Protein AF-0000000075450103 (afdb_homodimer)

Radius of gyration: 25.29 Å; Cα contacts (8 Å, |Δi|>4): 1069; chains: 2; bounding box: 60×73×53 Å

Foldseek 3Di:
DAEDAKDKDWDDFDDDPLSLQVQLVCLACQQQVVNVVDDPPVRVVVQVVCLVVVVCLSQQRRKFKFKAQQPCPPPPPPDDLVPDGPLVSQVVDPQKDWADDPRITIIIHTVSVCSVRVNNVRSVRTDDDDPRGFDKIKMKIKFFLLLVVVVVVLVSWRKGKHHLQNDQCCDVVNPRWFYFYDAPVNVVVVVPDDVPPPLPDLVVLVVCVVVVNDDPNSVVVNLQVVLRVQLSVCVVVPDGSNVSCVSHDRRTIMMMMIMHGLVSLVVVCCCQAVNVPHDHDPRSNVHSNVVVVVCVVVVSD/DAEDAKDKDWDDFDDDPLSLQVQLVCLACQQQVNNVVDDPPVRVVVQVVCLVVVVCLSQQRRKFKFKDQQPCPPPPPPDDLVPDGPLVSQVVDPQKDWFDDPRITIIIHTVSVCSVRVNNVRSVRTDDDDPRGFDKIKMKIKFFLLLVVVVVVLVSWRKGKHHLQNDQCCDVVNPRWFYFYDAPVNVVVVVPDDVPPPLPDLVVLVVCVVVVNDDPNSVVVNLQVVLRVQLSVCVVVPDGSNVSCVSHDRRTIMMMMIMHGLVSLVVVCCCQAVNVPHDHDPRSNVHSNVVVVVCVVVVSD

InterPro domains:
  IPR003669 Thymidylate synthase ThyX [PF02511] (137-296)
  IPR003669 Thymidylate synthase ThyX [PS51331] (62-301)
  IPR003669 Thymidylate synthase ThyX [PTHR34934] (23-291)
  IPR003669 Thymidylate synthase ThyX [cd20175] (137-297)
  IPR036098 Thymidylate synthase ThyX superfamily [G3DSA:3.30.1360.170] (130-298)
  IPR036098 Thymidylate synthase ThyX superfamily [SSF69796] (14-297)

Structure (mmCIF, N/CA/C/O backbone):
data_AF-0000000075450103-model_v1
#
loop_
_entity.id
_entity.type
_entity.pdbx_description
1 polymer 'Alternative thymidylate synthase'
#
loop_
_atom_site.group_PDB
_atom_site.id
_atom_site.type_symbol
_atom_site.label_atom_id
_atom_site.label_alt_id
_atom_site.label_comp_id
_atom_site.label_asym_id
_atom_site.label_entity_id
_atom_site.label_seq_id
_atom_site.pdbx_PDB_ins_code
_atom_site.Cartn_x
_atom_site.Cartn_y
_atom_site.Cartn_z
_atom_site.occupancy
_atom_site.B_iso_or_equiv
_atom_site.auth_seq_id
_atom_site.auth_comp_id
_atom_site.auth_asym_id
_atom_site.auth_atom_id
_atom_site.pdbx_PDB_model_num
ATOM 1 N N . MET A 1 1 ? -13.234 21.641 9.422 1 91.19 1 MET A N 1
ATOM 2 C CA . MET A 1 1 ? -12.766 20.25 9.414 1 91.19 1 MET A CA 1
ATOM 3 C C . MET A 1 1 ? -13.836 19.312 9.945 1 91.19 1 MET A C 1
ATOM 5 O O . MET A 1 1 ? -14.461 19.594 10.969 1 91.19 1 MET A O 1
ATOM 9 N N . LYS A 1 2 ? -14.102 18.266 9.25 1 93.69 2 LYS A N 1
ATOM 10 C CA . LYS A 1 2 ? -15.062 17.234 9.656 1 93.69 2 LYS A CA 1
ATOM 11 C C . LYS A 1 2 ? -14.359 16.047 10.281 1 93.69 2 LYS A C 1
ATOM 13 O O . LYS A 1 2 ? -13.273 15.656 9.844 1 93.69 2 LYS A O 1
ATOM 18 N N . ILE A 1 3 ? -14.938 15.531 11.352 1 95.19 3 ILE A N 1
ATOM 19 C CA . ILE A 1 3 ? -14.406 14.336 12 1 95.19 3 ILE A CA 1
ATOM 20 C C . ILE A 1 3 ? -15.344 13.156 11.766 1 95.19 3 ILE A C 1
ATOM 22 O O . ILE A 1 3 ? -16.547 13.266 11.992 1 95.19 3 ILE A O 1
ATOM 26 N N . GLN A 1 4 ? -14.859 12.094 11.273 1 96.31 4 GLN A N 1
ATOM 27 C CA . GLN A 1 4 ? -15.617 10.859 11.07 1 96.31 4 GLN A CA 1
ATOM 28 C C . GLN A 1 4 ? -15.047 9.719 11.898 1 96.31 4 GLN A C 1
ATOM 30 O O . GLN A 1 4 ? -13.844 9.68 12.18 1 96.31 4 GLN A O 1
ATOM 35 N N . LYS A 1 5 ? -15.891 8.844 12.344 1 97.06 5 LYS A N 1
ATOM 36 C CA . LYS A 1 5 ? -15.453 7.656 13.078 1 97.06 5 LYS A CA 1
ATOM 37 C C . LYS A 1 5 ? -15.141 6.508 12.125 1 97.06 5 LYS A C 1
ATOM 39 O O . LYS A 1 5 ? -15.781 6.367 11.078 1 97.06 5 LYS A O 1
ATOM 44 N N . PRO A 1 6 ? -14.156 5.695 12.453 1 98.25 6 PRO A N 1
ATOM 45 C CA . PRO A 1 6 ? -13.859 4.535 11.609 1 98.25 6 PRO A CA 1
ATOM 46 C C . PRO A 1 6 ? -15.031 3.561 11.523 1 98.25 6 PRO A C 1
ATOM 48 O O . PRO A 1 6 ? -15.75 3.355 12.508 1 98.25 6 PRO A O 1
ATOM 51 N N . SER A 1 7 ? -15.242 2.992 10.391 1 98.69 7 SER A N 1
ATOM 52 C CA . SER A 1 7 ? -16.312 2.027 10.18 1 98.69 7 SER A CA 1
ATOM 53 C C . SER A 1 7 ? -15.992 1.085 9.023 1 98.69 7 SER A C 1
ATOM 55 O O . SER A 1 7 ? -15.047 1.321 8.273 1 98.69 7 SER A O 1
ATOM 57 N N . PHE A 1 8 ? -16.672 -0.04 8.961 1 98.81 8 PHE A N 1
ATOM 58 C CA . PHE A 1 8 ? -16.562 -0.961 7.832 1 98.81 8 PHE A CA 1
ATOM 59 C C . PHE A 1 8 ? -17.922 -1.507 7.445 1 98.81 8 PHE A C 1
ATOM 61 O O . PHE A 1 8 ? -18.875 -1.43 8.227 1 98.81 8 PHE A O 1
ATOM 68 N N . GLU A 1 9 ? -18.031 -1.958 6.273 1 98.62 9 GLU A N 1
ATOM 69 C CA . GLU A 1 9 ? -19.203 -2.645 5.746 1 98.62 9 GLU A CA 1
ATOM 70 C C . GLU A 1 9 ? -18.812 -3.805 4.84 1 98.62 9 GLU A C 1
ATOM 72 O O . GLU A 1 9 ? -17.969 -3.643 3.947 1 98.62 9 GLU A O 1
ATOM 77 N N . ILE A 1 10 ? -19.359 -4.977 5.055 1 98.56 10 ILE A N 1
ATOM 78 C CA . ILE A 1 10 ? -19.156 -6.113 4.156 1 98.56 10 ILE A CA 1
ATOM 79 C C . ILE A 1 10 ? -20.109 -5.992 2.967 1 98.56 10 ILE A C 1
ATOM 81 O O . ILE A 1 10 ? -21.328 -5.848 3.145 1 98.56 10 ILE A O 1
ATOM 85 N N . TRP A 1 11 ? -19.562 -5.977 1.771 1 97.94 11 TRP A N 1
ATOM 86 C CA . TRP A 1 11 ? -20.359 -5.891 0.55 1 97.94 11 TRP A CA 1
ATOM 87 C C . TRP A 1 11 ? -20.578 -7.273 -0.054 1 97.94 11 TRP A C 1
ATOM 89 O O . TRP A 1 11 ? -19.641 -7.914 -0.517 1 97.94 11 TRP A O 1
ATOM 99 N N . LEU A 1 12 ? -21.781 -7.688 -0.12 1 94.81 12 LEU A N 1
ATOM 100 C CA . LEU A 1 12 ? -22.109 -8.953 -0.761 1 94.81 12 LEU A CA 1
ATOM 101 C C . LEU A 1 12 ? -22.328 -8.766 -2.26 1 94.81 12 LEU A C 1
ATOM 103 O O . LEU A 1 12 ? -23.094 -7.906 -2.678 1 94.81 12 LEU A O 1
ATOM 107 N N . GLN A 1 13 ? -21.609 -9.516 -2.996 1 97.06 13 GLN A N 1
ATOM 108 C CA . GLN A 1 13 ? -21.781 -9.445 -4.445 1 97.06 13 GLN A CA 1
ATOM 109 C C . GLN A 1 13 ? -23.078 -10.141 -4.879 1 97.06 13 GLN A C 1
ATOM 111 O O . GLN A 1 13 ? -23.344 -11.273 -4.484 1 97.06 13 GLN A O 1
ATOM 116 N N . GLN A 1 14 ? -23.844 -9.445 -5.691 1 95.81 14 GLN A N 1
ATOM 117 C CA . GLN A 1 14 ? -25.062 -10.031 -6.246 1 95.81 14 GLN A CA 1
ATOM 118 C C . GLN A 1 14 ? -24.734 -11.117 -7.266 1 95.81 14 GLN A C 1
ATOM 120 O O . GLN A 1 14 ? -23.641 -11.117 -7.852 1 95.81 14 GLN A O 1
ATOM 125 N N . PRO A 1 15 ? -25.641 -11.969 -7.508 1 94.31 15 PRO A N 1
ATOM 126 C CA . PRO A 1 15 ? -25.375 -13.094 -8.414 1 94.31 15 PRO A CA 1
ATOM 127 C C . PRO A 1 15 ? -25.328 -12.664 -9.883 1 94.31 15 PRO A C 1
ATOM 129 O O . PRO A 1 15 ? -25.906 -11.641 -10.25 1 94.31 15 PRO A O 1
ATOM 132 N N . GLY A 1 16 ? -24.672 -13.5 -10.672 1 95.62 16 GLY A N 1
ATOM 133 C CA . GLY A 1 16 ? -24.688 -13.344 -12.117 1 95.62 16 GLY A CA 1
ATOM 134 C C . GLY A 1 16 ? -23.719 -12.289 -12.617 1 95.62 16 GLY A C 1
ATOM 135 O O . GLY A 1 16 ? -23.031 -11.641 -11.812 1 95.62 16 GLY A O 1
ATOM 136 N N . LEU A 1 17 ? -23.688 -12.188 -13.906 1 96.5 17 LEU A N 1
ATOM 137 C CA . LEU A 1 17 ? -22.766 -11.258 -14.562 1 96.5 17 LEU A CA 1
ATOM 138 C C . LEU A 1 17 ? -23.062 -9.82 -14.148 1 96.5 17 LEU A C 1
ATOM 140 O O . LEU A 1 17 ? -22.141 -9.031 -13.922 1 96.5 17 LEU A O 1
ATOM 144 N N . ASP A 1 18 ? -24.297 -9.523 -14.031 1 96.44 18 ASP A N 1
ATOM 145 C CA . ASP A 1 18 ? -24.672 -8.18 -13.617 1 96.44 18 ASP A CA 1
ATOM 146 C C . ASP A 1 18 ? -24.156 -7.867 -12.219 1 96.44 18 ASP A C 1
ATOM 148 O O . ASP A 1 18 ? -23.75 -6.742 -11.938 1 96.44 18 ASP A O 1
ATOM 152 N N . GLY A 1 19 ? -24.25 -8.836 -11.352 1 97.5 19 GLY A N 1
ATOM 153 C CA . GLY A 1 19 ? -23.719 -8.656 -10.008 1 97.5 19 GLY A CA 1
ATOM 154 C C . GLY A 1 19 ? -22.234 -8.391 -9.992 1 97.5 19 GLY A C 1
ATOM 155 O O . GLY A 1 19 ? -21.75 -7.551 -9.227 1 97.5 19 GLY A O 1
ATOM 156 N N . ILE A 1 20 ? -21.516 -9.117 -10.852 1 98.44 20 ILE A N 1
ATOM 157 C CA . ILE A 1 20 ? -20.078 -8.922 -10.984 1 98.44 20 ILE A CA 1
ATOM 158 C C . ILE A 1 20 ? -19.797 -7.488 -11.422 1 98.44 20 ILE A C 1
ATOM 160 O O . ILE A 1 20 ? -18.984 -6.797 -10.805 1 98.44 20 ILE A O 1
ATOM 164 N N . TYR A 1 21 ? -20.5 -7.02 -12.398 1 98.5 21 TYR A N 1
ATOM 165 C CA . TYR A 1 21 ? -20.281 -5.691 -12.953 1 98.5 21 TYR A CA 1
ATOM 166 C C . TYR A 1 21 ? -20.641 -4.605 -11.945 1 98.5 21 TYR A C 1
ATOM 168 O O . TYR A 1 21 ? -19.922 -3.619 -11.797 1 98.5 21 TYR A O 1
ATOM 176 N N . ARG A 1 22 ? -21.703 -4.809 -11.25 1 98.19 22 ARG A N 1
ATOM 177 C CA . ARG A 1 22 ? -22.141 -3.83 -10.258 1 98.19 22 ARG A CA 1
ATOM 178 C C . ARG A 1 22 ? -21.125 -3.721 -9.125 1 98.19 22 ARG A C 1
ATOM 180 O O . ARG A 1 22 ? -20.844 -2.623 -8.633 1 98.19 22 ARG A O 1
ATOM 187 N N . GLN A 1 23 ? -20.594 -4.875 -8.68 1 98.44 23 GLN A N 1
ATOM 188 C CA . GLN A 1 23 ? -19.578 -4.871 -7.633 1 98.44 23 GLN A CA 1
ATOM 189 C C . GLN A 1 23 ? -18.344 -4.105 -8.078 1 98.44 23 GLN A C 1
ATOM 191 O O . GLN A 1 23 ? -17.75 -3.361 -7.293 1 98.44 23 GLN A O 1
ATOM 196 N N . ILE A 1 24 ? -17.938 -4.27 -9.312 1 98.62 24 ILE A N 1
ATOM 197 C CA . ILE A 1 24 ? -16.766 -3.602 -9.867 1 98.62 24 ILE A CA 1
ATOM 198 C C . ILE A 1 24 ? -17 -2.092 -9.898 1 98.62 24 ILE A C 1
ATOM 200 O O . ILE A 1 24 ? -16.125 -1.313 -9.5 1 98.62 24 ILE A O 1
ATOM 204 N N . GLU A 1 25 ? -18.156 -1.69 -10.352 1 98.44 25 GLU A N 1
ATOM 205 C CA . GLU A 1 25 ? -18.469 -0.264 -10.391 1 98.44 25 GLU A CA 1
ATOM 206 C C . GLU A 1 25 ? -18.5 0.334 -8.984 1 98.44 25 GLU A C 1
ATOM 208 O O . GLU A 1 25 ? -17.969 1.43 -8.766 1 98.44 25 GLU A O 1
ATOM 213 N N . ARG A 1 26 ? -19.125 -0.415 -8.086 1 97.81 26 ARG A N 1
ATOM 214 C CA . ARG A 1 26 ? -19.203 0.058 -6.707 1 97.81 26 ARG A CA 1
ATOM 215 C C . ARG A 1 26 ? -17.828 0.327 -6.137 1 97.81 26 ARG A C 1
ATOM 217 O O . ARG A 1 26 ? -17.594 1.372 -5.523 1 97.81 26 ARG A O 1
ATOM 224 N N . ALA A 1 27 ? -16.922 -0.587 -6.32 1 98.06 27 ALA A N 1
ATOM 225 C CA . ALA A 1 27 ? -15.547 -0.434 -5.832 1 98.06 27 ALA A CA 1
ATOM 226 C C . ALA A 1 27 ? -14.82 0.676 -6.582 1 98.06 27 ALA A C 1
ATOM 228 O O . ALA A 1 27 ? -14.148 1.513 -5.973 1 98.06 27 ALA A O 1
ATOM 229 N N . GLY A 1 28 ? -14.977 0.695 -7.859 1 96.88 28 GLY A N 1
ATOM 230 C CA . GLY A 1 28 ? -14.281 1.674 -8.68 1 96.88 28 GLY A CA 1
ATOM 231 C C . GLY A 1 28 ? -14.68 3.104 -8.375 1 96.88 28 GLY A C 1
ATOM 232 O O . GLY A 1 28 ? -13.844 4.008 -8.391 1 96.88 28 GLY A O 1
ATOM 233 N N . ARG A 1 29 ? -15.898 3.322 -8.086 1 96.62 29 ARG A N 1
ATOM 234 C CA . ARG A 1 29 ? -16.406 4.676 -7.887 1 96.62 29 ARG A CA 1
ATOM 235 C C . ARG A 1 29 ? -16 5.219 -6.52 1 96.62 29 ARG A C 1
ATOM 237 O O . ARG A 1 29 ? -16.109 6.422 -6.27 1 96.62 29 ARG A O 1
ATOM 244 N N . VAL A 1 30 ? -15.547 4.352 -5.621 1 96.38 30 VAL A N 1
ATOM 245 C CA . VAL A 1 30 ? -15.008 4.805 -4.344 1 96.38 30 VAL A CA 1
ATOM 246 C C . VAL A 1 30 ? -13.766 5.66 -4.582 1 96.38 30 VAL A C 1
ATOM 248 O O . VAL A 1 30 ? -13.539 6.652 -3.885 1 96.38 30 VAL A O 1
ATOM 251 N N . CYS A 1 31 ? -12.945 5.387 -5.602 1 93.88 31 CYS A N 1
ATOM 252 C CA . CYS A 1 31 ? -11.656 6.023 -5.863 1 93.88 31 CYS A CA 1
ATOM 253 C C . CYS A 1 31 ? -11.828 7.512 -6.145 1 93.88 31 CYS A C 1
ATOM 255 O O . CYS A 1 31 ? -11.008 8.328 -5.73 1 93.88 31 CYS A O 1
ATOM 257 N N . TYR A 1 32 ? -12.961 7.895 -6.75 1 90.12 32 TYR A N 1
ATOM 258 C CA . TYR A 1 32 ? -13.148 9.281 -7.164 1 90.12 32 TYR A CA 1
ATOM 259 C C . TYR A 1 32 ? -14.367 9.891 -6.484 1 90.12 32 TYR A C 1
ATOM 261 O O . TYR A 1 32 ? -14.812 10.984 -6.852 1 90.12 32 TYR A O 1
ATOM 269 N N . LYS A 1 33 ? -14.883 9.133 -5.586 1 93.31 33 LYS A N 1
ATOM 270 C CA . LYS A 1 33 ? -16.094 9.555 -4.879 1 93.31 33 LYS A CA 1
ATOM 271 C C . LYS A 1 33 ? -17.188 9.945 -5.855 1 93.31 33 LYS A C 1
ATOM 273 O O . LYS A 1 33 ? -17.797 11.016 -5.723 1 93.31 33 LYS A O 1
ATOM 278 N N . SER A 1 34 ? -17.453 9.094 -6.805 1 91.94 34 SER A N 1
ATOM 279 C CA . SER A 1 34 ? -18.484 9.32 -7.82 1 91.94 34 SER A CA 1
ATOM 280 C C . SER A 1 34 ? -19.625 8.32 -7.68 1 91.94 34 SER A C 1
ATOM 282 O O . SER A 1 34 ? -20.203 7.875 -8.68 1 91.94 34 SER A O 1
ATOM 284 N N . GLU A 1 35 ? -19.859 7.922 -6.496 1 90.62 35 GLU A N 1
ATOM 285 C CA . GLU A 1 35 ? -20.906 6.938 -6.23 1 90.62 35 GLU A CA 1
ATOM 286 C C . GLU A 1 35 ? -22.281 7.465 -6.641 1 90.62 35 GLU A C 1
ATOM 288 O O . GLU A 1 35 ? -23.172 6.684 -6.973 1 90.62 35 GLU A O 1
ATOM 293 N N . ASP A 1 36 ? -22.406 8.742 -6.668 1 89.69 36 ASP A N 1
ATOM 294 C CA . ASP A 1 36 ? -23.688 9.359 -7.035 1 89.69 36 ASP A CA 1
ATOM 295 C C . ASP A 1 36 ? -23.953 9.211 -8.531 1 89.69 36 ASP A C 1
ATOM 297 O O . ASP A 1 36 ? -25.078 9.461 -8.992 1 89.69 36 ASP A O 1
ATOM 301 N N . HIS A 1 37 ? -23.016 8.711 -9.266 1 90.44 37 HIS A N 1
ATOM 302 C CA . HIS A 1 37 ? -23.188 8.508 -10.695 1 90.44 37 HIS A CA 1
ATOM 303 C C . HIS A 1 37 ? -23.75 7.121 -10.992 1 90.44 37 HIS A C 1
ATOM 305 O O . HIS A 1 37 ? -24.062 6.812 -12.141 1 90.44 37 HIS A O 1
ATOM 311 N N . CYS A 1 38 ? -23.875 6.359 -10 1 91.56 38 CYS A N 1
ATOM 312 C CA . CYS A 1 38 ? -24.391 5.008 -10.195 1 91.56 38 CYS A CA 1
ATOM 313 C C . CYS A 1 38 ? -25.875 5.035 -10.531 1 91.56 38 CYS A C 1
ATOM 315 O O . CYS A 1 38 ? -26.656 5.727 -9.875 1 91.56 38 CYS A O 1
ATOM 317 N N . THR A 1 39 ? -26.203 4.293 -11.602 1 93.38 39 THR A N 1
ATOM 318 C CA . THR A 1 39 ? -27.578 4.047 -11.984 1 93.38 39 THR A CA 1
ATOM 319 C C . THR A 1 39 ? -27.828 2.555 -12.211 1 93.38 39 THR A C 1
ATOM 321 O O . THR A 1 39 ? -26.906 1.742 -12.055 1 93.38 39 THR A O 1
ATOM 324 N N . ALA A 1 40 ? -29.047 2.227 -12.625 1 92.69 40 ALA A N 1
ATOM 325 C CA . ALA A 1 40 ? -29.406 0.83 -12.852 1 92.69 40 ALA A CA 1
ATOM 326 C C . ALA A 1 40 ? -28.656 0.258 -14.047 1 92.69 40 ALA A C 1
ATOM 328 O O . ALA A 1 40 ? -28.391 -0.947 -14.102 1 92.69 40 ALA A O 1
ATOM 329 N N . ASP A 1 41 ? -28.188 1.119 -14.914 1 94.69 41 ASP A N 1
ATOM 330 C CA . ASP A 1 41 ? -27.609 0.624 -16.156 1 94.69 41 ASP A CA 1
ATOM 331 C C . ASP A 1 41 ? -26.172 1.119 -16.328 1 94.69 41 ASP A C 1
ATOM 333 O O . ASP A 1 41 ? -25.594 1.032 -17.422 1 94.69 41 ASP A O 1
ATOM 337 N N . SER A 1 42 ? -25.547 1.604 -15.266 1 96.81 42 SER A N 1
ATOM 338 C CA . SER A 1 42 ? -24.25 2.258 -15.422 1 96.81 42 SER A CA 1
ATOM 339 C C . SER A 1 42 ? -23.109 1.254 -15.305 1 96.81 42 SER A C 1
ATOM 341 O O . SER A 1 42 ? -22 1.518 -15.758 1 96.81 42 SER A O 1
ATOM 343 N N . ALA A 1 43 ? -23.406 0.136 -14.734 1 97.56 43 ALA A N 1
ATOM 344 C CA . ALA A 1 43 ? -22.328 -0.808 -14.414 1 97.56 43 ALA A CA 1
ATOM 345 C C . ALA A 1 43 ? -21.703 -1.375 -15.68 1 97.56 43 ALA A C 1
ATOM 347 O O . ALA A 1 43 ? -20.484 -1.436 -15.797 1 97.56 43 ALA A O 1
ATOM 348 N N . ARG A 1 44 ? -22.484 -1.79 -16.578 1 96.81 44 ARG A N 1
ATOM 349 C CA . ARG A 1 44 ? -21.984 -2.461 -17.766 1 96.81 44 ARG A CA 1
ATOM 350 C C . ARG A 1 44 ? -21.094 -1.534 -18.578 1 96.81 44 ARG A C 1
ATOM 352 O O . ARG A 1 44 ? -19.938 -1.869 -18.875 1 96.81 44 ARG A O 1
ATOM 359 N N . PRO A 1 45 ? -21.562 -0.309 -18.953 1 96.94 45 PRO A N 1
ATOM 360 C CA . PRO A 1 45 ? -20.656 0.569 -19.688 1 96.94 45 PRO A CA 1
ATOM 361 C C . PRO A 1 45 ? -19.391 0.911 -18.891 1 96.94 45 PRO A C 1
ATOM 363 O O . PRO A 1 45 ? -18.312 1.067 -19.469 1 96.94 45 PRO A O 1
ATOM 366 N N . PHE A 1 46 ? -19.547 1.039 -17.641 1 97.19 46 PHE A N 1
ATOM 367 C CA . PHE A 1 46 ? -18.406 1.329 -16.766 1 97.19 46 PHE A CA 1
ATOM 368 C C . PHE A 1 46 ? -17.344 0.25 -16.906 1 97.19 46 PHE A C 1
ATOM 370 O O . PHE A 1 46 ? -16.172 0.554 -17.141 1 97.19 46 PHE A O 1
ATOM 377 N N . VAL A 1 47 ? -17.688 -0.972 -16.797 1 97.56 47 VAL A N 1
ATOM 378 C CA . VAL A 1 47 ? -16.766 -2.107 -16.828 1 97.56 47 VAL A CA 1
ATOM 379 C C . VAL A 1 47 ? -16.234 -2.318 -18.234 1 97.56 47 VAL A C 1
ATOM 381 O O . VAL A 1 47 ? -15.039 -2.549 -18.438 1 97.56 47 VAL A O 1
ATOM 384 N N . GLU A 1 48 ? -17.047 -2.213 -19.188 1 95.94 48 GLU A N 1
ATOM 385 C CA . GLU A 1 48 ? -16.641 -2.434 -20.578 1 95.94 48 GLU A CA 1
ATOM 386 C C . GLU A 1 48 ? -15.609 -1.395 -21.031 1 95.94 48 GLU A C 1
ATOM 388 O O . GLU A 1 48 ? -14.703 -1.704 -21.797 1 95.94 48 GLU A O 1
ATOM 393 N N . ARG A 1 49 ? -15.766 -0.191 -20.594 1 95.12 49 ARG A N 1
ATOM 394 C CA . ARG A 1 49 ? -14.781 0.837 -20.906 1 95.12 49 ARG A CA 1
ATOM 395 C C . ARG A 1 49 ? -13.422 0.493 -20.297 1 95.12 49 ARG A C 1
ATOM 397 O O . ARG A 1 49 ? -12.383 0.738 -20.922 1 95.12 49 ARG A O 1
ATOM 404 N N . MET A 1 50 ? -13.43 -0.055 -19.109 1 94.31 50 MET A N 1
ATOM 405 C CA . MET A 1 50 ? -12.188 -0.444 -18.438 1 94.31 50 MET A CA 1
ATOM 406 C C . MET A 1 50 ? -11.5 -1.572 -19.203 1 94.31 50 MET A C 1
ATOM 408 O O . MET A 1 50 ? -10.281 -1.558 -19.359 1 94.31 50 MET A O 1
ATOM 412 N N . VAL A 1 51 ? -12.266 -2.512 -19.609 1 93.88 51 VAL A N 1
ATOM 413 C CA . VAL A 1 51 ? -11.719 -3.629 -20.375 1 93.88 51 VAL A CA 1
ATOM 414 C C . VAL A 1 51 ? -11.133 -3.117 -21.688 1 93.88 51 VAL A C 1
ATOM 416 O O . VAL A 1 51 ? -10.008 -3.479 -22.047 1 93.88 51 VAL A O 1
ATOM 419 N N . LYS A 1 52 ? -11.82 -2.215 -22.344 1 92.38 52 LYS A N 1
ATOM 420 C CA . LYS A 1 52 ? -11.406 -1.69 -23.641 1 92.38 52 LYS A CA 1
ATOM 421 C C . LYS A 1 52 ? -10.133 -0.861 -23.516 1 92.38 52 LYS A C 1
ATOM 423 O O . LYS A 1 52 ? -9.273 -0.898 -24.406 1 92.38 52 LYS A O 1
ATOM 428 N N . SER A 1 53 ? -10 -0.131 -22.422 1 90.38 53 SER A N 1
ATOM 429 C CA . SER A 1 53 ? -8.867 0.765 -22.25 1 90.38 53 SER A CA 1
ATOM 430 C C . SER A 1 53 ? -7.711 0.061 -21.531 1 90.38 53 SER A C 1
ATOM 432 O O . SER A 1 53 ? -6.703 0.687 -21.203 1 90.38 53 SER A O 1
ATOM 434 N N . ASP A 1 54 ? -7.852 -1.172 -21.188 1 88.25 54 ASP A N 1
ATOM 435 C CA . ASP A 1 54 ? -6.848 -1.976 -20.5 1 88.25 54 ASP A CA 1
ATOM 436 C C . ASP A 1 54 ? -6.523 -1.389 -19.125 1 88.25 54 ASP A C 1
ATOM 438 O O . ASP A 1 54 ? -5.363 -1.361 -18.719 1 88.25 54 ASP A O 1
ATOM 442 N N . HIS A 1 55 ? -7.512 -0.739 -18.562 1 90.5 55 HIS A N 1
ATOM 443 C CA . HIS A 1 55 ? -7.453 -0.298 -17.172 1 90.5 55 HIS A CA 1
ATOM 444 C C . HIS A 1 55 ? -8.117 -1.307 -16.25 1 90.5 55 HIS A C 1
ATOM 446 O O . HIS A 1 55 ? -9.242 -1.082 -15.781 1 90.5 55 HIS A O 1
ATOM 452 N N . THR A 1 56 ? -7.43 -2.34 -15.875 1 93.44 56 THR A N 1
ATOM 453 C CA . THR A 1 56 ? -8.117 -3.555 -15.453 1 93.44 56 THR A CA 1
ATOM 454 C C . THR A 1 56 ? -8.039 -3.713 -13.938 1 93.44 56 THR A C 1
ATOM 456 O O . THR A 1 56 ? -8.602 -4.656 -13.375 1 93.44 56 THR A O 1
ATOM 459 N N . ALA A 1 57 ? -7.445 -2.756 -13.25 1 93.44 57 ALA A N 1
ATOM 460 C CA . ALA A 1 57 ? -7.188 -2.945 -11.82 1 93.44 57 ALA A CA 1
ATOM 461 C C . ALA A 1 57 ? -8.484 -3.166 -11.055 1 93.44 57 ALA A C 1
ATOM 463 O O . ALA A 1 57 ? -8.594 -4.094 -10.25 1 93.44 57 ALA A O 1
ATOM 464 N N . MET A 1 58 ? -9.523 -2.387 -11.359 1 96.75 58 MET A N 1
ATOM 465 C CA . MET A 1 58 ? -10.758 -2.447 -10.594 1 96.75 58 MET A CA 1
ATOM 466 C C . MET A 1 58 ? -11.539 -3.717 -10.914 1 96.75 58 MET A C 1
ATOM 468 O O . MET A 1 58 ? -12.43 -4.113 -10.156 1 96.75 58 MET A O 1
ATOM 472 N N . LEU A 1 59 ? -11.25 -4.371 -12.055 1 98.25 59 LEU A N 1
ATOM 473 C CA . LEU A 1 59 ? -11.953 -5.594 -12.438 1 98.25 59 LEU A CA 1
ATOM 474 C C . LEU A 1 59 ? -11.734 -6.695 -11.406 1 98.25 59 LEU A C 1
ATOM 476 O O . LEU A 1 59 ? -12.516 -7.641 -11.328 1 98.25 59 LEU A O 1
ATOM 480 N N . GLU A 1 60 ? -10.695 -6.539 -10.641 1 97.88 60 GLU A N 1
ATOM 481 C CA . GLU A 1 60 ? -10.352 -7.574 -9.672 1 97.88 60 GLU A CA 1
ATOM 482 C C . GLU A 1 60 ? -11.391 -7.648 -8.555 1 97.88 60 GLU A C 1
ATOM 484 O O . GLU A 1 60 ? -11.43 -8.625 -7.805 1 97.88 60 GLU A O 1
ATOM 489 N N . HIS A 1 61 ? -12.227 -6.656 -8.445 1 98.75 61 HIS A N 1
ATOM 490 C CA . HIS A 1 61 ? -13.234 -6.648 -7.387 1 98.75 61 HIS A CA 1
ATOM 491 C C . HIS A 1 61 ? -14.461 -7.461 -7.789 1 98.75 61 HIS A C 1
ATOM 493 O O . HIS A 1 61 ? -15.336 -7.727 -6.957 1 98.75 61 HIS A O 1
ATOM 499 N N . GLY A 1 62 ? -14.562 -7.832 -9.039 1 98.75 62 GLY A N 1
ATOM 500 C CA . GLY A 1 62 ? -15.609 -8.734 -9.484 1 98.75 62 GLY A CA 1
ATOM 501 C C . GLY A 1 62 ? -15.25 -10.195 -9.336 1 98.75 62 GLY A C 1
ATOM 502 O O . GLY A 1 62 ? -14.508 -10.742 -10.156 1 98.75 62 GLY A O 1
ATOM 503 N N . THR A 1 63 ? -15.812 -10.859 -8.391 1 98.75 63 THR A N 1
ATOM 504 C CA . THR A 1 63 ? -15.547 -12.273 -8.164 1 98.75 63 THR A CA 1
ATOM 505 C C . THR A 1 63 ? -16.281 -13.125 -9.195 1 98.75 63 THR A C 1
ATOM 507 O O . THR A 1 63 ? -17.469 -12.93 -9.445 1 98.75 63 THR A O 1
ATOM 510 N N . VAL A 1 64 ? -15.57 -14.031 -9.75 1 98.69 64 VAL A N 1
ATOM 511 C CA . VAL A 1 64 ? -16.109 -14.945 -10.75 1 98.69 64 VAL A CA 1
ATOM 512 C C . VAL A 1 64 ? -16.047 -16.375 -10.227 1 98.69 64 VAL A C 1
ATOM 514 O O . VAL A 1 64 ? -14.969 -16.875 -9.875 1 98.69 64 VAL A O 1
ATOM 517 N N . TYR A 1 65 ? -17.156 -16.984 -10.125 1 98.38 65 TYR A N 1
ATOM 518 C CA . TYR A 1 65 ? -17.266 -18.406 -9.797 1 98.38 65 TYR A CA 1
ATOM 519 C C . TYR A 1 65 ? -17.562 -19.219 -11.047 1 98.38 65 TYR A C 1
ATOM 521 O O . TYR A 1 65 ? -18.531 -18.953 -11.75 1 98.38 65 TYR A O 1
ATOM 529 N N . LEU A 1 66 ? -16.719 -20.219 -11.281 1 98.12 66 LEU A N 1
ATOM 530 C CA . LEU A 1 66 ? -16.922 -21.094 -12.422 1 98.12 66 LEU A CA 1
ATOM 531 C C . LEU A 1 66 ? -17.031 -22.547 -11.969 1 98.12 66 LEU A C 1
ATOM 533 O O . LEU A 1 66 ? -16.531 -22.922 -10.906 1 98.12 66 LEU A O 1
ATOM 537 N N . ALA A 1 67 ? -17.75 -23.312 -12.719 1 96.69 67 ALA A N 1
ATOM 538 C CA . ALA A 1 67 ? -17.766 -24.781 -12.641 1 96.69 67 ALA A CA 1
ATOM 539 C C . ALA A 1 67 ? -17.391 -25.391 -13.984 1 96.69 67 ALA A C 1
ATOM 541 O O . ALA A 1 67 ? -18.125 -25.234 -14.969 1 96.69 67 ALA A O 1
ATOM 542 N N . CYS A 1 68 ? -16.219 -26.016 -13.938 1 93.81 68 CYS A N 1
ATOM 543 C CA . CYS A 1 68 ? -15.656 -26.578 -15.156 1 93.81 68 CYS A CA 1
ATOM 544 C C . CYS A 1 68 ? -15.516 -28.094 -15.039 1 93.81 68 CYS A C 1
ATOM 546 O O . CYS A 1 68 ? -15.234 -28.609 -13.961 1 93.81 68 CYS A O 1
ATOM 548 N N . PRO A 1 69 ? -15.781 -28.844 -16.203 1 88.62 69 PRO A N 1
ATOM 549 C CA . PRO A 1 69 ? -15.406 -30.266 -16.172 1 88.62 69 PRO A CA 1
ATOM 550 C C . PRO A 1 69 ? -13.906 -30.469 -15.93 1 88.62 69 PRO A C 1
ATOM 552 O O . PRO A 1 69 ? -13.086 -29.703 -16.438 1 88.62 69 PRO A O 1
ATOM 555 N N . SER A 1 70 ? -13.586 -31.266 -14.984 1 81.88 70 SER A N 1
ATOM 556 C CA . SER A 1 70 ? -12.188 -31.484 -14.625 1 81.88 70 SER A CA 1
ATOM 557 C C . SER A 1 70 ? -11.609 -32.719 -15.328 1 81.88 70 SER A C 1
ATOM 559 O O . SER A 1 70 ? -10.43 -33.031 -15.164 1 81.88 70 SER A O 1
ATOM 561 N N . ALA A 1 71 ? -12.289 -33.656 -15.852 1 63.19 71 ALA A N 1
ATOM 562 C CA . ALA A 1 71 ? -11.828 -34.969 -16.297 1 63.19 71 ALA A CA 1
ATOM 563 C C . ALA A 1 71 ? -10.57 -34.844 -17.141 1 63.19 71 ALA A C 1
ATOM 565 O O . ALA A 1 71 ? -9.742 -35.781 -17.172 1 63.19 71 ALA A O 1
ATOM 566 N N . GLY A 1 72 ? -10.328 -33.875 -17.969 1 54.72 72 GLY A N 1
ATOM 567 C CA . GLY A 1 72 ? -9.234 -34 -18.922 1 54.72 72 GLY A CA 1
ATOM 568 C C . GLY A 1 72 ? -7.926 -33.438 -18.406 1 54.72 72 GLY A C 1
ATOM 569 O O . GLY A 1 72 ? -7.559 -32.312 -18.75 1 54.72 72 GLY A O 1
ATOM 570 N N . ARG A 1 73 ? -7.559 -33.812 -17.172 1 54.19 73 ARG A N 1
ATOM 571 C CA . ARG A 1 73 ? -6.219 -33.344 -16.828 1 54.19 73 ARG A CA 1
ATOM 572 C C . ARG A 1 73 ? -5.211 -33.75 -17.891 1 54.19 73 ARG A C 1
ATOM 574 O O . ARG A 1 73 ? -4.902 -34.938 -18.062 1 54.19 73 ARG A O 1
ATOM 581 N N . PRO A 1 74 ? -5.141 -33.062 -18.953 1 48.22 74 PRO A N 1
ATOM 582 C CA . PRO A 1 74 ? -4.086 -33.594 -19.812 1 48.22 74 PRO A CA 1
ATOM 583 C C . PRO A 1 74 ? -2.723 -33.625 -19.125 1 48.22 74 PRO A C 1
ATOM 585 O O . PRO A 1 74 ? -2.373 -32.688 -18.391 1 48.22 74 PRO A O 1
ATOM 588 N N . ALA A 1 75 ? -2.16 -34.688 -18.781 1 41.28 75 ALA A N 1
ATOM 589 C CA . ALA A 1 75 ? -0.759 -34.938 -18.453 1 41.28 75 ALA A CA 1
ATOM 590 C C . ALA A 1 75 ? 0.169 -34.094 -19.328 1 41.28 75 ALA A C 1
ATOM 592 O O . ALA A 1 75 ? 0.075 -34.156 -20.562 1 41.28 75 ALA A O 1
ATOM 593 N N . GLY A 1 76 ? 0.953 -33.281 -18.625 1 46.19 76 GLY A N 1
ATOM 594 C CA . GLY A 1 76 ? 2.135 -32.719 -19.25 1 46.19 76 GLY A CA 1
ATOM 595 C C . GLY A 1 76 ? 1.812 -31.609 -20.219 1 46.19 76 GLY A C 1
ATOM 596 O O . GLY A 1 76 ? 2.557 -31.375 -21.188 1 46.19 76 GLY A O 1
ATOM 597 N N . ALA A 1 77 ? 0.513 -31.281 -20.328 1 48.22 77 ALA A N 1
ATOM 598 C CA . ALA A 1 77 ? 0.303 -30.391 -21.469 1 48.22 77 ALA A CA 1
ATOM 599 C C . ALA A 1 77 ? 1.184 -29.156 -21.375 1 48.22 77 ALA A C 1
ATOM 601 O O . ALA A 1 77 ? 1.121 -28.422 -20.375 1 48.22 77 ALA A O 1
ATOM 602 N N . ALA A 1 78 ? 2.32 -29.219 -21.922 1 52.09 78 ALA A N 1
ATOM 603 C CA . ALA A 1 78 ? 3.277 -28.172 -22.281 1 52.09 78 ALA A CA 1
ATOM 604 C C . ALA A 1 78 ? 2.66 -27.188 -23.281 1 52.09 78 ALA A C 1
ATOM 606 O O . ALA A 1 78 ? 1.807 -27.562 -24.078 1 52.09 78 ALA A O 1
ATOM 607 N N . GLY A 1 79 ? 2.201 -26.016 -22.875 1 53.81 79 GLY A N 1
ATOM 608 C CA . GLY A 1 79 ? 1.799 -24.938 -23.766 1 53.81 79 GLY A CA 1
ATOM 609 C C . GLY A 1 79 ? 1.318 -23.703 -23.031 1 53.81 79 GLY A C 1
ATOM 610 O O . GLY A 1 79 ? 1.257 -23.688 -21.812 1 53.81 79 GLY A O 1
ATOM 611 N N . PRO A 1 80 ? 1.089 -22.75 -23.953 1 65 80 PRO A N 1
ATOM 612 C CA . PRO A 1 80 ? 0.566 -21.5 -23.391 1 65 80 PRO A CA 1
ATOM 613 C C . PRO A 1 80 ? -0.794 -21.688 -22.719 1 65 80 PRO A C 1
ATOM 615 O O . PRO A 1 80 ? -1.6 -22.516 -23.156 1 65 80 PRO A O 1
ATOM 618 N N . ALA A 1 81 ? -0.927 -21.281 -21.562 1 67.44 81 ALA A N 1
ATOM 619 C CA . ALA A 1 81 ? -2.133 -21.359 -20.75 1 67.44 81 ALA A CA 1
ATOM 620 C C . ALA A 1 81 ? -3.389 -21.203 -21.609 1 67.44 81 ALA A C 1
ATOM 622 O O . ALA A 1 81 ? -4.398 -21.875 -21.359 1 67.44 81 ALA A O 1
ATOM 623 N N . ALA A 1 82 ? -3.371 -20.453 -22.609 1 69 82 ALA A N 1
ATOM 624 C CA . ALA A 1 82 ? -4.547 -20.141 -23.422 1 69 82 ALA A CA 1
ATOM 625 C C . ALA A 1 82 ? -5.043 -21.391 -24.141 1 69 82 ALA A C 1
ATOM 627 O O . ALA A 1 82 ? -6.227 -21.484 -24.484 1 69 82 ALA A O 1
ATOM 628 N N . ALA A 1 83 ? -4.211 -22.328 -24.219 1 77.88 83 ALA A N 1
ATOM 629 C CA . ALA A 1 83 ? -4.57 -23.5 -25 1 77.88 83 ALA A CA 1
ATOM 630 C C . ALA A 1 83 ? -5.047 -24.641 -24.094 1 77.88 83 ALA A C 1
ATOM 632 O O . ALA A 1 83 ? -5.562 -25.656 -24.578 1 77.88 83 ALA A O 1
ATOM 633 N N . LEU A 1 84 ? -5.043 -24.344 -22.938 1 83.69 84 LEU A N 1
ATOM 634 C CA . LEU A 1 84 ? -5.418 -25.375 -21.969 1 83.69 84 LEU A CA 1
ATOM 635 C C . LEU A 1 84 ? -6.902 -25.297 -21.625 1 83.69 84 LEU A C 1
ATOM 637 O O . LEU A 1 84 ? -7.512 -24.219 -21.75 1 83.69 84 LEU A O 1
ATOM 641 N N . PRO A 1 85 ? -7.453 -26.469 -21.328 1 88.62 85 PRO A N 1
ATOM 642 C CA . PRO A 1 85 ? -8.82 -26.406 -20.812 1 88.62 85 PRO A CA 1
ATOM 643 C C . PRO A 1 85 ? -8.961 -25.484 -19.609 1 88.62 85 PRO A C 1
ATOM 645 O O . PRO A 1 85 ? -7.996 -25.281 -18.859 1 88.62 85 PRO A O 1
ATOM 648 N N . PRO A 1 86 ? -10.148 -24.891 -19.391 1 91.5 86 PRO A N 1
ATOM 649 C CA . PRO A 1 86 ? -10.336 -23.891 -18.344 1 91.5 86 PRO A CA 1
ATOM 650 C C . PRO A 1 86 ? -9.875 -24.391 -16.969 1 91.5 86 PRO A C 1
ATOM 652 O O . PRO A 1 86 ? -9.133 -23.688 -16.281 1 91.5 86 PRO A O 1
ATOM 655 N N . ALA A 1 87 ? -10.164 -25.609 -16.641 1 90.81 87 ALA A N 1
ATOM 656 C CA . ALA A 1 87 ? -9.773 -26.125 -15.328 1 90.81 87 ALA A CA 1
ATOM 657 C C . ALA A 1 87 ? -8.266 -26.016 -15.133 1 90.81 87 ALA A C 1
ATOM 659 O O . ALA A 1 87 ? -7.801 -25.609 -14.07 1 90.81 87 ALA A O 1
ATOM 660 N N . GLU A 1 88 ? -7.578 -26.297 -16.156 1 87 88 GLU A N 1
ATOM 661 C CA . GLU A 1 88 ? -6.121 -26.312 -16.078 1 87 88 GLU A CA 1
ATOM 662 C C . GLU A 1 88 ? -5.543 -24.906 -16.094 1 87 88 GLU A C 1
ATOM 664 O O . GLU A 1 88 ? -4.57 -24.625 -15.391 1 87 88 GLU A O 1
ATOM 669 N N . ARG A 1 89 ? -6.094 -24.078 -16.938 1 90.19 89 ARG A N 1
ATOM 670 C CA . ARG A 1 89 ? -5.523 -22.734 -17 1 90.19 89 ARG A CA 1
ATOM 671 C C . ARG A 1 89 ? -5.699 -22 -15.68 1 90.19 89 ARG A C 1
ATOM 673 O O . ARG A 1 89 ? -4.801 -21.266 -15.242 1 90.19 89 ARG A O 1
ATOM 680 N N . TYR A 1 90 ? -6.816 -22.25 -14.945 1 92.44 90 TYR A N 1
ATOM 681 C CA . TYR A 1 90 ? -7.027 -21.562 -13.68 1 92.44 90 TYR A CA 1
ATOM 682 C C . TYR A 1 90 ? -6.195 -22.188 -12.57 1 92.44 90 TYR A C 1
ATOM 684 O O . TYR A 1 90 ? -5.809 -21.516 -11.609 1 92.44 90 TYR A O 1
ATOM 692 N N . ARG A 1 91 ? -5.902 -23.469 -12.672 1 86.62 91 ARG A N 1
ATOM 693 C CA . ARG A 1 91 ? -5 -24.109 -11.719 1 86.62 91 ARG A CA 1
ATOM 694 C C . ARG A 1 91 ? -3.617 -23.469 -11.758 1 86.62 91 ARG A C 1
ATOM 696 O O . ARG A 1 91 ? -2.941 -23.375 -10.734 1 86.62 91 ARG A O 1
ATOM 703 N N . ARG A 1 92 ? -3.363 -22.984 -12.906 1 81.56 92 ARG A N 1
ATOM 704 C CA . ARG A 1 92 ? -2.031 -22.422 -13.102 1 81.56 92 ARG A CA 1
ATOM 705 C C . ARG A 1 92 ? -2.02 -20.922 -12.836 1 81.56 92 ARG A C 1
ATOM 707 O O . ARG A 1 92 ? -0.954 -20.312 -12.758 1 81.56 92 ARG A O 1
ATOM 714 N N . ASN A 1 93 ? -3.195 -20.375 -12.719 1 88.56 93 ASN A N 1
ATOM 715 C CA . ASN A 1 93 ? -3.283 -18.938 -12.484 1 88.56 93 ASN A CA 1
ATOM 716 C C . ASN A 1 93 ? -3.104 -18.594 -11.008 1 88.56 93 ASN A C 1
ATOM 718 O O . ASN A 1 93 ? -3.832 -19.109 -10.156 1 88.56 93 ASN A O 1
ATOM 722 N N . LYS A 1 94 ? -2.201 -17.688 -10.781 1 83.88 94 LYS A N 1
ATOM 723 C CA . LYS A 1 94 ? -1.787 -17.375 -9.414 1 83.88 94 LYS A CA 1
ATOM 724 C C . LYS A 1 94 ? -2.885 -16.625 -8.672 1 83.88 94 LYS A C 1
ATOM 726 O O . LYS A 1 94 ? -2.859 -16.531 -7.438 1 83.88 94 LYS A O 1
ATOM 731 N N . PHE A 1 95 ? -3.895 -16.156 -9.266 1 92.06 95 PHE A N 1
ATOM 732 C CA . PHE A 1 95 ? -4.918 -15.312 -8.656 1 92.06 95 PHE A CA 1
ATOM 733 C C . PHE A 1 95 ? -6.258 -16.047 -8.609 1 92.06 95 PHE A C 1
ATOM 735 O O . PHE A 1 95 ? -7.293 -15.43 -8.352 1 92.06 95 PHE A O 1
ATOM 742 N N . SER A 1 96 ? -6.172 -17.391 -8.875 1 94.81 96 SER A N 1
ATOM 743 C CA . SER A 1 96 ? -7.379 -18.219 -8.867 1 94.81 96 SER A CA 1
ATOM 744 C C . SER A 1 96 ? -7.258 -19.375 -7.887 1 94.81 96 SER A C 1
ATOM 746 O O . SER A 1 96 ? -6.152 -19.75 -7.492 1 94.81 96 SER A O 1
ATOM 748 N N . TRP A 1 97 ? -8.414 -19.797 -7.453 1 95.75 97 TRP A N 1
ATOM 749 C CA . TRP A 1 97 ? -8.531 -20.953 -6.578 1 95.75 97 TRP A CA 1
ATOM 750 C C . TRP A 1 97 ? -9.391 -22.047 -7.227 1 95.75 97 TRP A C 1
ATOM 752 O O . TRP A 1 97 ? -10.484 -21.766 -7.719 1 95.75 97 TRP A O 1
ATOM 762 N N . VAL A 1 98 ? -8.805 -23.266 -7.238 1 93.94 98 VAL A N 1
ATOM 763 C CA . VAL A 1 98 ? -9.523 -24.359 -7.879 1 93.94 98 VAL A CA 1
ATOM 764 C C . VAL A 1 98 ? -9.688 -25.531 -6.895 1 93.94 98 VAL A C 1
ATOM 766 O O . VAL A 1 98 ? -8.711 -25.953 -6.273 1 93.94 98 VAL A O 1
ATOM 769 N N . ASN A 1 99 ? -10.891 -25.953 -6.695 1 94.88 99 ASN A N 1
ATOM 770 C CA . ASN A 1 99 ? -11.211 -27.172 -5.961 1 94.88 99 ASN A CA 1
ATOM 771 C C . ASN A 1 99 ? -11.828 -28.234 -6.875 1 94.88 99 ASN A C 1
ATOM 773 O O . ASN A 1 99 ? -12.891 -28 -7.465 1 94.88 99 ASN A O 1
ATOM 777 N N . ASP A 1 100 ? -11.188 -29.406 -6.875 1 92.38 100 ASP A N 1
ATOM 778 C CA . ASP A 1 100 ? -11.703 -30.5 -7.684 1 92.38 100 ASP A CA 1
ATOM 779 C C . ASP A 1 100 ? -12.594 -31.422 -6.855 1 92.38 100 ASP A C 1
ATOM 781 O O . ASP A 1 100 ? -12.133 -32.031 -5.879 1 92.38 100 ASP A O 1
ATOM 785 N N . VAL A 1 101 ? -13.852 -31.484 -7.281 1 94.12 101 VAL A N 1
ATOM 786 C CA . VAL A 1 101 ? -14.805 -32.344 -6.582 1 94.12 101 VAL A CA 1
ATOM 787 C C . VAL A 1 101 ? -15.617 -33.156 -7.598 1 94.12 101 VAL A C 1
ATOM 789 O O . VAL A 1 101 ? -16.359 -32.594 -8.398 1 94.12 101 VAL A O 1
ATOM 792 N N . ALA A 1 102 ? -15.5 -34.5 -7.562 1 91.81 102 ALA A N 1
ATOM 793 C CA . ALA A 1 102 ? -16.312 -35.438 -8.344 1 91.81 102 ALA A CA 1
ATOM 794 C C . ALA A 1 102 ? -16.281 -35.062 -9.828 1 91.81 102 ALA A C 1
ATOM 796 O O . ALA A 1 102 ? -17.328 -34.938 -10.461 1 91.81 102 ALA A O 1
ATOM 797 N N . GLY A 1 103 ? -15.109 -34.75 -10.398 1 90.75 103 GLY A N 1
ATOM 798 C CA . GLY A 1 103 ? -14.938 -34.531 -11.828 1 90.75 103 GLY A CA 1
ATOM 799 C C . GLY A 1 103 ? -15.219 -33.094 -12.25 1 90.75 103 GLY A C 1
ATOM 800 O O . GLY A 1 103 ? -15.195 -32.781 -13.445 1 90.75 103 GLY A O 1
ATOM 801 N N . THR A 1 104 ? -15.562 -32.281 -11.281 1 94.56 104 THR A N 1
ATOM 802 C CA . THR A 1 104 ? -15.82 -30.875 -11.555 1 94.56 104 THR A CA 1
ATOM 803 C C . THR A 1 104 ? -14.789 -29.984 -10.859 1 94.56 104 THR A C 1
ATOM 805 O O . THR A 1 104 ? -14.477 -30.188 -9.688 1 94.56 104 THR A O 1
ATOM 808 N N . ALA A 1 105 ? -14.195 -29.047 -11.68 1 96.19 105 ALA A N 1
ATOM 809 C CA . ALA A 1 105 ? -13.328 -28.016 -11.102 1 96.19 105 ALA A CA 1
ATOM 810 C C . ALA A 1 105 ? -14.125 -26.781 -10.727 1 96.19 105 ALA A C 1
ATOM 812 O O . ALA A 1 105 ? -14.664 -26.094 -11.594 1 96.19 105 ALA A O 1
ATOM 813 N N . TYR A 1 106 ? -14.219 -26.516 -9.453 1 97.5 106 TYR A N 1
ATOM 814 C CA . TYR A 1 106 ? -14.844 -25.297 -8.969 1 97.5 106 TYR A CA 1
ATOM 815 C C . TYR A 1 106 ? -13.82 -24.172 -8.828 1 97.5 106 TYR A C 1
ATOM 817 O O . TYR A 1 106 ? -12.938 -24.234 -7.965 1 97.5 106 TYR A O 1
ATOM 825 N N . VAL A 1 107 ? -13.992 -23.156 -9.695 1 97.44 107 VAL A N 1
ATOM 826 C CA . VAL A 1 107 ? -13 -22.094 -9.812 1 97.44 107 VAL A CA 1
ATOM 827 C C . VAL A 1 107 ? -13.531 -20.812 -9.18 1 97.44 107 VAL A C 1
ATOM 829 O O . VAL A 1 107 ? -14.656 -20.391 -9.461 1 97.44 107 VAL A O 1
ATOM 832 N N . THR A 1 108 ? -12.812 -20.266 -8.273 1 98.31 108 THR A N 1
ATOM 833 C CA . THR A 1 108 ? -13.016 -18.891 -7.848 1 98.31 108 THR A CA 1
ATOM 834 C C . THR A 1 108 ? -11.891 -18 -8.359 1 98.31 108 THR A C 1
ATOM 836 O O . THR A 1 108 ? -10.719 -18.266 -8.117 1 98.31 108 THR A O 1
ATOM 839 N N . THR A 1 109 ? -12.258 -16.984 -9.086 1 98.12 109 THR A N 1
ATOM 840 C CA . THR A 1 109 ? -11.312 -16.047 -9.664 1 98.12 109 THR A CA 1
ATOM 841 C C . THR A 1 109 ? -11.93 -14.641 -9.734 1 98.12 109 THR A C 1
ATOM 843 O O . THR A 1 109 ? -12.812 -14.305 -8.938 1 98.12 109 THR A O 1
ATOM 846 N N . ASN A 1 110 ? -11.352 -13.766 -10.531 1 98.44 110 ASN A N 1
ATOM 847 C CA . ASN A 1 110 ? -11.922 -12.43 -10.711 1 98.44 110 ASN A CA 1
ATOM 848 C C . ASN A 1 110 ? -11.875 -11.992 -12.172 1 98.44 110 ASN A C 1
ATOM 850 O O . ASN A 1 110 ? -11.18 -12.609 -12.984 1 98.44 110 ASN A O 1
ATOM 854 N N . LEU A 1 111 ? -12.594 -11.016 -12.453 1 98.56 111 LEU A N 1
ATOM 855 C CA . LEU A 1 111 ? -12.805 -10.648 -13.852 1 98.56 111 LEU A CA 1
ATOM 856 C C . LEU A 1 111 ? -11.516 -10.141 -14.484 1 98.56 111 LEU A C 1
ATOM 858 O O . LEU A 1 111 ? -11.336 -10.227 -15.695 1 98.56 111 LEU A O 1
ATOM 862 N N . ARG A 1 112 ? -10.617 -9.562 -13.734 1 97.75 112 ARG A N 1
ATOM 863 C CA . ARG A 1 112 ? -9.336 -9.133 -14.273 1 97.75 112 ARG A CA 1
ATOM 864 C C . ARG A 1 112 ? -8.578 -10.305 -14.891 1 97.75 112 ARG A C 1
ATOM 866 O O . ARG A 1 112 ? -7.977 -10.164 -15.961 1 97.75 112 ARG A O 1
ATOM 873 N N . VAL A 1 113 ? -8.586 -11.438 -14.211 1 96.69 113 VAL A N 1
ATOM 874 C CA . VAL A 1 113 ? -7.906 -12.633 -14.703 1 96.69 113 VAL A CA 1
ATOM 875 C C . VAL A 1 113 ? -8.438 -12.992 -16.094 1 96.69 113 VAL A C 1
ATOM 877 O O . VAL A 1 113 ? -7.66 -13.242 -17.016 1 96.69 113 VAL A O 1
ATOM 880 N N . LEU A 1 114 ? -9.719 -12.992 -16.219 1 96.69 114 LEU A N 1
ATOM 881 C CA . LEU A 1 114 ? -10.312 -13.328 -17.516 1 96.69 114 LEU A CA 1
ATOM 882 C C . LEU A 1 114 ? -9.93 -12.289 -18.578 1 96.69 114 LEU A C 1
ATOM 884 O O . LEU A 1 114 ? -9.492 -12.648 -19.672 1 96.69 114 LEU A O 1
ATOM 888 N N . ALA A 1 115 ? -10.062 -11.047 -18.234 1 96.44 115 ALA A N 1
ATOM 889 C CA . ALA A 1 115 ? -9.836 -9.961 -19.188 1 96.44 115 ALA A CA 1
ATOM 890 C C . ALA A 1 115 ? -8.383 -9.938 -19.641 1 96.44 115 ALA A C 1
ATOM 892 O O . ALA A 1 115 ? -8.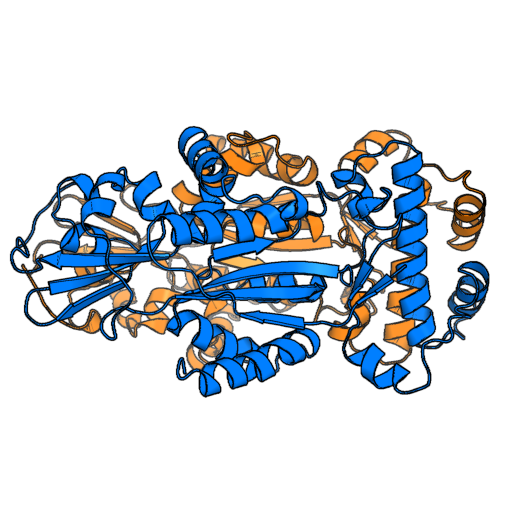109 -9.852 -20.844 1 96.44 115 ALA A O 1
ATOM 893 N N . GLU A 1 116 ? -7.465 -10.062 -18.75 1 93.88 116 GLU A N 1
ATOM 894 C CA . GLU A 1 116 ? -6.051 -9.898 -19.062 1 93.88 116 GLU A CA 1
ATOM 895 C C . GLU A 1 116 ? -5.504 -11.117 -19.797 1 93.88 116 GLU A C 1
ATOM 897 O O . GLU A 1 116 ? -4.492 -11.031 -20.5 1 93.88 116 GLU A O 1
ATOM 902 N N . ASN A 1 117 ? -6.168 -12.258 -19.656 1 93.44 117 ASN A N 1
ATOM 903 C CA . ASN A 1 117 ? -5.672 -13.477 -20.281 1 93.44 117 ASN A CA 1
ATOM 904 C C . ASN A 1 117 ? -6.469 -13.836 -21.531 1 93.44 117 ASN A C 1
ATOM 906 O O . ASN A 1 117 ? -6.234 -14.875 -22.156 1 93.44 117 ASN A O 1
ATOM 910 N N . GLY A 1 118 ? -7.473 -13.047 -21.891 1 93.56 118 GLY A N 1
ATOM 911 C CA . GLY A 1 118 ? -8.312 -13.344 -23.047 1 93.56 118 GLY A CA 1
ATOM 912 C C . GLY A 1 118 ? -9.258 -14.508 -22.812 1 93.56 118 GLY A C 1
ATOM 913 O O . GLY A 1 118 ? -9.5 -15.305 -23.719 1 93.56 118 GLY A O 1
ATOM 914 N N . TRP A 1 119 ? -9.664 -14.695 -21.562 1 95.56 119 TRP A N 1
ATOM 915 C CA . TRP A 1 119 ? -10.5 -15.836 -21.203 1 95.56 119 TRP A CA 1
ATOM 916 C C . TRP A 1 119 ? -11.938 -15.406 -20.953 1 95.56 119 TRP A C 1
ATOM 918 O O . TRP A 1 119 ? -12.648 -16.016 -20.141 1 95.56 119 TRP A O 1
ATOM 928 N N . MET A 1 120 ? -12.406 -14.312 -21.578 1 95.44 120 MET A N 1
ATOM 929 C CA . MET A 1 120 ? -13.742 -13.781 -21.312 1 95.44 120 MET A CA 1
ATOM 930 C C . MET A 1 120 ? -14.82 -14.781 -21.719 1 95.44 120 MET A C 1
ATOM 932 O O . MET A 1 120 ? -15.906 -14.797 -21.141 1 95.44 120 MET A O 1
ATOM 936 N N . THR A 1 121 ? -14.562 -15.703 -22.641 1 95.69 121 THR A N 1
ATOM 937 C CA . THR A 1 121 ? -15.539 -16.688 -23.094 1 95.69 121 THR A CA 1
ATOM 938 C C . THR A 1 121 ? -15.812 -17.719 -21.984 1 95.69 121 THR A C 1
ATOM 940 O O . THR A 1 121 ? -16.828 -18.422 -22.031 1 95.69 121 THR A O 1
ATOM 943 N N . ASP A 1 122 ? -14.93 -17.766 -21.031 1 96.12 122 ASP A N 1
ATOM 944 C CA . ASP A 1 122 ? -15.133 -18.688 -19.922 1 96.12 122 ASP A CA 1
ATOM 945 C C . ASP A 1 122 ? -16.328 -18.281 -19.078 1 96.12 122 ASP A C 1
ATOM 947 O O . ASP A 1 122 ? -16.812 -19.062 -18.25 1 96.12 122 ASP A O 1
ATOM 951 N N . LEU A 1 123 ? -16.812 -17.094 -19.281 1 97 123 LEU A N 1
ATOM 952 C CA . LEU A 1 123 ? -18.016 -16.656 -18.578 1 97 123 LEU A CA 1
ATOM 953 C C . LEU A 1 123 ? -19.203 -17.531 -18.953 1 97 123 LEU A C 1
ATOM 955 O O . LEU A 1 123 ? -20.234 -17.516 -18.266 1 97 123 LEU A O 1
ATOM 959 N N . ASP A 1 124 ? -19.078 -18.312 -20 1 96.38 124 ASP A N 1
ATOM 960 C CA . ASP A 1 124 ? -20.109 -19.297 -20.359 1 96.38 124 ASP A CA 1
ATOM 961 C C . ASP A 1 124 ? -20.219 -20.375 -19.297 1 96.38 124 ASP A C 1
ATOM 963 O O . ASP A 1 124 ? -21.219 -21.094 -19.234 1 96.38 124 ASP A O 1
ATOM 967 N N . LEU A 1 125 ? -19.219 -20.469 -18.469 1 96.81 125 LEU A N 1
ATOM 968 C CA . LEU A 1 125 ? -19.172 -21.484 -17.422 1 96.81 125 LEU A CA 1
ATOM 969 C C . LEU A 1 125 ? -19.516 -20.891 -16.062 1 96.81 125 LEU A C 1
ATOM 971 O O . LEU A 1 125 ? -19.25 -21.5 -15.031 1 96.81 125 LEU A O 1
ATOM 975 N N . LEU A 1 126 ? -20.078 -19.703 -16.062 1 97.69 126 LEU A N 1
ATOM 976 C CA . LEU A 1 126 ? -20.391 -18.969 -14.836 1 97.69 126 LEU A CA 1
ATOM 977 C C . LEU A 1 126 ? -21.359 -19.766 -13.961 1 97.69 126 LEU A C 1
ATOM 979 O O . LEU A 1 126 ? -22.344 -20.312 -14.453 1 97.69 126 LEU A O 1
ATOM 983 N N . ALA A 1 127 ? -21.031 -19.812 -12.734 1 96.38 127 ALA A N 1
ATOM 984 C CA . ALA A 1 127 ? -21.875 -20.453 -11.727 1 96.38 127 ALA A CA 1
ATOM 985 C C . ALA A 1 127 ? -22.062 -19.531 -10.516 1 96.38 127 ALA A C 1
ATOM 987 O O . ALA A 1 127 ? -21.453 -18.469 -10.438 1 96.38 127 ALA A O 1
ATOM 988 N N . GLY A 1 128 ? -23 -19.875 -9.648 1 94.69 128 GLY A N 1
ATOM 989 C CA . GLY A 1 128 ? -23.078 -19.25 -8.336 1 94.69 128 GLY A CA 1
ATOM 990 C C . GLY A 1 128 ? -22.141 -19.875 -7.324 1 94.69 128 GLY A C 1
ATOM 991 O O . GLY A 1 128 ? -21.625 -20.984 -7.551 1 94.69 128 GLY A O 1
ATOM 992 N N . PRO A 1 129 ? -21.906 -19.141 -6.273 1 94.88 129 PRO A N 1
ATOM 993 C CA . PRO A 1 129 ? -21.047 -19.734 -5.242 1 94.88 129 PRO A CA 1
ATOM 994 C C . PRO A 1 129 ? -21.641 -20.984 -4.613 1 94.88 129 PRO A C 1
ATOM 996 O O . PRO A 1 129 ? -22.828 -21.016 -4.297 1 94.88 129 PRO A O 1
ATOM 999 N N . THR A 1 130 ? -20.906 -22.016 -4.523 1 94.88 130 THR A N 1
ATOM 1000 C CA . THR A 1 130 ? -21.25 -23.25 -3.832 1 94.88 130 THR A CA 1
ATOM 1001 C C . THR A 1 130 ? -20.281 -23.516 -2.68 1 94.88 130 THR A C 1
ATOM 1003 O O . THR A 1 130 ? -19.281 -22.812 -2.539 1 94.88 130 THR A O 1
ATOM 1006 N N . PRO A 1 131 ? -20.547 -24.469 -1.854 1 94.5 131 PRO A N 1
ATOM 1007 C CA . PRO A 1 131 ? -19.625 -24.812 -0.777 1 94.5 131 PRO A CA 1
ATOM 1008 C C . PRO A 1 131 ? -18.266 -25.281 -1.299 1 94.5 131 PRO A C 1
ATOM 1010 O O . PRO A 1 131 ? -17.297 -25.344 -0.54 1 94.5 131 PRO A O 1
ATOM 1013 N N . HIS A 1 132 ? -18.219 -25.594 -2.596 1 96.31 132 HIS A N 1
ATOM 1014 C CA . HIS A 1 132 ? -16.969 -26.094 -3.16 1 96.31 132 HIS A CA 1
ATOM 1015 C C . HIS A 1 132 ? -16.094 -24.953 -3.646 1 96.31 132 HIS A C 1
ATOM 1017 O O . HIS A 1 132 ? -14.906 -25.141 -3.928 1 96.31 132 HIS A O 1
ATOM 1023 N N . HIS A 1 133 ? -16.688 -23.781 -3.771 1 96.69 133 HIS A N 1
ATOM 1024 C CA . HIS A 1 133 ? -15.914 -22.609 -4.16 1 96.69 133 HIS A CA 1
ATOM 1025 C C . HIS A 1 133 ? -15.266 -21.953 -2.949 1 96.69 133 HIS A C 1
ATOM 1027 O O . HIS A 1 133 ? -15.898 -21.812 -1.899 1 96.69 133 HIS A O 1
ATOM 1033 N N . GLU A 1 134 ? -13.977 -21.609 -3.135 1 96.19 134 GLU A N 1
ATOM 1034 C CA . GLU A 1 134 ? -13.414 -20.703 -2.141 1 96.19 134 GLU A CA 1
ATOM 1035 C C . GLU A 1 134 ? -14.086 -19.344 -2.195 1 96.19 134 GLU A C 1
ATOM 1037 O O . GLU A 1 134 ? -14.25 -18.766 -3.273 1 96.19 134 GLU A O 1
ATOM 1042 N N . ARG A 1 135 ? -14.445 -18.828 -1.062 1 96.31 135 ARG A N 1
ATOM 1043 C CA . ARG A 1 135 ? -15.203 -17.578 -1.038 1 96.31 135 ARG A CA 1
ATOM 1044 C C . ARG A 1 135 ? -14.273 -16.375 -1.089 1 96.31 135 ARG A C 1
ATOM 1046 O O . ARG A 1 135 ? -13.188 -16.391 -0.511 1 96.31 135 ARG A O 1
ATOM 1053 N N . ARG A 1 136 ? -14.727 -15.383 -1.775 1 97.69 136 ARG A N 1
ATOM 1054 C CA . ARG A 1 136 ? -14.133 -14.055 -1.752 1 97.69 136 ARG A CA 1
ATOM 1055 C C . ARG A 1 136 ? -15.086 -13.039 -1.138 1 97.69 136 ARG A C 1
ATOM 1057 O O . ARG A 1 136 ? -16.281 -13.039 -1.436 1 97.69 136 ARG A O 1
ATOM 1064 N N . VAL A 1 137 ? -14.555 -12.234 -0.27 1 98.38 137 VAL A N 1
ATOM 1065 C CA . VAL A 1 137 ? -15.375 -11.273 0.457 1 98.38 137 VAL A CA 1
ATOM 1066 C C . VAL A 1 137 ? -14.852 -9.859 0.22 1 98.38 137 VAL A C 1
ATOM 1068 O O . VAL A 1 137 ? -13.633 -9.633 0.229 1 98.38 137 VAL A O 1
ATOM 1071 N N . THR A 1 138 ? -15.766 -8.938 -0.032 1 98.81 138 THR A N 1
ATOM 1072 C CA . THR A 1 138 ? -15.445 -7.531 -0.222 1 98.81 138 THR A CA 1
ATOM 1073 C C . THR A 1 138 ? -15.828 -6.719 1.016 1 98.81 138 THR A C 1
ATOM 1075 O O . THR A 1 138 ? -16.938 -6.836 1.524 1 98.81 138 THR A O 1
ATOM 1078 N N . VAL A 1 139 ? -14.891 -5.953 1.521 1 98.94 139 VAL A N 1
ATOM 1079 C CA . VAL A 1 139 ? -15.133 -5.094 2.674 1 98.94 139 VAL A CA 1
ATOM 1080 C C . VAL A 1 139 ? -14.781 -3.648 2.326 1 98.94 139 VAL A C 1
ATOM 1082 O O . VAL A 1 139 ? -13.734 -3.385 1.733 1 98.94 139 VAL A O 1
ATOM 1085 N N . HIS A 1 140 ? -15.68 -2.73 2.605 1 98.88 140 HIS A N 1
ATOM 1086 C CA . HIS A 1 140 ? -15.469 -1.291 2.51 1 98.88 140 HIS A CA 1
ATOM 1087 C C . HIS A 1 140 ? -15.117 -0.694 3.869 1 98.88 140 HIS A C 1
ATOM 1089 O O . HIS A 1 140 ? -15.828 -0.912 4.852 1 98.88 140 HIS A O 1
ATOM 1095 N N . PHE A 1 141 ? -13.992 0.006 3.932 1 98.88 141 PHE A N 1
ATOM 1096 C CA . PHE A 1 141 ? -13.547 0.666 5.152 1 98.88 141 PHE A CA 1
ATOM 1097 C C . PHE A 1 141 ? -13.625 2.182 5.012 1 98.88 141 PHE A C 1
ATOM 1099 O O . PHE A 1 141 ? -13.305 2.729 3.955 1 98.88 141 PHE A O 1
ATOM 1106 N N . THR A 1 142 ? -14.133 2.896 6 1 98.56 142 THR A N 1
ATOM 1107 C CA . THR A 1 142 ? -13.898 4.316 6.242 1 98.56 142 THR A CA 1
ATOM 1108 C C . THR A 1 142 ? -12.906 4.508 7.391 1 98.56 142 THR A C 1
ATOM 1110 O O . THR A 1 142 ? -13.18 4.105 8.523 1 98.56 142 THR A O 1
ATOM 1113 N N . THR A 1 143 ? -11.789 5.004 7.125 1 98.56 143 THR A N 1
ATOM 1114 C CA . THR A 1 143 ? -10.719 5.141 8.117 1 98.56 143 THR A CA 1
ATOM 1115 C C . THR A 1 143 ? -9.703 6.191 7.676 1 98.56 143 THR A C 1
ATOM 1117 O O . THR A 1 143 ? -9.984 7 6.789 1 98.56 143 THR A O 1
ATOM 1120 N N . GLN A 1 144 ? -8.586 6.348 8.336 1 98.31 144 GLN A N 1
ATOM 1121 C CA . GLN A 1 144 ? -7.59 7.363 8.023 1 98.31 144 GLN A CA 1
ATOM 1122 C C . GLN A 1 144 ? -6.477 6.785 7.156 1 98.31 144 GLN A C 1
ATOM 1124 O O . GLN A 1 144 ? -6.238 5.578 7.164 1 98.31 144 GLN A O 1
ATOM 1129 N N . ILE A 1 145 ? -5.781 7.641 6.438 1 98.25 145 ILE A N 1
ATOM 1130 C CA . ILE A 1 145 ? -4.695 7.266 5.539 1 98.25 145 ILE A CA 1
ATOM 1131 C C . ILE A 1 145 ? -3.619 6.516 6.32 1 98.25 145 ILE A C 1
ATOM 1133 O O . ILE A 1 145 ? -3.072 5.52 5.832 1 98.25 145 ILE A O 1
ATOM 1137 N N . GLY A 1 146 ? -3.346 6.938 7.551 1 97.56 146 GLY A N 1
ATOM 1138 C CA . GLY A 1 146 ? -2.371 6.234 8.367 1 97.56 146 GLY A CA 1
ATOM 1139 C C . GLY A 1 146 ? -2.689 4.762 8.547 1 97.56 146 GLY A C 1
ATOM 1140 O O . GLY A 1 146 ? -1.787 3.92 8.531 1 97.56 146 GLY A O 1
ATOM 1141 N N . THR A 1 147 ? -3.918 4.414 8.688 1 98.06 147 THR A N 1
ATOM 1142 C CA . THR A 1 147 ? -4.355 3.037 8.891 1 98.06 147 THR A CA 1
ATOM 1143 C C . THR A 1 147 ? -4.309 2.256 7.582 1 98.06 147 THR A C 1
ATOM 1145 O O . THR A 1 147 ? -3.9 1.094 7.562 1 98.06 147 THR A O 1
ATOM 1148 N N . THR A 1 148 ? -4.703 2.912 6.469 1 98 148 THR A N 1
ATOM 1149 C CA . THR A 1 148 ? -4.742 2.18 5.207 1 98 148 THR A CA 1
ATOM 1150 C C . THR A 1 148 ? -3.332 1.864 4.719 1 98 148 THR A C 1
ATOM 1152 O O . THR A 1 148 ? -3.131 0.92 3.953 1 98 148 THR A O 1
ATOM 1155 N N . ARG A 1 149 ? -2.33 2.637 5.164 1 96.88 149 ARG A N 1
ATOM 1156 C CA . ARG A 1 149 ? -0.944 2.293 4.859 1 96.88 149 ARG A CA 1
ATOM 1157 C C . ARG A 1 149 ? -0.585 0.92 5.418 1 96.88 149 ARG A C 1
ATOM 1159 O O . ARG A 1 149 ? 0.258 0.217 4.859 1 96.88 149 ARG A O 1
ATOM 1166 N N . GLU A 1 150 ? -1.282 0.507 6.496 1 96.44 150 GLU A N 1
ATOM 1167 C CA . GLU A 1 150 ? -1.067 -0.821 7.062 1 96.44 150 GLU A CA 1
ATOM 1168 C C . GLU A 1 150 ? -1.933 -1.865 6.363 1 96.44 150 GLU A C 1
ATOM 1170 O O . GLU A 1 150 ? -1.455 -2.951 6.027 1 96.44 150 GLU A O 1
ATOM 1175 N N . PHE A 1 151 ? -3.178 -1.544 6.098 1 98.19 151 PHE A N 1
ATOM 1176 C CA . PHE A 1 151 ? -4.082 -2.484 5.449 1 98.19 151 PHE A CA 1
ATOM 1177 C C . PHE A 1 151 ? -3.576 -2.844 4.055 1 98.19 151 PHE A C 1
ATOM 1179 O O . PHE A 1 151 ? -3.645 -4.004 3.645 1 98.19 151 PHE A O 1
ATOM 1186 N N . ASN A 1 152 ? -3.027 -1.891 3.408 1 97.31 152 ASN A N 1
ATOM 1187 C CA . ASN A 1 152 ? -2.619 -2.068 2.018 1 97.31 152 ASN A CA 1
ATOM 1188 C C . ASN A 1 152 ? -1.313 -2.852 1.913 1 97.31 152 ASN A C 1
ATOM 1190 O O . ASN A 1 152 ? -0.83 -3.115 0.811 1 97.31 152 ASN A O 1
ATOM 1194 N N . ARG A 1 153 ? -0.765 -3.268 3.049 1 95.38 153 ARG A N 1
ATOM 1195 C CA . ARG A 1 153 ? 0.375 -4.18 3.023 1 95.38 153 ARG A CA 1
ATOM 1196 C C . ARG A 1 153 ? -0.076 -5.613 2.771 1 95.38 153 ARG A C 1
ATOM 1198 O O . ARG A 1 153 ? 0.75 -6.496 2.523 1 95.38 153 ARG A O 1
ATOM 1205 N N . HIS A 1 154 ? -1.326 -5.852 2.881 1 96.31 154 HIS A N 1
ATOM 1206 C CA . HIS A 1 154 ? -1.871 -7.152 2.51 1 96.31 154 HIS A CA 1
ATOM 1207 C C . HIS A 1 154 ? -2.035 -7.273 0.999 1 96.31 154 HIS A C 1
ATOM 1209 O O . HIS A 1 154 ? -3.15 -7.184 0.482 1 96.31 154 HIS A O 1
ATOM 1215 N N . ARG A 1 155 ? -1.021 -7.59 0.367 1 93.38 155 ARG A N 1
ATOM 1216 C CA . ARG A 1 155 ? -0.845 -7.445 -1.074 1 93.38 155 ARG A CA 1
ATOM 1217 C C . ARG A 1 155 ? -1.665 -8.484 -1.832 1 93.38 155 ARG A C 1
ATOM 1219 O O . ARG A 1 155 ? -1.875 -8.359 -3.039 1 93.38 155 ARG A O 1
ATOM 1226 N N . ALA A 1 156 ? -2.1 -9.539 -1.168 1 92.06 156 ALA A N 1
ATOM 1227 C CA . ALA A 1 156 ? -2.945 -10.539 -1.816 1 92.06 156 ALA A CA 1
ATOM 1228 C C . ALA A 1 156 ? -4.348 -9.992 -2.068 1 92.06 156 ALA A C 1
ATOM 1230 O O . ALA A 1 156 ? -5.098 -10.531 -2.885 1 92.06 156 ALA A O 1
ATOM 1231 N N . ASN A 1 157 ? -4.727 -8.969 -1.337 1 96.12 157 ASN A N 1
ATOM 1232 C CA . ASN A 1 157 ? -6.059 -8.391 -1.467 1 96.12 157 ASN A CA 1
ATOM 1233 C C . ASN A 1 157 ? -6.148 -7.445 -2.658 1 96.12 157 ASN A C 1
ATOM 1235 O O . ASN A 1 157 ? -5.195 -6.719 -2.951 1 96.12 157 ASN A O 1
ATOM 1239 N N . SER A 1 158 ? -7.27 -7.508 -3.318 1 97.19 158 SER A N 1
ATOM 1240 C CA . SER A 1 158 ? -7.594 -6.465 -4.285 1 97.19 158 SER A CA 1
ATOM 1241 C C . SER A 1 158 ? -7.953 -5.156 -3.586 1 97.19 158 SER A C 1
ATOM 1243 O O . SER A 1 158 ? -8.664 -5.16 -2.576 1 97.19 158 SER A O 1
ATOM 1245 N N . MET A 1 159 ? -7.465 -4.074 -4.176 1 97.62 159 MET A N 1
ATOM 1246 C CA . MET A 1 159 ? -7.613 -2.838 -3.414 1 97.62 159 MET A CA 1
ATOM 1247 C C . MET A 1 159 ? -8.133 -1.711 -4.301 1 97.62 159 MET A C 1
ATOM 1249 O O . MET A 1 159 ? -7.75 -1.606 -5.465 1 97.62 159 MET A O 1
ATOM 1253 N N . ALA A 1 160 ? -9.039 -0.955 -3.783 1 97.62 160 ALA A N 1
ATOM 1254 C CA . ALA A 1 160 ? -9.469 0.349 -4.281 1 97.62 160 ALA A CA 1
ATOM 1255 C C . ALA A 1 160 ? -9.523 1.378 -3.156 1 97.62 160 ALA A C 1
ATOM 1257 O O . ALA A 1 160 ? -10.023 1.094 -2.068 1 97.62 160 ALA A O 1
ATOM 1258 N N . GLU A 1 161 ? -8.953 2.525 -3.396 1 97.75 161 GLU A N 1
ATOM 1259 C CA . GLU A 1 161 ? -8.906 3.533 -2.342 1 97.75 161 GLU A CA 1
ATOM 1260 C C . GLU A 1 161 ? -9.211 4.926 -2.895 1 97.75 161 GLU A C 1
ATOM 1262 O O . GLU A 1 161 ? -8.836 5.246 -4.023 1 97.75 161 GLU A O 1
ATOM 1267 N N . GLN A 1 162 ? -9.898 5.68 -2.047 1 96.88 162 GLN A N 1
ATOM 1268 C CA . GLN A 1 162 ? -10.164 7.078 -2.371 1 96.88 162 GLN A CA 1
ATOM 1269 C C . GLN A 1 162 ? -8.875 7.824 -2.699 1 96.88 162 GLN A C 1
ATOM 1271 O O . GLN A 1 162 ? -7.898 7.75 -1.947 1 96.88 162 GLN A O 1
ATOM 1276 N N . SER A 1 163 ? -8.898 8.523 -3.777 1 93.44 163 SER A N 1
ATOM 1277 C CA . SER A 1 163 ? -7.699 9.195 -4.262 1 93.44 163 SER A CA 1
ATOM 1278 C C . SER A 1 163 ? -7.648 10.648 -3.791 1 93.44 163 SER A C 1
ATOM 1280 O O . SER A 1 163 ? -8.57 11.422 -4.059 1 93.44 163 SER A O 1
ATOM 1282 N N . THR A 1 164 ? -6.543 11.031 -3.219 1 91.5 164 THR A N 1
ATOM 1283 C CA . THR A 1 164 ? -6.328 12.422 -2.826 1 91.5 164 THR A CA 1
ATOM 1284 C C . THR A 1 164 ? -5.84 13.25 -4.012 1 91.5 164 THR A C 1
ATOM 1286 O O . THR A 1 164 ? -5.723 14.469 -3.914 1 91.5 164 THR A O 1
ATOM 1289 N N . ARG A 1 165 ? -5.504 12.625 -5.148 1 90.81 165 ARG A N 1
ATOM 1290 C CA . ARG A 1 165 ? -5.109 13.344 -6.355 1 90.81 165 ARG A CA 1
ATOM 1291 C C . ARG A 1 165 ? -6.312 13.984 -7.027 1 90.81 165 ARG A C 1
ATOM 1293 O O . ARG A 1 165 ? -6.199 15.062 -7.617 1 90.81 165 ARG A O 1
ATOM 1300 N N . TYR A 1 166 ? -7.438 13.312 -6.844 1 86.75 166 TYR A N 1
ATOM 1301 C CA . TYR A 1 166 ? -8.57 13.68 -7.684 1 86.75 166 TYR A CA 1
ATOM 1302 C C . TYR A 1 166 ? -9.727 14.203 -6.844 1 86.75 166 TYR A C 1
ATOM 1304 O O . TYR A 1 166 ? -10.617 14.883 -7.355 1 86.75 166 TYR A O 1
ATOM 1312 N N . CYS A 1 167 ? -9.672 13.844 -5.562 1 85.44 167 CYS A N 1
ATOM 1313 C CA . CYS A 1 167 ? -10.688 14.391 -4.668 1 85.44 167 CYS A CA 1
ATOM 1314 C C . CYS A 1 167 ? -10.312 15.797 -4.211 1 85.44 167 CYS A C 1
ATOM 1316 O O . CYS A 1 167 ? -9.328 15.977 -3.488 1 85.44 167 CYS A O 1
ATOM 1318 N N . ASN A 1 168 ? -11.102 16.734 -4.59 1 90.94 168 ASN A N 1
ATOM 1319 C CA . ASN A 1 168 ? -10.906 18.141 -4.266 1 90.94 168 ASN A CA 1
ATOM 1320 C C . ASN A 1 168 ? -11.727 18.547 -3.047 1 90.94 168 ASN A C 1
ATOM 1322 O O . ASN A 1 168 ? -12.914 18.859 -3.168 1 90.94 168 ASN A O 1
ATOM 1326 N N . TYR A 1 169 ? -11.109 18.672 -1.985 1 92.81 169 TYR A N 1
ATOM 1327 C CA . TYR A 1 169 ? -11.805 18.875 -0.721 1 92.81 169 TYR A CA 1
ATOM 1328 C C . TYR A 1 169 ? -12.273 20.328 -0.589 1 92.81 169 TYR A C 1
ATOM 1330 O O . TYR A 1 169 ? -13 20.672 0.352 1 92.81 169 TYR A O 1
ATOM 1338 N N . ALA A 1 170 ? -11.891 21.188 -1.526 1 93.31 170 ALA A N 1
ATOM 1339 C CA . ALA A 1 170 ? -12.32 22.578 -1.54 1 93.31 170 ALA A CA 1
ATOM 1340 C C . ALA A 1 170 ? -13.609 22.75 -2.346 1 93.31 170 ALA A C 1
ATOM 1342 O O . ALA A 1 170 ? -14.07 23.875 -2.557 1 93.31 170 ALA A O 1
ATOM 1343 N N . LYS A 1 171 ? -14.172 21.672 -2.789 1 91.19 171 LYS A N 1
ATOM 1344 C CA . LYS A 1 171 ? -15.422 21.719 -3.547 1 91.19 171 LYS A CA 1
ATOM 1345 C C . LYS A 1 171 ? -16.625 21.391 -2.656 1 91.19 171 LYS A C 1
ATOM 1347 O O . LYS A 1 171 ? -16.484 20.656 -1.676 1 91.19 171 LYS A O 1
ATOM 1352 N N . ASP A 1 172 ? -17.766 21.812 -3.074 1 84.81 172 ASP A N 1
ATOM 1353 C CA . ASP A 1 172 ? -19 21.672 -2.33 1 84.81 172 ASP A CA 1
ATOM 1354 C C . ASP A 1 172 ? -19.312 20.203 -2.029 1 84.81 172 ASP A C 1
ATOM 1356 O O . ASP A 1 172 ? -19.828 19.875 -0.959 1 84.81 172 ASP A O 1
ATOM 1360 N N . LYS A 1 173 ? -18.984 19.359 -2.906 1 86.12 173 LYS A N 1
ATOM 1361 C CA . LYS A 1 173 ? -19.25 17.938 -2.742 1 86.12 173 LYS A CA 1
ATOM 1362 C C . LYS A 1 173 ? -18.594 17.391 -1.476 1 86.12 173 LYS A C 1
ATOM 1364 O O . LYS A 1 173 ? -19.078 16.422 -0.882 1 86.12 173 LYS A O 1
ATOM 1369 N N . PHE A 1 174 ? -17.547 18.062 -1.074 1 88 174 PHE A N 1
ATOM 1370 C CA . PHE A 1 174 ? -16.844 17.625 0.12 1 88 174 PHE A CA 1
ATOM 1371 C C . PHE A 1 174 ? -17.078 18.594 1.275 1 88 174 PHE A C 1
ATOM 1373 O O . PHE A 1 174 ? -16.391 18.531 2.297 1 88 174 PHE A O 1
ATOM 1380 N N . GLY A 1 175 ? -17.953 19.625 1.087 1 89.88 175 GLY A N 1
ATOM 1381 C CA . GLY A 1 175 ? -18.312 20.578 2.127 1 89.88 175 GLY A CA 1
ATOM 1382 C C . GLY A 1 175 ? -17.281 21.688 2.293 1 89.88 175 GLY A C 1
ATOM 1383 O O . GLY A 1 175 ? -17.297 22.406 3.299 1 89.88 175 GLY A O 1
ATOM 1384 N N . ASN A 1 176 ? -16.25 21.766 1.393 1 92.94 176 ASN A N 1
ATOM 1385 C CA . ASN A 1 176 ? -15.195 22.766 1.451 1 92.94 176 ASN A CA 1
ATOM 1386 C C . ASN A 1 176 ? -14.383 22.656 2.74 1 92.94 176 ASN A C 1
ATOM 1388 O O . ASN A 1 176 ? -14.117 23.656 3.4 1 92.94 176 ASN A O 1
ATOM 1392 N N . GLU A 1 177 ? -14.18 21.453 3.148 1 94.69 177 GLU A N 1
ATOM 1393 C CA . GLU A 1 177 ? -13.391 21.109 4.332 1 94.69 177 GLU A CA 1
ATOM 1394 C C . GLU A 1 177 ? -12.727 19.75 4.18 1 94.69 177 GLU A C 1
ATOM 1396 O O . GLU A 1 177 ? -13.148 18.938 3.354 1 94.69 177 GLU A O 1
ATOM 1401 N N . ILE A 1 178 ? -11.648 19.531 4.879 1 95.75 178 ILE A N 1
ATOM 1402 C CA . ILE A 1 178 ? -11.094 18.188 4.914 1 95.75 178 ILE A CA 1
ATOM 1403 C C . ILE A 1 178 ? -11.828 17.344 5.957 1 95.75 178 ILE A C 1
ATOM 1405 O O . ILE A 1 178 ? -12.469 17.891 6.863 1 95.75 178 ILE A O 1
ATOM 1409 N N . THR A 1 179 ? -11.82 16.141 5.754 1 96.19 179 THR A N 1
ATOM 1410 C CA . THR A 1 179 ? -12.328 15.188 6.738 1 96.19 179 THR A CA 1
ATOM 1411 C C . THR A 1 179 ? -11.188 14.391 7.359 1 96.19 179 THR A C 1
ATOM 1413 O O . THR A 1 179 ? -10.289 13.922 6.652 1 96.19 179 THR A O 1
ATOM 1416 N N . VAL A 1 180 ? -11.148 14.344 8.664 1 96.88 180 VAL A N 1
ATOM 1417 C CA . VAL A 1 180 ? -10.188 13.5 9.367 1 96.88 180 VAL A CA 1
ATOM 1418 C C . VAL A 1 180 ? -10.922 12.367 10.078 1 96.88 180 VAL A C 1
ATOM 1420 O O . VAL A 1 180 ? -12.102 12.492 10.406 1 96.88 180 VAL A O 1
ATOM 1423 N N . ASN A 1 181 ? -10.25 11.289 10.164 1 97.06 181 ASN A N 1
ATOM 1424 C CA . ASN A 1 181 ? -10.82 10.156 10.898 1 97.06 181 ASN A CA 1
ATOM 1425 C C . ASN A 1 181 ? -10.32 10.117 12.336 1 97.06 181 ASN A C 1
ATOM 1427 O O . ASN A 1 181 ? -9.133 10.344 12.594 1 97.06 181 ASN A O 1
ATOM 1431 N N . LEU A 1 182 ? -11.211 9.852 13.25 1 96.25 182 LEU A N 1
ATOM 1432 C CA . LEU A 1 182 ? -10.938 9.93 14.68 1 96.25 182 LEU A CA 1
ATOM 1433 C C . LEU A 1 182 ? -9.984 8.82 15.109 1 96.25 182 LEU A C 1
ATOM 1435 O O . LEU A 1 182 ? -10.359 7.641 15.117 1 96.25 182 LEU A O 1
ATOM 1439 N N . PRO A 1 183 ? -8.781 9.172 15.516 1 97 183 PRO A N 1
ATOM 1440 C CA . PRO A 1 183 ? -7.898 8.125 16.031 1 97 183 PRO A CA 1
ATOM 1441 C C . PRO A 1 183 ? -8.312 7.629 17.406 1 97 183 PRO A C 1
ATOM 1443 O O . PRO A 1 183 ? -8.93 8.367 18.188 1 97 183 PRO A O 1
ATOM 1446 N N . THR A 1 184 ? -7.93 6.473 17.766 1 96.12 184 THR A N 1
ATOM 1447 C CA . THR A 1 184 ? -8.383 5.816 18.984 1 96.12 184 THR A CA 1
ATOM 1448 C C . THR A 1 184 ? -7.922 6.582 20.219 1 96.12 184 THR A C 1
ATOM 1450 O O . THR A 1 184 ? -8.664 6.707 21.188 1 96.12 184 THR A O 1
ATOM 1453 N N . TRP A 1 185 ? -6.676 7.082 20.172 1 94.69 185 TRP A N 1
ATOM 1454 C CA . TRP A 1 185 ? -6.156 7.75 21.375 1 94.69 185 TRP A CA 1
ATOM 1455 C C . TRP A 1 185 ? -6.91 9.047 21.641 1 94.69 185 TRP A C 1
ATOM 1457 O O . TRP A 1 185 ? -7.062 9.461 22.781 1 94.69 185 TRP A O 1
ATOM 1467 N N . VAL A 1 186 ? -7.348 9.742 20.578 1 93.31 186 VAL A N 1
ATOM 1468 C CA . VAL A 1 186 ? -8.164 10.945 20.734 1 93.31 186 VAL A CA 1
ATOM 1469 C C . VAL A 1 186 ? -9.547 10.562 21.25 1 93.31 186 VAL A C 1
ATOM 1471 O O . VAL A 1 186 ? -10.094 11.234 22.125 1 93.31 186 VAL A O 1
ATOM 1474 N N . ALA A 1 187 ? -10.156 9.531 20.672 1 91.06 187 ALA A N 1
ATOM 1475 C CA . ALA A 1 187 ? -11.445 9.039 21.125 1 91.06 187 ALA A CA 1
ATOM 1476 C C . ALA A 1 187 ? -11.414 8.695 22.625 1 91.06 187 ALA A C 1
ATOM 1478 O O . ALA A 1 187 ? -12.367 8.977 23.344 1 91.06 187 ALA A O 1
ATOM 1479 N N . ASP A 1 188 ? -10.359 8.125 23.094 1 88.31 188 ASP A N 1
ATOM 1480 C CA . ASP A 1 188 ? -10.188 7.73 24.484 1 88.31 188 ASP A CA 1
ATOM 1481 C C . ASP A 1 188 ? -10.023 8.953 25.375 1 88.31 188 ASP A C 1
ATOM 1483 O O . ASP A 1 188 ? -10.516 8.969 26.516 1 88.31 188 ASP A O 1
ATOM 1487 N N . ALA A 1 189 ? -9.328 9.961 24.828 1 78.88 189 ALA A N 1
ATOM 1488 C CA . ALA A 1 189 ? -9.07 11.18 25.594 1 78.88 189 ALA A CA 1
ATOM 1489 C C . ALA A 1 189 ? -10.32 12.055 25.656 1 78.88 189 ALA A C 1
ATOM 1491 O O . ALA A 1 189 ? -10.562 12.742 26.656 1 78.88 189 ALA A O 1
ATOM 1492 N N . ALA A 1 190 ? -11.039 12.156 24.422 1 65.56 190 ALA A N 1
ATOM 1493 C CA . ALA A 1 190 ? -12.211 13.016 24.312 1 65.56 190 ALA A CA 1
ATOM 1494 C C . ALA A 1 190 ? -13.367 12.461 25.141 1 65.56 190 ALA A C 1
ATOM 1496 O O . ALA A 1 190 ? -14.375 13.148 25.359 1 65.56 190 ALA A O 1
ATOM 1497 N N . ALA A 1 191 ? -13.516 11.039 25.234 1 55.59 191 ALA A N 1
ATOM 1498 C CA . ALA A 1 191 ? -14.633 10.672 26.109 1 55.59 191 ALA A CA 1
ATOM 1499 C C . ALA A 1 191 ? -14.828 11.719 27.203 1 55.59 191 ALA A C 1
ATOM 1501 O O . ALA A 1 191 ? -15.703 11.562 28.062 1 55.59 191 ALA A O 1
ATOM 1502 N N . ALA A 1 192 ? -13.945 12.695 27.25 1 43.91 192 ALA A N 1
ATOM 1503 C CA . ALA A 1 192 ? -14.445 13.953 27.812 1 43.91 192 ALA A CA 1
ATOM 1504 C C . ALA A 1 192 ? -15.32 14.695 26.797 1 43.91 192 ALA A C 1
ATOM 1506 O O . ALA A 1 192 ? -15.188 14.484 25.594 1 43.91 192 ALA A O 1
ATOM 1507 N N . PRO A 1 193 ? -16.359 15.531 27.047 1 40.06 193 PRO A N 1
ATOM 1508 C CA . PRO A 1 193 ? -17.422 16.047 26.172 1 40.06 193 PRO A CA 1
ATOM 1509 C C . PRO A 1 193 ? -16.906 16.422 24.781 1 40.06 193 PRO A C 1
ATOM 1511 O O . PRO A 1 193 ? -15.703 16.656 24.594 1 40.06 193 PRO A O 1
ATOM 1514 N N . GLU A 1 194 ? -17.703 16.234 23.672 1 44.12 194 GLU A N 1
ATOM 1515 C CA . GLU A 1 194 ? -17.562 16.656 22.297 1 44.12 194 GLU A CA 1
ATOM 1516 C C . GLU A 1 194 ? -16.5 17.75 22.156 1 44.12 194 GLU A C 1
ATOM 1518 O O . GLU A 1 194 ? -16.484 18.703 22.922 1 44.12 194 GLU A O 1
ATOM 1523 N N . PRO A 1 195 ? -15.234 17.328 21.812 1 42.34 195 PRO A N 1
ATOM 1524 C CA . PRO A 1 195 ? -14.445 18.547 21.594 1 42.34 195 PRO A CA 1
ATOM 1525 C C . PRO A 1 195 ? -15.312 19.766 21.312 1 42.34 195 PRO A C 1
ATOM 1527 O O . PRO A 1 195 ? -16.234 19.703 20.484 1 42.34 195 PRO A O 1
ATOM 1530 N N . ALA A 1 196 ? -15.742 20.375 22.359 1 38 196 ALA A N 1
ATOM 1531 C CA . ALA A 1 196 ? -16.547 21.594 22.266 1 38 196 ALA A CA 1
ATOM 1532 C C . ALA A 1 196 ? -16.359 22.281 20.906 1 38 196 ALA A C 1
ATOM 1534 O O . ALA A 1 196 ? -15.234 22.359 20.406 1 38 196 ALA A O 1
ATOM 1535 N N . ALA A 1 197 ? -17.297 22.156 20.047 1 41.19 197 ALA A N 1
ATOM 1536 C CA . ALA A 1 197 ? -17.453 23.031 18.891 1 41.19 197 ALA A CA 1
ATOM 1537 C C . ALA A 1 197 ? -16.609 24.297 19.031 1 41.19 197 ALA A C 1
ATOM 1539 O O . ALA A 1 197 ? -16.484 25.078 18.094 1 41.19 197 ALA A O 1
ATOM 1540 N N . ASP A 1 198 ? -16.438 24.531 20.375 1 40.75 198 ASP A N 1
ATOM 1541 C CA . ASP A 1 198 ? -15.805 25.828 20.531 1 40.75 198 ASP A CA 1
ATOM 1542 C C . ASP A 1 198 ? -14.305 25.75 20.281 1 40.75 198 ASP A C 1
ATOM 1544 O O . ASP A 1 198 ? -13.508 25.969 21.203 1 40.75 198 ASP A O 1
ATOM 1548 N N . ALA A 1 199 ? -13.867 24.531 19.672 1 49.03 199 ALA A N 1
ATOM 1549 C CA . ALA A 1 199 ? -12.508 24.594 19.141 1 49.03 199 ALA A CA 1
ATOM 1550 C C . ALA A 1 199 ? -12.094 26.031 18.844 1 49.03 199 ALA A C 1
ATOM 1552 O O . ALA A 1 199 ? -12.773 26.734 18.094 1 49.03 199 ALA A O 1
ATOM 1553 N N . GLY A 1 200 ? -11.57 26.531 19.938 1 56.78 200 GLY A N 1
ATOM 1554 C CA . GLY A 1 200 ? -11.055 27.859 19.641 1 56.78 200 GLY A CA 1
ATOM 1555 C C . GLY A 1 200 ? -10.617 28.016 18.203 1 56.78 200 GLY A C 1
ATOM 1556 O O . GLY A 1 200 ? -10.516 27.031 17.469 1 56.78 200 GLY A O 1
ATOM 1557 N N . THR A 1 201 ? -10.719 29.141 17.703 1 81.94 201 THR A N 1
ATOM 1558 C CA . THR A 1 201 ? -10.25 29.531 16.375 1 81.94 201 THR A CA 1
ATOM 1559 C C . THR A 1 201 ? -8.812 29.078 16.156 1 81.94 201 THR A C 1
ATOM 1561 O O . THR A 1 201 ? -8.102 28.75 17.109 1 81.94 201 THR A O 1
ATOM 1564 N N . LEU A 1 202 ? -8.508 28.531 15.047 1 92.81 202 LEU A N 1
ATOM 1565 C CA . LEU A 1 202 ? -7.121 28.234 14.688 1 92.81 202 LEU A CA 1
ATOM 1566 C C . LEU A 1 202 ? -6.172 29.219 15.375 1 92.81 202 LEU A C 1
ATOM 1568 O O . LEU A 1 202 ? -5.086 28.828 15.805 1 92.81 202 LEU A O 1
ATOM 1572 N N . ALA A 1 203 ? -6.617 30.406 15.656 1 93.12 203 ALA A N 1
ATOM 1573 C CA . ALA A 1 203 ? -5.797 31.438 16.312 1 93.12 203 ALA A CA 1
ATOM 1574 C C . ALA A 1 203 ? -5.57 31.094 17.781 1 93.12 203 ALA A C 1
ATOM 1576 O O . ALA A 1 203 ? -4.457 31.219 18.281 1 93.12 203 ALA A O 1
ATOM 1577 N N . THR A 1 204 ? -6.617 30.766 18.453 1 94.31 204 THR A N 1
ATOM 1578 C CA . THR A 1 204 ? -6.508 30.391 19.859 1 94.31 204 THR A CA 1
ATOM 1579 C C . THR A 1 204 ? -5.617 29.172 20.031 1 94.31 204 THR A C 1
ATOM 1581 O O . THR A 1 204 ? -4.75 29.141 20.906 1 94.31 204 THR A O 1
ATOM 1584 N N . LEU A 1 205 ? -5.855 28.203 19.234 1 95.69 205 LEU A N 1
ATOM 1585 C CA . LEU A 1 205 ? -5.051 26.984 19.297 1 95.69 205 LEU A CA 1
ATOM 1586 C C . LEU A 1 205 ? -3.58 27.297 19.031 1 95.69 205 LEU A C 1
ATOM 1588 O O . LEU A 1 205 ? -2.699 26.766 19.703 1 95.69 205 LEU A O 1
ATOM 1592 N N . PHE A 1 206 ? -3.361 28.125 18.047 1 96.12 206 PHE A N 1
ATOM 1593 C CA . PHE A 1 206 ? -1.992 28.516 17.734 1 96.12 206 PHE A CA 1
ATOM 1594 C C . PHE A 1 206 ? -1.296 29.062 18.969 1 96.12 206 PHE A C 1
ATOM 1596 O O . PHE A 1 206 ? -0.163 28.688 19.281 1 96.12 206 PHE A O 1
ATOM 1603 N N . GLY A 1 207 ? -1.946 29.984 19.641 1 95.19 207 GLY A N 1
ATOM 1604 C CA . GLY A 1 207 ? -1.382 30.562 20.859 1 95.19 207 GLY A CA 1
ATOM 1605 C C . GLY A 1 207 ? -0.996 29.516 21.891 1 95.19 207 GLY A C 1
ATOM 1606 O O . GLY A 1 207 ? 0.109 29.562 22.438 1 95.19 207 GLY A O 1
ATOM 1607 N N . ARG A 1 208 ? -1.825 28.625 22.156 1 95.56 208 ARG A N 1
ATOM 1608 C CA . ARG A 1 208 ? -1.597 27.594 23.172 1 95.56 208 ARG A CA 1
ATOM 1609 C C . ARG A 1 208 ? -0.497 26.625 22.734 1 95.56 208 ARG A C 1
ATOM 1611 O O . ARG A 1 208 ? 0.313 26.188 23.547 1 95.56 208 ARG A O 1
ATOM 1618 N N . VAL A 1 209 ? -0.52 26.297 21.469 1 96.06 209 VAL A N 1
ATOM 1619 C CA . VAL A 1 209 ? 0.481 25.391 20.922 1 96.06 209 VAL A CA 1
ATOM 1620 C C . VAL A 1 209 ? 1.865 26.031 21.016 1 96.06 209 VAL A C 1
ATOM 1622 O O . VAL A 1 209 ? 2.826 25.391 21.438 1 96.06 209 VAL A O 1
ATOM 1625 N N . MET A 1 210 ? 1.982 27.297 20.672 1 95 210 MET A N 1
ATOM 1626 C CA . MET A 1 210 ? 3.264 28 20.703 1 95 210 MET A CA 1
ATOM 1627 C C . MET A 1 210 ? 3.748 28.172 22.141 1 95 210 MET A C 1
ATOM 1629 O O . MET A 1 210 ? 4.953 28.141 22.406 1 95 210 MET A O 1
ATOM 1633 N N . ALA A 1 211 ? 2.809 28.344 23.031 1 94.44 211 ALA A N 1
ATOM 1634 C CA . ALA A 1 211 ? 3.154 28.562 24.422 1 94.44 211 ALA A CA 1
ATOM 1635 C C . ALA A 1 211 ? 3.51 27.25 25.109 1 94.44 211 ALA A C 1
ATOM 1637 O O . ALA A 1 211 ? 4.062 27.234 26.219 1 94.44 211 ALA A O 1
ATOM 1638 N N . GLY A 1 212 ? 3.162 26.109 24.453 1 93.38 212 GLY A N 1
ATOM 1639 C CA . GLY A 1 212 ? 3.426 24.797 25.047 1 93.38 212 GLY A CA 1
ATOM 1640 C C . GLY A 1 212 ? 2.395 24.391 26.078 1 93.38 212 GLY A C 1
ATOM 1641 O O . GLY A 1 212 ? 2.639 23.5 26.891 1 93.38 212 GLY A O 1
ATOM 1642 N N . THR A 1 213 ? 1.217 25.078 26.094 1 94.94 213 THR A N 1
ATOM 1643 C CA . THR A 1 213 ? 0.2 24.812 27.109 1 94.94 213 THR A CA 1
ATOM 1644 C C . THR A 1 213 ? -0.965 24.016 26.516 1 94.94 213 THR A C 1
ATOM 1646 O O . THR A 1 213 ? -1.922 23.688 27.219 1 94.94 213 THR A O 1
ATOM 1649 N N . ALA A 1 214 ? -0.938 23.734 25.234 1 95.5 214 ALA A N 1
ATOM 1650 C CA . ALA A 1 214 ? -2.012 23 24.562 1 95.5 214 ALA A CA 1
ATOM 1651 C C . ALA A 1 214 ? -2.111 21.562 25.094 1 95.5 214 ALA A C 1
ATOM 1653 O O . ALA A 1 214 ? -1.094 20.922 25.359 1 95.5 214 ALA A O 1
ATOM 1654 N N . THR A 1 215 ? -3.32 21.109 25.312 1 95.06 215 THR A N 1
ATOM 1655 C CA . THR A 1 215 ? -3.545 19.688 25.594 1 95.06 215 THR A CA 1
ATOM 1656 C C . THR A 1 215 ? -3.213 18.844 24.359 1 95.06 215 THR A C 1
ATOM 1658 O O . THR A 1 215 ? -2.99 19.375 23.281 1 95.06 215 THR A O 1
ATOM 1661 N N . ASP A 1 216 ? -3.195 17.531 24.562 1 95.25 216 ASP A N 1
ATOM 1662 C CA . ASP A 1 216 ? -2.977 16.625 23.438 1 95.25 216 ASP A CA 1
ATOM 1663 C C . ASP A 1 216 ? -4.031 16.828 22.359 1 95.25 216 ASP A C 1
ATOM 1665 O O . ASP A 1 216 ? -3.709 16.875 21.172 1 95.25 216 ASP A O 1
ATOM 1669 N N . LEU A 1 217 ? -5.277 16.922 22.766 1 94.81 217 LEU A N 1
ATOM 1670 C CA . LEU A 1 217 ? -6.379 17.125 21.828 1 94.81 217 LEU A CA 1
ATOM 1671 C C . LEU A 1 217 ? -6.203 18.422 21.062 1 94.81 217 LEU A C 1
ATOM 1673 O O . LEU A 1 217 ? -6.449 18.469 19.844 1 94.81 217 LEU A O 1
ATOM 1677 N N . GLU A 1 218 ? -5.781 19.438 21.75 1 94.94 218 GLU A N 1
ATOM 1678 C CA . GLU A 1 218 ? -5.602 20.75 21.125 1 94.94 218 GLU A CA 1
ATOM 1679 C C . GLU A 1 218 ? -4.453 20.719 20.125 1 94.94 218 GLU A C 1
ATOM 1681 O O . GLU A 1 218 ? -4.527 21.359 19.062 1 94.94 218 GLU A O 1
ATOM 1686 N N . ASN A 1 219 ? -3.361 20.047 20.469 1 96.38 219 ASN A N 1
ATOM 1687 C CA . 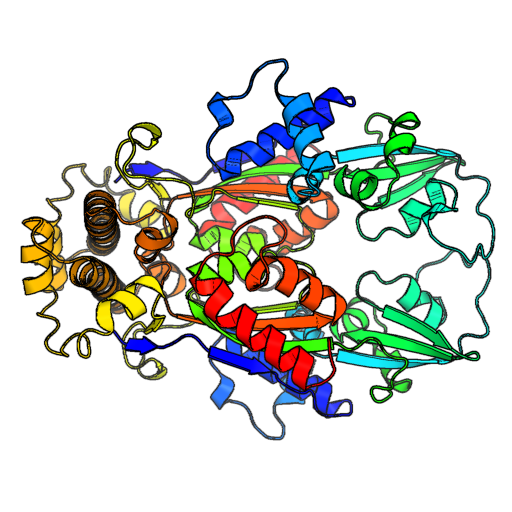ASN A 1 219 ? -2.275 19.859 19.516 1 96.38 219 ASN A CA 1
ATOM 1688 C C . ASN A 1 219 ? -2.752 19.141 18.25 1 96.38 219 ASN A C 1
ATOM 1690 O O . ASN A 1 219 ? -2.422 19.547 17.141 1 96.38 219 ASN A O 1
ATOM 1694 N N . TRP A 1 220 ? -3.527 18.094 18.438 1 96.69 220 TRP A N 1
ATOM 1695 C CA . TRP A 1 220 ? -4.078 17.312 17.328 1 96.69 220 TRP A CA 1
ATOM 1696 C C . TRP A 1 220 ? -5.008 18.172 16.469 1 96.69 220 TRP A C 1
ATOM 1698 O O . TRP A 1 220 ? -4.891 18.203 15.25 1 96.69 220 TRP A O 1
ATOM 1708 N N . GLN A 1 221 ? -5.891 18.906 17.094 1 95.69 221 GLN A N 1
ATOM 1709 C CA . GLN A 1 221 ? -6.824 19.781 16.391 1 95.69 221 GLN A CA 1
ATOM 1710 C C . GLN A 1 221 ? -6.082 20.859 15.633 1 95.69 221 GLN A C 1
ATOM 1712 O O . GLN A 1 221 ? -6.426 21.172 14.484 1 95.69 221 GLN A O 1
ATOM 1717 N N . PHE A 1 222 ? -5.152 21.469 16.281 1 96.75 222 PHE A N 1
ATOM 1718 C CA . PHE A 1 222 ? -4.367 22.547 15.68 1 96.75 222 PHE A CA 1
ATOM 1719 C C . PHE A 1 222 ? -3.721 22.078 14.383 1 96.75 222 PHE A C 1
ATOM 1721 O O . PHE A 1 222 ? -3.826 22.734 13.352 1 96.75 222 PHE A O 1
ATOM 1728 N N . ALA A 1 223 ? -3.018 20.906 14.469 1 97.75 223 ALA A N 1
ATOM 1729 C CA . ALA A 1 223 ? -2.307 20.406 13.297 1 97.75 223 ALA A CA 1
ATOM 1730 C C . ALA A 1 223 ? -3.268 20.156 12.141 1 97.75 223 ALA A C 1
ATOM 1732 O O . ALA A 1 223 ? -2.971 20.5 10.992 1 97.75 223 ALA A O 1
ATOM 1733 N N . ASN A 1 224 ? -4.398 19.562 12.43 1 97.44 224 ASN A N 1
ATOM 1734 C CA . ASN A 1 224 ? -5.371 19.25 11.391 1 97.44 224 ASN A CA 1
ATOM 1735 C C . ASN A 1 224 ? -5.98 20.516 10.797 1 97.44 224 ASN A C 1
ATOM 1737 O O . ASN A 1 224 ? -6.121 20.641 9.578 1 97.44 224 ASN A O 1
ATOM 1741 N N . LEU A 1 225 ? -6.316 21.453 11.625 1 97.12 225 LEU A N 1
ATOM 1742 C CA . LEU A 1 225 ? -6.906 22.703 11.156 1 97.12 225 LEU A CA 1
ATOM 1743 C C . LEU A 1 225 ? -5.887 23.531 10.375 1 97.12 225 LEU A C 1
ATOM 1745 O O . LEU A 1 225 ? -6.242 24.203 9.406 1 97.12 225 LEU A O 1
ATOM 1749 N N . ALA A 1 226 ? -4.656 23.562 10.875 1 97.56 226 ALA A N 1
ATOM 1750 C CA . ALA A 1 226 ? -3.59 24.25 10.141 1 97.56 226 ALA A CA 1
ATOM 1751 C C . ALA A 1 226 ? -3.426 23.656 8.75 1 97.56 226 ALA A C 1
ATOM 1753 O O . ALA A 1 226 ? -3.301 24.391 7.766 1 97.56 226 ALA A O 1
ATOM 1754 N N . ALA A 1 227 ? -3.428 22.344 8.664 1 98 227 ALA A N 1
ATOM 1755 C CA . ALA A 1 227 ? -3.34 21.656 7.375 1 98 22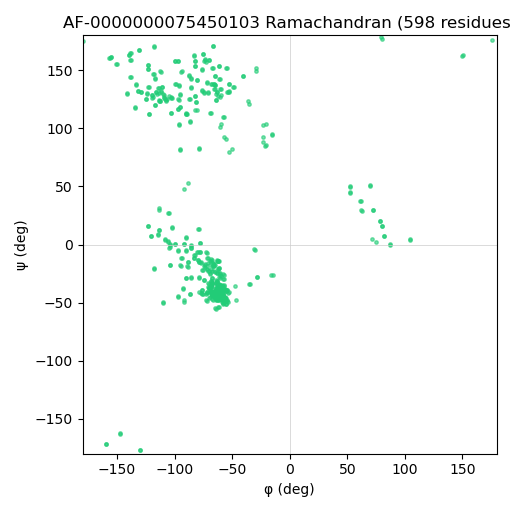7 ALA A CA 1
ATOM 1756 C C . ALA A 1 227 ? -4.52 22.031 6.48 1 98 227 ALA A C 1
ATOM 1758 O O . ALA A 1 227 ? -4.34 22.281 5.285 1 98 227 ALA A O 1
ATOM 1759 N N . GLU A 1 228 ? -5.703 22.016 7.051 1 97.5 228 GLU A N 1
ATOM 1760 C CA . GLU A 1 228 ? -6.891 22.391 6.285 1 97.5 228 GLU A CA 1
ATOM 1761 C C . GLU A 1 228 ? -6.762 23.797 5.711 1 97.5 228 GLU A C 1
ATOM 1763 O O . GLU A 1 228 ? -7.031 24.016 4.531 1 97.5 228 GLU A O 1
ATOM 1768 N N . ARG A 1 229 ? -6.398 24.75 6.598 1 97.31 229 ARG A N 1
ATOM 1769 C CA . ARG A 1 229 ? -6.27 26.125 6.156 1 97.31 229 ARG A CA 1
ATOM 1770 C C . ARG A 1 229 ? -5.27 26.25 5.008 1 97.31 229 ARG A C 1
ATOM 1772 O O . ARG A 1 229 ? -5.531 26.922 4.016 1 97.31 229 ARG A O 1
ATOM 1779 N N . ALA A 1 230 ? -4.129 25.625 5.164 1 97.69 230 ALA A N 1
ATOM 1780 C CA . ALA A 1 230 ? -3.111 25.625 4.113 1 97.69 230 ALA A CA 1
ATOM 1781 C C . ALA A 1 230 ? -3.643 25 2.828 1 97.69 230 ALA A C 1
ATOM 1783 O O . ALA A 1 230 ? -3.443 25.547 1.737 1 97.69 230 ALA A O 1
ATOM 1784 N N . TYR A 1 231 ? -4.348 23.828 2.943 1 98.06 231 TYR A N 1
ATOM 1785 C CA . TYR A 1 231 ? -4.938 23.156 1.794 1 98.06 231 TYR A CA 1
ATOM 1786 C C . TYR A 1 231 ? -5.906 24.078 1.06 1 98.06 231 TYR A C 1
ATOM 1788 O O . TYR A 1 231 ? -5.836 24.203 -0.165 1 98.06 231 TYR A O 1
ATOM 1796 N N . MET A 1 232 ? -6.766 24.688 1.779 1 97.44 232 MET A N 1
ATOM 1797 C CA . MET A 1 232 ? -7.766 25.578 1.185 1 97.44 232 MET A CA 1
ATOM 1798 C C . MET A 1 232 ? -7.105 26.766 0.485 1 97.44 232 MET A C 1
ATOM 1800 O O . MET A 1 232 ? -7.527 27.156 -0.602 1 97.44 232 MET A O 1
ATOM 1804 N N . ASN A 1 233 ? -6.082 27.344 1.115 1 97.62 233 ASN A N 1
ATOM 1805 C CA . ASN A 1 233 ? -5.352 28.438 0.489 1 97.62 233 ASN A CA 1
ATOM 1806 C C . ASN A 1 233 ? -4.703 28.016 -0.822 1 97.62 233 ASN A C 1
ATOM 1808 O O . ASN A 1 233 ? -4.754 28.734 -1.815 1 97.62 233 ASN A O 1
ATOM 1812 N N . LEU A 1 234 ? -4.074 26.844 -0.822 1 97.56 234 LEU A N 1
ATOM 1813 C CA . LEU A 1 234 ? -3.432 26.328 -2.025 1 97.56 234 LEU A CA 1
ATOM 1814 C C . LEU A 1 234 ? -4.453 26.109 -3.139 1 97.56 234 LEU A C 1
ATOM 1816 O O . LEU A 1 234 ? -4.203 26.469 -4.293 1 97.56 234 LEU A O 1
ATOM 1820 N N . MET A 1 235 ? -5.605 25.547 -2.744 1 97 235 MET A N 1
ATOM 1821 C CA . MET A 1 235 ? -6.672 25.344 -3.719 1 97 235 MET A CA 1
ATOM 1822 C C . MET A 1 235 ? -7.176 26.672 -4.266 1 97 235 MET A C 1
ATOM 1824 O O . MET A 1 235 ? -7.395 26.812 -5.469 1 97 235 MET A O 1
ATOM 1828 N N . ALA A 1 236 ? -7.352 27.625 -3.439 1 96.56 236 ALA A N 1
ATOM 1829 C CA . ALA A 1 236 ? -7.824 28.953 -3.832 1 96.56 236 ALA A CA 1
ATOM 1830 C C . ALA A 1 236 ? -6.828 29.641 -4.766 1 96.56 236 ALA A C 1
ATOM 1832 O O . ALA A 1 236 ? -7.223 30.422 -5.637 1 96.56 236 ALA A O 1
ATOM 1833 N N . ALA A 1 237 ? -5.559 29.344 -4.59 1 95.75 237 ALA A N 1
ATOM 1834 C CA . ALA A 1 237 ? -4.504 29.922 -5.41 1 95.75 237 ALA A CA 1
ATOM 1835 C C . ALA A 1 237 ? -4.402 29.219 -6.758 1 95.75 237 ALA A C 1
ATOM 1837 O O . ALA A 1 237 ? -3.568 29.578 -7.594 1 95.75 237 ALA A O 1
ATOM 1838 N N . GLY A 1 238 ? -5.148 28.125 -6.961 1 95.5 238 GLY A N 1
ATOM 1839 C CA . GLY A 1 238 ? -5.211 27.484 -8.258 1 95.5 238 GLY A CA 1
ATOM 1840 C C . GLY A 1 238 ? -4.402 26.203 -8.328 1 95.5 238 GLY A C 1
ATOM 1841 O O . GLY A 1 238 ? -4.258 25.594 -9.398 1 95.5 238 GLY A O 1
ATOM 1842 N N . ARG A 1 239 ? -3.855 25.828 -7.219 1 95.94 239 ARG A N 1
ATOM 1843 C CA . ARG A 1 239 ? -3.148 24.547 -7.215 1 95.94 239 ARG A CA 1
ATOM 1844 C C . ARG A 1 239 ? -4.113 23.391 -7.406 1 95.94 239 ARG A C 1
ATOM 1846 O O . ARG A 1 239 ? -5.293 23.484 -7.055 1 95.94 239 ARG A O 1
ATOM 1853 N N . LYS A 1 240 ? -3.588 22.297 -7.984 1 96 240 LYS A N 1
ATOM 1854 C CA . LYS A 1 240 ? -4.383 21.094 -8.164 1 96 240 LYS A CA 1
ATOM 1855 C C . LYS A 1 240 ? -4.422 20.266 -6.887 1 96 240 LYS A C 1
ATOM 1857 O O . LYS A 1 240 ? -3.504 20.328 -6.066 1 96 240 LYS A O 1
ATOM 1862 N N . PRO A 1 241 ? -5.434 19.406 -6.742 1 96.62 241 PRO A N 1
ATOM 1863 C CA . PRO A 1 241 ? -5.516 18.531 -5.57 1 96.62 241 PRO A CA 1
ATOM 1864 C C . PRO A 1 241 ? -4.27 17.656 -5.395 1 96.62 241 PRO A C 1
ATOM 1866 O O . PRO A 1 241 ? -3.791 17.484 -4.273 1 96.62 241 PRO A O 1
ATOM 1869 N N . GLN A 1 242 ? -3.707 17.141 -6.488 1 96.62 242 GLN A N 1
ATOM 1870 C CA . GLN A 1 242 ? -2.549 16.25 -6.402 1 96.62 242 GLN A CA 1
ATOM 1871 C C . GLN A 1 242 ? -1.325 17 -5.875 1 96.62 242 GLN A C 1
ATOM 1873 O O . GLN A 1 242 ? -0.363 16.375 -5.418 1 96.62 242 GLN A O 1
ATOM 1878 N N . GLU A 1 243 ? -1.37 18.312 -5.949 1 96.81 243 GLU A N 1
ATOM 1879 C CA . GLU A 1 243 ? -0.303 19.141 -5.387 1 96.81 243 GLU A CA 1
ATOM 1880 C C . GLU A 1 243 ? -0.613 19.531 -3.945 1 96.81 243 GLU A C 1
ATOM 1882 O O . GLU A 1 243 ? 0.223 19.359 -3.057 1 96.81 243 GLU A O 1
ATOM 1887 N N . ALA A 1 244 ? -1.826 20.031 -3.703 1 97.69 244 ALA A N 1
ATOM 1888 C CA . ALA A 1 244 ? -2.24 20.531 -2.396 1 97.69 244 ALA A CA 1
ATOM 1889 C C . ALA A 1 244 ? -2.273 19.406 -1.364 1 97.69 244 ALA A C 1
ATOM 1891 O O . ALA A 1 244 ? -2.092 19.641 -0.168 1 97.69 244 ALA A O 1
ATOM 1892 N N . ARG A 1 245 ? -2.414 18.125 -1.822 1 97.56 245 ARG A N 1
ATOM 1893 C CA . ARG A 1 245 ? -2.541 16.984 -0.922 1 97.56 245 ARG A CA 1
ATOM 1894 C C . ARG A 1 245 ? -1.287 16.828 -0.07 1 97.56 245 ARG A C 1
ATOM 1896 O O . ARG A 1 245 ? -1.303 16.109 0.932 1 97.56 245 ARG A O 1
ATOM 1903 N N . ALA A 1 246 ? -0.233 17.5 -0.441 1 96.5 246 ALA A N 1
ATOM 1904 C CA . ALA A 1 246 ? 1.058 17.375 0.232 1 96.5 246 ALA A CA 1
ATOM 1905 C C . ALA A 1 246 ? 0.935 17.703 1.718 1 96.5 246 ALA A C 1
ATOM 1907 O O . ALA A 1 246 ? 1.644 17.125 2.547 1 96.5 246 ALA A O 1
ATOM 1908 N N . VAL A 1 247 ? 0.031 18.547 2.051 1 98.06 247 VAL A N 1
ATOM 1909 C CA . VAL A 1 247 ? -0.015 19.094 3.406 1 98.06 247 VAL A CA 1
ATOM 1910 C C . VAL A 1 247 ? -1.031 18.312 4.238 1 98.06 247 VAL A C 1
ATOM 1912 O O . VAL A 1 247 ? -1.181 18.562 5.438 1 98.06 247 VAL A O 1
ATOM 1915 N N . LEU A 1 248 ? -1.776 17.375 3.646 1 98.5 248 LEU A N 1
ATOM 1916 C CA . LEU A 1 248 ? -2.807 16.625 4.363 1 98.5 248 LEU A CA 1
ATOM 1917 C C . LEU A 1 248 ? -2.186 15.703 5.406 1 98.5 248 LEU A C 1
ATOM 1919 O O . LEU A 1 248 ? -1.161 15.062 5.148 1 98.5 248 LEU A O 1
ATOM 1923 N N . PRO A 1 249 ? -2.771 15.633 6.582 1 98.44 249 PRO A N 1
ATOM 1924 C CA . PRO A 1 249 ? -2.24 14.781 7.645 1 98.44 249 PRO A CA 1
ATOM 1925 C C . PRO A 1 249 ? -2.537 13.297 7.41 1 98.44 249 PRO A C 1
ATOM 1927 O O . PRO A 1 249 ? -3.436 12.961 6.637 1 98.44 249 PRO A O 1
ATOM 1930 N N . LEU A 1 250 ? -1.861 12.422 8.094 1 98.38 250 LEU A N 1
ATOM 1931 C CA . LEU A 1 250 ? -2.07 10.977 8.023 1 98.38 250 LEU A CA 1
ATOM 1932 C C . LEU A 1 250 ? -3.434 10.594 8.586 1 98.38 250 LEU A C 1
ATOM 1934 O O . LEU A 1 250 ? -3.947 9.516 8.305 1 98.38 250 LEU A O 1
ATOM 1938 N N . ASP A 1 251 ? -4.055 11.484 9.336 1 97.75 251 ASP A N 1
ATOM 1939 C CA . ASP A 1 251 ? -5.387 11.211 9.867 1 97.75 251 ASP A CA 1
ATOM 1940 C C . ASP A 1 251 ? -6.469 11.586 8.859 1 97.75 251 ASP A C 1
ATOM 1942 O O . ASP A 1 251 ? -7.66 11.414 9.133 1 97.75 251 ASP A O 1
ATOM 1946 N N . THR A 1 252 ? -6.086 12.078 7.742 1 98.19 252 THR A N 1
ATOM 1947 C CA . THR A 1 252 ? -7.078 12.359 6.707 1 98.19 252 THR A CA 1
ATOM 1948 C C . THR A 1 252 ? -7.93 11.125 6.434 1 98.19 252 THR A C 1
ATOM 1950 O O . THR A 1 252 ? -7.406 10.016 6.305 1 98.19 252 THR A O 1
ATOM 1953 N N . ASN A 1 253 ? -9.219 11.383 6.422 1 97.62 253 ASN A N 1
ATOM 1954 C CA . ASN A 1 253 ? -10.172 10.305 6.152 1 97.62 253 ASN A CA 1
ATOM 1955 C C . ASN A 1 253 ? -10.023 9.773 4.73 1 97.62 253 ASN A C 1
ATOM 1957 O O . ASN A 1 253 ? -9.812 10.547 3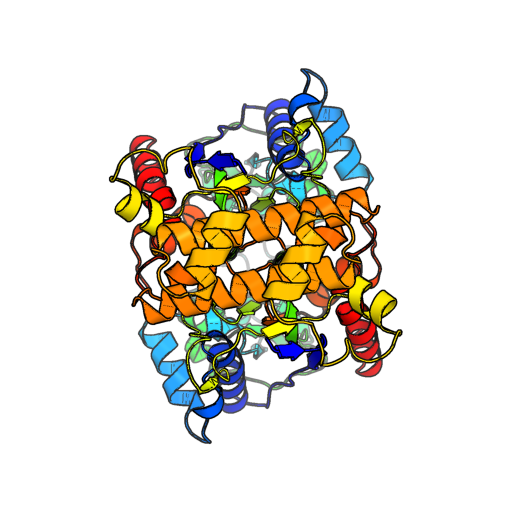.795 1 97.62 253 ASN A O 1
ATOM 1961 N N . THR A 1 254 ? -10.078 8.508 4.551 1 97.94 254 THR A N 1
ATOM 1962 C CA . THR A 1 254 ? -10.125 7.855 3.25 1 97.94 254 THR A CA 1
ATOM 1963 C C . THR A 1 254 ? -11.094 6.676 3.273 1 97.94 254 THR A C 1
ATOM 1965 O O . THR A 1 254 ? -11.586 6.285 4.336 1 97.94 254 THR A O 1
ATOM 1968 N N . GLU A 1 255 ? -11.469 6.242 2.152 1 98.19 255 GLU A N 1
ATOM 1969 C CA . GLU A 1 255 ? -12.273 5.039 1.97 1 98.19 255 GLU A CA 1
ATOM 1970 C C . GLU A 1 255 ? -11.508 3.971 1.198 1 98.19 255 GLU A C 1
ATOM 1972 O O . GLU A 1 255 ? -10.836 4.273 0.206 1 98.19 255 GLU A O 1
ATOM 1977 N N . LEU A 1 256 ? -11.516 2.764 1.711 1 98.69 256 LEU A N 1
ATOM 1978 C CA . LEU A 1 256 ? -10.734 1.648 1.188 1 98.69 256 LEU A CA 1
ATOM 1979 C C . LEU A 1 256 ? -11.609 0.42 0.974 1 98.69 256 LEU A C 1
ATOM 1981 O O . LEU A 1 256 ? -12.422 0.071 1.837 1 98.69 256 LEU A O 1
ATOM 1985 N N . VAL A 1 257 ? -11.5 -0.175 -0.187 1 98.81 257 VAL A N 1
ATOM 1986 C CA . VAL A 1 257 ? -12.18 -1.435 -0.471 1 98.81 257 VAL A CA 1
ATOM 1987 C C . VAL A 1 257 ? -11.156 -2.551 -0.643 1 98.81 257 VAL A C 1
ATOM 1989 O O . VAL A 1 257 ? -10.203 -2.414 -1.416 1 98.81 257 VAL A O 1
ATOM 1992 N N . HIS A 1 258 ? -11.281 -3.58 0.12 1 98.81 258 HIS A N 1
ATOM 1993 C CA . HIS A 1 258 ? -10.531 -4.816 -0.06 1 98.81 258 HIS A CA 1
ATOM 1994 C C . HIS A 1 258 ? -11.438 -5.957 -0.501 1 98.81 258 HIS A C 1
ATOM 1996 O O . HIS A 1 258 ? -12.523 -6.141 0.051 1 98.81 258 HIS A O 1
ATOM 2002 N N . THR A 1 259 ? -11.109 -6.699 -1.494 1 98.81 259 THR A N 1
ATOM 2003 C CA . THR A 1 259 ? -11.711 -7.973 -1.872 1 98.81 259 THR A CA 1
ATOM 2004 C C . THR A 1 259 ? -10.68 -9.094 -1.83 1 98.81 259 THR A C 1
ATOM 2006 O O . THR A 1 259 ? -9.617 -8.992 -2.453 1 98.81 259 THR A O 1
ATOM 2009 N N . ALA A 1 260 ? -10.969 -10.125 -1.135 1 98.38 260 ALA A N 1
ATOM 2010 C CA . ALA A 1 260 ? -9.977 -11.18 -0.979 1 98.38 260 ALA A CA 1
ATOM 2011 C C . ALA A 1 260 ? -10.641 -12.516 -0.646 1 98.38 260 ALA A C 1
ATOM 2013 O O . ALA A 1 260 ? -11.812 -12.555 -0.282 1 98.38 260 ALA A O 1
ATOM 2014 N N . PHE A 1 261 ? -9.859 -13.594 -0.893 1 97.75 261 PHE A N 1
ATOM 2015 C CA . PHE A 1 261 ? -10.281 -14.906 -0.419 1 97.75 261 PHE A CA 1
ATOM 2016 C C . PHE A 1 261 ? -10.391 -14.922 1.101 1 97.75 261 PHE A C 1
ATOM 2018 O O . PHE A 1 261 ? -9.703 -14.164 1.788 1 97.75 261 PHE A O 1
ATOM 2025 N N . VAL A 1 262 ? -11.211 -15.758 1.613 1 97.25 262 VAL A N 1
ATOM 2026 C CA . VAL A 1 262 ? -11.383 -15.891 3.057 1 97.25 262 VAL A CA 1
ATOM 2027 C C . VAL A 1 262 ? -10.055 -16.25 3.709 1 97.25 262 VAL A C 1
ATOM 2029 O O . VAL A 1 262 ? -9.742 -15.773 4.801 1 97.25 262 VAL A O 1
ATOM 2032 N N . ALA A 1 263 ? -9.273 -17.031 3.051 1 94.81 263 ALA A N 1
ATOM 2033 C CA . ALA A 1 263 ? -7.957 -17.391 3.578 1 94.81 263 ALA A CA 1
ATOM 2034 C C . ALA A 1 263 ? -7.082 -16.141 3.76 1 94.81 263 ALA A C 1
ATOM 2036 O O . ALA A 1 263 ? -6.344 -16.047 4.742 1 94.81 263 ALA A O 1
ATOM 2037 N N . ASP A 1 264 ? -7.137 -15.258 2.838 1 96.69 264 ASP A N 1
ATOM 2038 C CA . ASP A 1 264 ? -6.367 -14.023 2.926 1 96.69 264 ASP A CA 1
ATOM 2039 C C . ASP A 1 264 ? -6.898 -13.125 4.043 1 96.69 264 ASP A C 1
ATOM 2041 O O . ASP A 1 264 ? -6.121 -12.445 4.723 1 96.69 264 ASP A O 1
ATOM 2045 N N . TRP A 1 265 ? -8.188 -13.102 4.234 1 98.38 265 TRP A N 1
ATOM 2046 C CA . TRP A 1 265 ? -8.766 -12.375 5.355 1 98.38 265 TRP A CA 1
ATOM 2047 C C . TRP A 1 265 ? -8.297 -12.953 6.684 1 98.38 265 TRP A C 1
ATOM 2049 O O . TRP A 1 265 ? -8.062 -12.211 7.645 1 98.38 265 TRP A O 1
ATOM 2059 N N . ARG A 1 266 ? -8.18 -14.258 6.75 1 97.44 266 ARG A N 1
ATOM 2060 C CA . ARG A 1 266 ? -7.652 -14.867 7.965 1 97.44 266 ARG A CA 1
ATOM 2061 C C . ARG A 1 266 ? -6.27 -14.312 8.297 1 97.44 266 ARG A C 1
ATOM 2063 O O . ARG A 1 266 ? -5.984 -14 9.453 1 97.44 266 ARG A O 1
ATOM 2070 N N . HIS A 1 267 ? -5.496 -14.25 7.266 1 95.31 267 HIS A N 1
ATOM 2071 C CA . HIS A 1 267 ? -4.172 -13.672 7.453 1 95.31 267 HIS A CA 1
ATOM 2072 C C . HIS A 1 267 ? -4.262 -12.227 7.918 1 95.31 267 HIS A C 1
ATOM 2074 O O . HIS A 1 267 ? -3.52 -11.805 8.805 1 95.31 267 HIS A O 1
ATOM 2080 N N . PHE A 1 268 ? -5.145 -11.508 7.375 1 98.25 268 PHE A N 1
ATOM 2081 C CA . PHE A 1 268 ? -5.406 -10.133 7.777 1 98.25 268 PHE A CA 1
ATOM 2082 C C . PHE A 1 268 ? -5.766 -10.062 9.258 1 98.25 268 PHE A C 1
ATOM 2084 O O . PHE A 1 268 ? -5.207 -9.25 10 1 98.25 268 PHE A O 1
ATOM 2091 N N . PHE A 1 269 ? -6.598 -10.906 9.68 1 98.62 269 PHE A N 1
ATOM 2092 C CA . PHE A 1 269 ? -7.055 -10.898 11.062 1 98.62 269 PHE A CA 1
ATOM 2093 C C . PHE A 1 269 ? -5.941 -11.336 12.008 1 98.62 269 PHE A C 1
ATOM 2095 O O . PHE A 1 269 ? -5.816 -10.812 13.117 1 98.62 269 PHE A O 1
ATOM 2102 N N . ASP A 1 270 ? -5.172 -12.273 11.578 1 96.56 270 ASP A N 1
ATOM 2103 C CA . ASP A 1 270 ? -4.027 -12.703 12.375 1 96.56 270 ASP A CA 1
ATOM 2104 C C . ASP A 1 270 ? -3.129 -11.523 12.734 1 96.56 270 ASP A C 1
ATOM 2106 O O . ASP A 1 270 ? -2.66 -11.414 13.867 1 96.56 270 ASP A O 1
ATOM 2110 N N . LEU A 1 271 ? -2.979 -10.641 11.781 1 95.69 271 LEU A N 1
ATOM 2111 C CA . LEU A 1 271 ? -2.016 -9.562 11.953 1 95.69 271 LEU A CA 1
ATOM 2112 C C . LEU A 1 271 ? -2.684 -8.32 12.539 1 95.69 271 LEU A C 1
ATOM 2114 O O . LEU A 1 271 ? -2.1 -7.641 13.383 1 95.69 271 LEU A O 1
ATOM 2118 N N . ARG A 1 272 ? -3.951 -8.008 12.141 1 98.06 272 ARG A N 1
ATOM 2119 C CA . ARG A 1 272 ? -4.535 -6.699 12.43 1 98.06 272 ARG A CA 1
ATOM 2120 C C . ARG A 1 272 ? -5.535 -6.789 13.578 1 98.06 272 ARG A C 1
ATOM 2122 O O . ARG A 1 272 ? -5.902 -5.77 14.164 1 98.06 272 ARG A O 1
ATOM 2129 N N . ALA A 1 273 ? -5.996 -7.988 13.898 1 98.38 273 ALA A N 1
ATOM 2130 C CA . ALA A 1 273 ? -6.926 -8.172 15.008 1 98.38 273 ALA A CA 1
ATOM 2131 C C . ALA A 1 273 ? -6.262 -8.906 16.172 1 98.38 273 ALA A C 1
ATOM 2133 O O . ALA A 1 273 ? -6.164 -8.375 17.281 1 98.38 273 ALA A O 1
ATOM 2134 N N . LEU A 1 274 ? -5.602 -10.031 15.891 1 96.94 274 LEU A N 1
ATOM 2135 C CA . LEU A 1 274 ? -5.082 -10.914 16.922 1 96.94 274 LEU A CA 1
ATOM 2136 C C . LEU A 1 274 ? -3.654 -10.531 17.297 1 96.94 274 LEU A C 1
ATOM 2138 O O . LEU A 1 274 ? -3.223 -10.758 18.438 1 96.94 274 LEU A O 1
ATOM 2142 N N . GLY A 1 275 ? -2.938 -9.984 16.391 1 94.69 275 GLY A N 1
ATOM 2143 C CA . GLY A 1 275 ? -1.568 -9.586 16.672 1 94.69 275 GLY A CA 1
ATOM 2144 C C . GLY A 1 275 ? -0.627 -10.758 16.859 1 94.69 275 GLY A C 1
ATOM 2145 O O . GLY A 1 275 ? 0.125 -10.812 17.828 1 94.69 275 GLY A O 1
ATOM 2146 N N . THR A 1 276 ? -0.666 -11.695 15.906 1 89.88 276 THR A N 1
ATOM 2147 C CA . THR A 1 276 ? 0.125 -12.914 16.031 1 89.88 276 THR A CA 1
ATOM 2148 C C . THR A 1 276 ? 1.614 -12.609 15.891 1 89.88 276 THR A C 1
ATOM 2150 O O . THR A 1 276 ? 2.455 -13.352 16.406 1 89.88 276 THR A O 1
ATOM 2153 N N . THR A 1 277 ? 1.997 -11.523 15.227 1 85.25 277 THR A N 1
ATOM 2154 C CA . THR A 1 277 ? 3.406 -11.188 15.047 1 85.25 277 THR A CA 1
ATOM 2155 C C . THR A 1 277 ? 3.748 -9.891 15.781 1 85.25 277 THR A C 1
ATOM 2157 O O . THR A 1 277 ? 4.848 -9.359 15.617 1 85.25 277 THR A O 1
ATOM 2160 N N . GLY A 1 278 ? 2.902 -9.391 16.547 1 87.94 278 GLY A N 1
ATOM 2161 C CA . GLY A 1 278 ? 3.055 -8.141 17.266 1 87.94 278 GLY A CA 1
ATOM 2162 C C . GLY A 1 278 ? 1.741 -7.414 17.5 1 87.94 278 GLY A C 1
ATOM 2163 O O . GLY A 1 278 ? 0.751 -7.688 16.812 1 87.94 278 GLY A O 1
ATOM 2164 N N . ALA A 1 279 ? 1.797 -6.527 18.422 1 93.19 279 ALA A N 1
ATOM 2165 C CA . ALA A 1 279 ? 0.573 -5.797 18.734 1 93.19 279 ALA A CA 1
ATOM 2166 C C . ALA A 1 279 ? 0.105 -4.961 17.547 1 93.19 279 ALA A C 1
ATOM 2168 O O . ALA A 1 279 ? 0.865 -4.148 17.016 1 93.19 27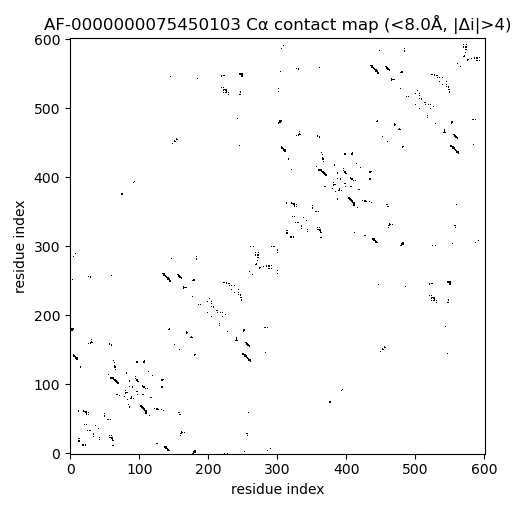9 ALA A O 1
ATOM 2169 N N . PRO A 1 280 ? -1.132 -5.172 17.125 1 96.5 280 PRO A N 1
ATOM 2170 C CA . PRO A 1 280 ? -1.645 -4.324 16.047 1 96.5 280 PRO A CA 1
ATOM 2171 C C . PRO A 1 280 ? -1.765 -2.857 16.453 1 96.5 280 PRO A C 1
ATOM 2173 O O . PRO A 1 280 ? -1.978 -2.553 17.625 1 96.5 280 PRO A O 1
ATOM 2176 N N . HIS A 1 281 ? -1.516 -1.985 15.492 1 96.94 281 HIS A N 1
ATOM 2177 C CA . HIS A 1 281 ? -1.846 -0.593 15.773 1 96.94 281 HIS A CA 1
ATOM 2178 C C . HIS A 1 281 ? -3.291 -0.453 16.234 1 96.94 281 HIS A C 1
ATOM 2180 O O . HIS A 1 281 ? -4.199 -1.024 15.633 1 96.94 281 HIS A O 1
ATOM 2186 N N . PRO A 1 282 ? -3.561 0.365 17.234 1 97.31 282 PRO A N 1
ATOM 2187 C CA . PRO A 1 282 ? -4.914 0.468 17.781 1 97.31 282 PRO A CA 1
ATOM 2188 C C . PRO A 1 282 ? -5.938 0.934 16.75 1 97.31 282 PRO A C 1
ATOM 2190 O O . PRO A 1 282 ? -7.07 0.444 16.734 1 97.31 282 PRO A O 1
ATOM 2193 N N . ASP A 1 283 ? -5.613 1.812 15.883 1 97.88 283 ASP A N 1
ATOM 2194 C CA . ASP A 1 283 ? -6.535 2.326 14.875 1 97.88 283 ASP A CA 1
ATOM 2195 C C . ASP A 1 283 ? -6.883 1.249 13.852 1 97.88 283 ASP A C 1
ATOM 2197 O O . ASP A 1 283 ? -7.957 1.281 13.25 1 97.88 283 ASP A O 1
ATOM 2201 N N . ALA A 1 284 ? -5.977 0.322 13.555 1 98.25 284 ALA A N 1
ATOM 2202 C CA . ALA A 1 284 ? -6.27 -0.822 12.695 1 98.25 284 ALA A CA 1
ATOM 2203 C C . ALA A 1 284 ? -7.176 -1.823 13.406 1 98.25 284 ALA A C 1
ATOM 2205 O O . ALA A 1 284 ? -8.133 -2.33 12.812 1 98.25 284 ALA A O 1
ATOM 2206 N N . ARG A 1 285 ? -6.887 -2.031 14.656 1 98.38 285 ARG A N 1
ATOM 2207 C CA . ARG A 1 285 ? -7.551 -3.078 15.422 1 98.38 285 ARG A CA 1
ATOM 2208 C C . ARG A 1 285 ? -9.008 -2.715 15.695 1 98.38 285 ARG A C 1
ATOM 2210 O O . ARG A 1 285 ? -9.875 -3.592 15.75 1 98.38 285 ARG A O 1
ATOM 2217 N N . VAL A 1 286 ? -9.328 -1.433 15.875 1 98.25 286 VAL A N 1
ATOM 2218 C CA . VAL A 1 286 ? -10.688 -1.004 16.188 1 98.25 286 VAL A CA 1
ATOM 2219 C C . VAL A 1 286 ? -11.625 -1.388 15.039 1 98.25 286 VAL A C 1
ATOM 2221 O O . VAL A 1 286 ? -12.828 -1.547 15.242 1 98.25 286 VAL A O 1
ATOM 2224 N N . LEU A 1 287 ? -11.102 -1.622 13.828 1 98.81 287 LEU A N 1
ATOM 2225 C CA . LEU A 1 287 ? -11.867 -2.078 12.672 1 98.81 287 LEU A CA 1
ATOM 2226 C C . LEU A 1 287 ? -11.75 -3.59 12.508 1 98.81 287 LEU A C 1
ATOM 2228 O O . LEU A 1 287 ? -12.758 -4.277 12.305 1 98.81 287 LEU A O 1
ATOM 2232 N N . ALA A 1 288 ? -10.547 -4.125 12.633 1 98.88 288 ALA A N 1
ATOM 2233 C CA . ALA A 1 288 ? -10.234 -5.508 12.289 1 98.88 288 ALA A CA 1
ATOM 2234 C C . ALA A 1 288 ? -10.922 -6.477 13.258 1 98.88 288 ALA A C 1
ATOM 2236 O O . ALA A 1 288 ? -11.438 -7.516 12.844 1 98.88 288 ALA A O 1
ATOM 2237 N N . GLN A 1 289 ? -10.898 -6.141 14.523 1 98.69 289 GLN A N 1
ATOM 2238 C CA . GLN A 1 289 ? -11.438 -7.055 15.523 1 98.69 289 GLN A CA 1
ATOM 2239 C C . GLN A 1 289 ? -12.945 -7.246 15.336 1 98.69 289 GLN A C 1
ATOM 2241 O O . GLN A 1 289 ? -13.422 -8.375 15.219 1 98.69 289 GLN A O 1
ATOM 2246 N N . PRO A 1 290 ? -13.734 -6.164 15.312 1 98.75 290 PRO A N 1
ATOM 2247 C CA . PRO A 1 290 ? -15.164 -6.387 15.07 1 98.75 290 PRO A CA 1
ATOM 2248 C C . PRO A 1 290 ? -15.445 -6.996 13.695 1 98.75 290 PRO A C 1
ATOM 2250 O O . PRO A 1 290 ? -16.406 -7.754 13.539 1 98.75 290 PRO A O 1
ATOM 2253 N N . LEU A 1 291 ? -14.703 -6.68 12.672 1 98.88 291 LEU A N 1
ATOM 2254 C CA . LEU A 1 291 ? -14.875 -7.301 11.359 1 98.88 291 LEU A CA 1
ATOM 2255 C C . LEU A 1 291 ? -14.672 -8.812 11.445 1 98.88 291 LEU A C 1
ATOM 2257 O O . LEU A 1 291 ? -15.438 -9.578 10.852 1 98.88 291 LEU A O 1
ATOM 2261 N N . MET A 1 292 ? -13.602 -9.195 12.164 1 98.75 292 MET A N 1
ATOM 2262 C CA . MET A 1 292 ? -13.359 -10.617 12.367 1 98.75 292 MET A CA 1
ATOM 2263 C C . MET A 1 292 ? -14.562 -11.289 13.016 1 98.75 292 MET A C 1
ATOM 2265 O O . MET A 1 292 ? -14.984 -12.367 12.594 1 98.75 292 MET A O 1
ATOM 2269 N N . GLU A 1 293 ? -15.094 -10.656 14.023 1 98.69 293 GLU A N 1
ATOM 2270 C CA . GLU A 1 293 ? -16.266 -11.18 14.711 1 98.69 293 GLU A CA 1
ATOM 2271 C C . GLU A 1 293 ? -17.453 -11.297 13.75 1 98.69 293 GLU A C 1
ATOM 2273 O O . GLU A 1 293 ? -18.219 -12.258 13.82 1 98.69 293 GLU A O 1
ATOM 2278 N N . GLU A 1 294 ? -17.625 -10.344 12.891 1 98.56 294 GLU A N 1
ATOM 2279 C CA . GLU A 1 294 ? -18.703 -10.406 11.898 1 98.56 294 GLU A CA 1
ATOM 2280 C C . GLU A 1 294 ? -18.484 -11.562 10.93 1 98.56 294 GLU A C 1
ATOM 2282 O O . GLU A 1 294 ? -19.438 -12.211 10.508 1 98.56 294 GLU A O 1
ATOM 2287 N N . PHE A 1 295 ? -17.203 -11.805 10.516 1 98.31 295 PHE A N 1
ATOM 2288 C CA . PHE A 1 295 ? -16.891 -12.945 9.656 1 98.31 295 PHE A CA 1
ATOM 2289 C C . PHE A 1 295 ? -17.312 -14.25 10.32 1 98.31 295 PHE A C 1
ATOM 2291 O O . PHE A 1 295 ? -17.859 -15.133 9.672 1 98.31 295 PHE A O 1
ATOM 2298 N N . VAL A 1 296 ? -17.031 -14.359 11.594 1 97.94 296 VAL A N 1
ATOM 2299 C CA . VAL A 1 296 ? -17.406 -15.547 12.359 1 97.94 296 VAL A CA 1
ATOM 2300 C C . VAL A 1 296 ? -18.922 -15.68 12.383 1 97.94 296 VAL A C 1
ATOM 2302 O O . VAL A 1 296 ? -19.469 -16.766 12.133 1 97.94 296 VAL A O 1
ATOM 2305 N N . ARG A 1 297 ? -19.594 -14.641 12.672 1 97.88 297 ARG A N 1
ATOM 2306 C CA . ARG A 1 297 ? -21.047 -14.641 12.734 1 97.88 297 ARG A CA 1
ATOM 2307 C C . ARG A 1 297 ? -21.656 -15.094 11.414 1 97.88 297 ARG A C 1
ATOM 2309 O O . ARG A 1 297 ? -22.656 -15.812 11.398 1 97.88 297 ARG A O 1
ATOM 2316 N N . LEU A 1 298 ? -21.031 -14.75 10.289 1 95.75 298 LEU A N 1
ATOM 2317 C CA . LEU A 1 298 ? -21.531 -15.062 8.953 1 95.75 298 LEU A CA 1
ATOM 2318 C C . LEU A 1 298 ? -21.094 -16.453 8.516 1 95.75 298 LEU A C 1
ATOM 2320 O O . LEU A 1 298 ? -21.422 -16.906 7.414 1 95.75 298 LEU A O 1
ATOM 2324 N N . GLY A 1 299 ? -20.328 -17.109 9.312 1 94.94 299 GLY A N 1
ATOM 2325 C CA . GLY A 1 299 ? -19.875 -18.469 9.008 1 94.94 299 GLY A CA 1
ATOM 2326 C C . GLY A 1 299 ? -18.734 -18.5 8 1 94.94 299 GLY A C 1
ATOM 2327 O O . GLY A 1 299 ? -18.562 -19.484 7.293 1 94.94 299 GLY A O 1
ATOM 2328 N N . LEU A 1 300 ? -18.031 -17.359 7.859 1 94.06 300 LEU A N 1
ATOM 2329 C CA . LEU A 1 300 ? -16.922 -17.281 6.918 1 94.06 300 LEU A CA 1
ATOM 2330 C C . LEU A 1 300 ? -15.625 -17.781 7.562 1 94.06 300 LEU A C 1
ATOM 2332 O O . LEU A 1 300 ? -14.703 -18.203 6.863 1 94.06 300 LEU A O 1
ATOM 2336 N N . LEU A 1 301 ? -15.594 -17.594 8.867 1 92.5 301 LEU A N 1
ATOM 2337 C CA . LEU A 1 301 ? -14.445 -18.047 9.641 1 92.5 301 LEU A CA 1
ATOM 2338 C C . LEU A 1 301 ? -14.852 -19.125 10.633 1 92.5 301 LEU A C 1
ATOM 2340 O O . LEU A 1 301 ? -16 -19.141 11.102 1 92.5 301 LEU A O 1
ATOM 2344 N N . MET B 1 1 ? 12.336 21.703 10.938 1 90.88 1 MET B N 1
ATOM 2345 C CA . MET B 1 1 ? 11.938 20.781 9.867 1 90.88 1 MET B CA 1
ATOM 2346 C C . MET B 1 1 ? 13.039 20.656 8.828 1 90.88 1 MET B C 1
ATOM 2348 O O . MET B 1 1 ? 13.633 21.641 8.406 1 90.88 1 MET B O 1
ATOM 2352 N N . LYS B 1 2 ? 13.375 19.453 8.461 1 93.62 2 LYS B N 1
ATOM 2353 C CA . LYS B 1 2 ? 14.375 19.172 7.438 1 93.62 2 LYS B CA 1
ATOM 2354 C C . LYS B 1 2 ? 13.711 18.859 6.098 1 93.62 2 LYS B C 1
ATOM 2356 O O . LYS B 1 2 ? 12.664 18.219 6.055 1 93.62 2 LYS B O 1
ATOM 2361 N N . ILE B 1 3 ? 14.281 19.391 5.035 1 95.12 3 ILE B N 1
ATOM 2362 C CA . ILE B 1 3 ? 13.789 19.109 3.691 1 95.12 3 ILE B CA 1
ATOM 2363 C C . ILE B 1 3 ? 14.797 18.219 2.953 1 95.12 3 ILE B C 1
ATOM 2365 O O . ILE B 1 3 ? 15.992 18.531 2.916 1 95.12 3 ILE B O 1
ATOM 2369 N N . GLN B 1 4 ? 14.375 17.141 2.426 1 96.19 4 GLN B N 1
ATOM 2370 C CA . GLN B 1 4 ? 15.203 16.25 1.632 1 96.19 4 GLN B CA 1
ATOM 2371 C C . GLN B 1 4 ? 14.672 16.125 0.204 1 96.19 4 GLN B C 1
ATOM 2373 O O . GLN B 1 4 ? 13.469 16.25 -0.03 1 96.19 4 GLN B O 1
ATOM 2378 N N . LYS B 1 5 ? 15.555 15.961 -0.727 1 96.94 5 LYS B N 1
ATOM 2379 C CA . LYS B 1 5 ? 15.164 15.75 -2.117 1 96.94 5 LYS B CA 1
ATOM 2380 C C . LYS B 1 5 ? 14.938 14.266 -2.398 1 96.94 5 LYS B C 1
ATOM 2382 O O . LYS B 1 5 ? 15.617 13.406 -1.834 1 96.94 5 LYS B O 1
ATOM 2387 N N . PRO B 1 6 ? 13.977 13.961 -3.248 1 98.12 6 PRO B N 1
ATOM 2388 C CA . PRO B 1 6 ? 13.766 12.555 -3.607 1 98.12 6 PRO B CA 1
ATOM 2389 C C . PRO B 1 6 ? 14.984 11.922 -4.273 1 98.12 6 PRO B C 1
ATOM 2391 O O . PRO B 1 6 ? 15.688 12.586 -5.043 1 98.12 6 PRO B O 1
ATOM 2394 N N . SER B 1 7 ? 15.25 10.703 -3.99 1 98.69 7 SER B N 1
ATOM 2395 C CA . SER B 1 7 ? 16.375 9.977 -4.574 1 98.69 7 SER B CA 1
ATOM 2396 C C . SER B 1 7 ? 16.125 8.469 -4.574 1 98.69 7 SER B C 1
ATOM 2398 O O . SER B 1 7 ? 15.188 7.992 -3.932 1 98.69 7 SER B O 1
ATOM 2400 N N . PHE B 1 8 ? 16.844 7.738 -5.379 1 98.81 8 PHE B N 1
ATOM 2401 C CA . PHE B 1 8 ? 16.812 6.281 -5.375 1 98.81 8 PHE B CA 1
ATOM 2402 C C . PHE B 1 8 ? 18.219 5.703 -5.516 1 98.81 8 PHE B C 1
ATOM 2404 O O . PHE B 1 8 ? 19.141 6.402 -5.926 1 98.81 8 PHE B O 1
ATOM 2411 N N . GLU B 1 9 ? 18.359 4.523 -5.113 1 98.62 9 GLU B N 1
ATOM 2412 C CA . GLU B 1 9 ? 19.578 3.74 -5.281 1 98.62 9 GLU B CA 1
ATOM 2413 C C . GLU B 1 9 ? 19.266 2.283 -5.605 1 98.62 9 GLU B C 1
ATOM 2415 O O . GLU B 1 9 ? 18.453 1.655 -4.93 1 98.62 9 GLU B O 1
ATOM 2420 N N . ILE B 1 10 ? 19.875 1.731 -6.633 1 98.56 10 ILE B N 1
ATOM 2421 C CA . ILE B 1 10 ? 19.766 0.309 -6.941 1 98.56 10 ILE B CA 1
ATOM 2422 C C . ILE B 1 10 ? 20.734 -0.483 -6.066 1 98.56 10 ILE B C 1
ATOM 2424 O O . ILE B 1 10 ? 21.922 -0.193 -6.035 1 98.56 10 ILE B O 1
ATOM 2428 N N . TRP B 1 11 ? 20.203 -1.419 -5.312 1 97.94 11 TRP B N 1
ATOM 2429 C CA . TRP B 1 11 ? 21.016 -2.26 -4.445 1 97.94 11 TRP B CA 1
ATOM 2430 C C . TRP B 1 11 ? 21.328 -3.596 -5.113 1 97.94 11 TRP B C 1
ATOM 2432 O O . TRP B 1 11 ? 20.422 -4.414 -5.324 1 97.94 11 TRP B O 1
ATOM 2442 N N . LEU B 1 12 ? 22.547 -3.84 -5.363 1 94.94 12 LEU B N 1
ATOM 2443 C CA . LEU B 1 12 ? 22.969 -5.121 -5.922 1 94.94 12 LEU B CA 1
ATOM 2444 C C . LEU B 1 12 ? 23.203 -6.145 -4.816 1 94.94 12 LEU B C 1
ATOM 2446 O O . LEU B 1 12 ? 23.938 -5.879 -3.863 1 94.94 12 LEU B O 1
ATOM 2450 N N . GLN B 1 13 ? 22.547 -7.227 -4.945 1 97.06 13 GLN B N 1
ATOM 2451 C CA . GLN B 1 13 ? 22.75 -8.297 -3.969 1 97.06 13 GLN B CA 1
ATOM 2452 C C . GLN B 1 13 ? 24.078 -9.008 -4.191 1 97.06 13 GLN B C 1
ATOM 2454 O O . GLN B 1 13 ? 24.391 -9.406 -5.312 1 97.06 13 GLN B O 1
ATOM 2459 N N . GLN B 1 14 ? 24.828 -9.156 -3.121 1 95.81 14 GLN B N 1
ATOM 2460 C CA . GLN B 1 14 ? 26.094 -9.898 -3.188 1 95.81 14 GLN B CA 1
ATOM 2461 C C . GLN B 1 14 ? 25.844 -11.391 -3.381 1 95.81 14 GLN B C 1
ATOM 2463 O O . GLN B 1 14 ? 24.766 -11.898 -3.041 1 95.81 14 GLN B O 1
ATOM 2468 N N . PRO B 1 15 ? 26.797 -12.07 -3.854 1 94.38 15 PRO B N 1
ATOM 2469 C CA . PRO B 1 15 ? 26.609 -13.492 -4.148 1 94.38 15 PRO B CA 1
ATOM 2470 C C . PRO B 1 15 ? 26.562 -14.352 -2.887 1 94.38 15 PRO B C 1
ATOM 2472 O O . PRO B 1 15 ? 27.094 -13.953 -1.845 1 94.38 15 PRO B O 1
ATOM 2475 N N . GLY B 1 16 ? 25.984 -15.531 -3.039 1 95.62 16 GLY B N 1
ATOM 2476 C CA . GLY B 1 16 ? 26.016 -16.547 -2.002 1 95.62 16 GLY B CA 1
ATOM 2477 C C . GLY B 1 16 ? 25 -16.297 -0.896 1 95.62 16 GLY B C 1
ATOM 2478 O O . GLY B 1 16 ? 24.266 -15.312 -0.928 1 95.62 16 GLY B O 1
ATOM 2479 N N . LEU B 1 17 ? 25.016 -17.234 0.012 1 96.56 17 LEU B N 1
ATOM 2480 C CA . LEU B 1 17 ? 24.062 -17.203 1.12 1 96.56 17 LEU B CA 1
ATOM 2481 C C . LEU B 1 17 ? 24.266 -15.945 1.968 1 96.56 17 LEU B C 1
ATOM 2483 O O . LEU B 1 17 ? 23.312 -15.32 2.408 1 96.56 17 LEU B O 1
ATOM 2487 N N . ASP B 1 18 ? 25.484 -15.609 2.146 1 96.44 18 ASP B N 1
ATOM 2488 C CA . ASP B 1 18 ? 25.781 -14.414 2.928 1 96.44 18 ASP B CA 1
ATOM 2489 C C . ASP B 1 18 ? 25.219 -13.164 2.258 1 96.44 18 ASP B C 1
ATOM 2491 O O . ASP B 1 18 ? 24.75 -12.25 2.938 1 96.44 18 ASP B O 1
ATOM 2495 N N . GLY B 1 19 ? 25.344 -13.109 0.958 1 97.56 19 GLY B N 1
ATOM 2496 C CA . GLY B 1 19 ? 24.766 -11.992 0.226 1 97.56 19 GLY B CA 1
ATOM 2497 C C . GLY B 1 19 ? 23.266 -11.883 0.392 1 97.56 19 GLY B C 1
ATOM 2498 O O . GLY B 1 19 ? 22.734 -10.781 0.535 1 97.56 19 GLY B O 1
ATOM 2499 N N . ILE B 1 20 ? 22.609 -13.023 0.367 1 98.44 20 ILE B N 1
ATOM 2500 C CA . ILE B 1 20 ? 21.172 -13.086 0.566 1 98.44 20 ILE B CA 1
ATOM 2501 C C . ILE B 1 20 ? 20.812 -12.523 1.941 1 98.44 20 ILE B C 1
ATOM 2503 O O . ILE B 1 20 ? 19.953 -11.656 2.061 1 98.44 20 ILE B O 1
ATOM 2507 N N . TYR B 1 21 ? 21.531 -12.945 2.938 1 98.5 21 TYR B N 1
ATOM 2508 C CA . TYR B 1 21 ? 21.25 -12.539 4.312 1 98.5 21 TYR B CA 1
ATOM 2509 C C . TYR B 1 21 ? 21.531 -11.055 4.512 1 98.5 21 TYR B C 1
ATOM 2511 O O . TYR B 1 21 ? 20.766 -10.352 5.16 1 98.5 21 TYR B O 1
ATOM 2519 N N . ARG B 1 22 ? 22.594 -10.594 3.939 1 98.12 22 ARG B N 1
ATOM 2520 C CA . ARG B 1 22 ? 22.953 -9.188 4.07 1 98.12 22 ARG B CA 1
ATOM 2521 C C . ARG B 1 22 ? 21.906 -8.297 3.406 1 98.12 22 ARG B C 1
ATOM 2523 O O . ARG B 1 22 ? 21.562 -7.23 3.928 1 98.12 22 ARG B O 1
ATOM 2530 N N . GLN B 1 23 ? 21.422 -8.719 2.225 1 98.38 23 GLN B N 1
ATOM 2531 C CA . GLN B 1 23 ? 20.391 -7.965 1.533 1 98.38 23 GLN B CA 1
ATOM 2532 C C . GLN B 1 23 ? 19.125 -7.883 2.375 1 98.38 23 GLN B C 1
ATOM 2534 O O . GLN B 1 23 ? 18.469 -6.832 2.434 1 98.38 23 GLN B O 1
ATOM 2539 N N . ILE B 1 24 ? 18.75 -8.945 3.025 1 98.62 24 ILE B N 1
ATOM 2540 C CA . ILE B 1 24 ? 17.562 -9.008 3.863 1 98.62 24 ILE B CA 1
ATOM 2541 C C . ILE B 1 24 ? 17.719 -8.07 5.055 1 98.62 24 ILE B C 1
ATOM 2543 O O . ILE B 1 24 ? 16.812 -7.305 5.375 1 98.62 24 ILE B O 1
ATOM 2547 N N . GLU B 1 25 ? 18.875 -8.102 5.684 1 98.44 25 GLU B N 1
ATOM 2548 C CA . GLU B 1 25 ? 19.109 -7.215 6.816 1 98.44 25 GLU B CA 1
ATOM 2549 C C . GLU B 1 25 ? 19.062 -5.75 6.387 1 98.44 25 GLU B C 1
ATOM 2551 O O . GLU B 1 25 ? 18.484 -4.91 7.078 1 98.44 25 GLU B O 1
ATOM 2556 N N . ARG B 1 26 ? 19.719 -5.5 5.25 1 97.75 26 ARG B N 1
ATOM 2557 C CA . ARG B 1 26 ? 19.75 -4.133 4.738 1 97.75 26 ARG B CA 1
ATOM 2558 C C . ARG B 1 26 ? 18.328 -3.59 4.551 1 97.75 26 ARG B C 1
ATOM 2560 O O . ARG B 1 26 ? 18.031 -2.469 4.961 1 97.75 26 ARG B O 1
ATOM 2567 N N . ALA B 1 27 ? 17.469 -4.359 3.939 1 98.06 27 ALA B N 1
ATOM 2568 C CA . ALA B 1 27 ? 16.094 -3.957 3.713 1 98.06 27 ALA B CA 1
ATOM 2569 C C . ALA B 1 27 ? 15.32 -3.869 5.031 1 98.06 27 ALA B C 1
ATOM 2571 O O . ALA B 1 27 ? 14.594 -2.902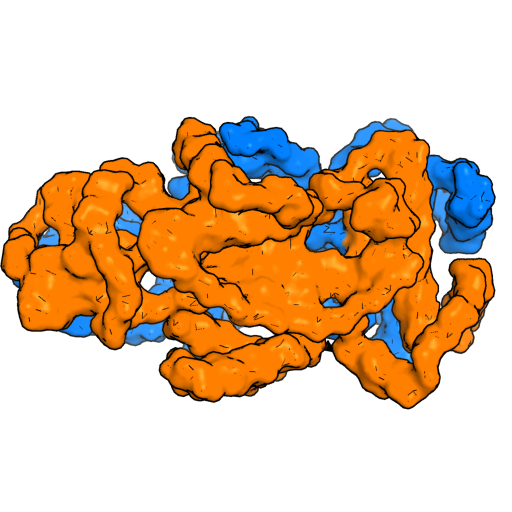 5.27 1 98.06 27 ALA B O 1
ATOM 2572 N N . GLY B 1 28 ? 15.508 -4.832 5.859 1 96.88 28 GLY B N 1
ATOM 2573 C CA . GLY B 1 28 ? 14.781 -4.879 7.121 1 96.88 28 GLY B CA 1
ATOM 2574 C C . GLY B 1 28 ? 15.102 -3.711 8.039 1 96.88 28 GLY B C 1
ATOM 2575 O O . GLY B 1 28 ? 14.219 -3.193 8.719 1 96.88 28 GLY B O 1
ATOM 2576 N N . ARG B 1 29 ? 16.297 -3.293 8.055 1 96.56 29 ARG B N 1
ATOM 2577 C CA . ARG B 1 29 ? 16.734 -2.256 8.992 1 96.56 29 ARG B CA 1
ATOM 2578 C C . ARG B 1 29 ? 16.266 -0.877 8.531 1 96.56 29 ARG B C 1
ATOM 2580 O O . ARG B 1 29 ? 16.297 0.084 9.297 1 96.56 29 ARG B O 1
ATOM 2587 N N . VAL B 1 30 ? 15.852 -0.754 7.266 1 96.31 30 VAL B N 1
ATOM 2588 C CA . VAL B 1 30 ? 15.25 0.49 6.789 1 96.31 30 VAL B CA 1
ATOM 2589 C C . VAL B 1 30 ? 13.977 0.783 7.566 1 96.31 30 VAL B C 1
ATOM 2591 O O . VAL B 1 30 ? 13.68 1.939 7.883 1 96.31 30 VAL B O 1
ATOM 2594 N N . CYS B 1 31 ? 13.188 -0.223 7.992 1 93.81 31 CYS B N 1
ATOM 2595 C CA . CYS B 1 31 ? 11.883 -0.084 8.617 1 93.81 31 CYS B CA 1
ATOM 2596 C C . CYS B 1 31 ? 11.984 0.648 9.945 1 93.81 31 CYS B C 1
ATOM 2598 O O . CYS B 1 31 ? 11.109 1.44 10.297 1 93.81 31 CYS B O 1
ATOM 2600 N N . TYR B 1 32 ? 13.109 0.487 10.648 1 89.94 32 TYR B N 1
ATOM 2601 C CA . TYR B 1 32 ? 13.242 1.055 11.992 1 89.94 32 TYR B CA 1
ATOM 2602 C C . TYR B 1 32 ? 14.406 2.031 12.055 1 89.94 32 TYR B C 1
ATOM 2604 O O . TYR B 1 32 ? 14.797 2.469 13.141 1 89.94 32 TYR B O 1
ATOM 2612 N N . LYS B 1 33 ? 14.93 2.271 10.914 1 93.25 33 LYS B N 1
ATOM 2613 C CA . LYS B 1 33 ? 16.094 3.148 10.82 1 93.25 33 LYS B CA 1
ATOM 2614 C C . LYS B 1 33 ? 17.203 2.699 11.773 1 93.25 33 LYS B C 1
ATOM 2616 O O . LYS B 1 33 ? 17.75 3.51 12.523 1 93.25 33 LYS B O 1
ATOM 2621 N N . SER B 1 34 ? 17.531 1.444 11.727 1 91.62 34 SER B N 1
ATOM 2622 C CA . SER B 1 34 ? 18.562 0.856 12.57 1 91.62 34 SER B CA 1
ATOM 2623 C C . SER B 1 34 ? 19.766 0.391 11.742 1 91.62 34 SER B C 1
ATOM 2625 O O . SER B 1 34 ? 20.375 -0.633 12.047 1 91.62 34 SER B O 1
ATOM 2627 N N . GLU B 1 35 ? 19.984 1.053 10.688 1 90.25 35 GLU B N 1
ATOM 2628 C CA . GLU B 1 35 ? 21.078 0.687 9.789 1 90.25 35 GLU B CA 1
ATOM 2629 C C . GLU B 1 35 ? 22.422 0.773 10.484 1 90.25 35 GLU B C 1
ATOM 2631 O O . GLU B 1 35 ? 23.375 0.071 10.117 1 90.25 35 GLU B O 1
ATOM 2636 N N . ASP B 1 36 ? 22.5 1.572 11.492 1 89.5 36 ASP B N 1
ATOM 2637 C CA . ASP B 1 36 ? 23.75 1.747 12.234 1 89.5 36 ASP B CA 1
ATOM 2638 C C . ASP B 1 36 ? 24.062 0.513 13.078 1 89.5 36 ASP B C 1
ATOM 2640 O O . ASP B 1 36 ? 25.172 0.373 13.594 1 89.5 36 ASP B O 1
ATOM 2644 N N . HIS B 1 37 ? 23.156 -0.422 13.141 1 90.19 37 HIS B N 1
ATOM 2645 C CA . HIS B 1 37 ? 23.375 -1.65 13.898 1 90.19 37 HIS B CA 1
ATOM 2646 C C . HIS B 1 37 ? 24.016 -2.73 13.031 1 90.19 37 HIS B C 1
ATOM 2648 O O . HIS B 1 37 ? 24.375 -3.797 13.531 1 90.19 37 HIS B O 1
ATOM 2654 N N . CYS B 1 38 ? 24.156 -2.449 11.828 1 91.44 38 CYS B N 1
ATOM 2655 C CA . CYS B 1 38 ? 24.75 -3.428 10.914 1 91.44 38 CYS B CA 1
ATOM 2656 C C . CYS B 1 38 ? 26.234 -3.596 11.18 1 91.44 38 CYS B C 1
ATOM 2658 O O . CYS B 1 38 ? 26.969 -2.607 11.312 1 91.44 38 CYS B O 1
ATOM 2660 N N . THR B 1 39 ? 26.625 -4.867 11.297 1 93.25 39 THR B N 1
ATOM 2661 C CA . THR B 1 39 ? 28.031 -5.246 11.375 1 93.25 39 THR B CA 1
ATOM 2662 C C . THR B 1 39 ? 28.359 -6.355 10.375 1 93.25 39 THR B C 1
ATOM 2664 O O . THR B 1 39 ? 27.484 -6.789 9.625 1 93.25 39 THR B O 1
ATOM 2667 N N . ALA B 1 40 ? 29.609 -6.824 10.414 1 92.62 40 ALA B N 1
ATOM 2668 C CA . ALA B 1 40 ? 30.047 -7.867 9.492 1 92.62 40 ALA B CA 1
ATOM 2669 C C . ALA B 1 40 ? 29.328 -9.188 9.789 1 92.62 40 ALA B C 1
ATOM 2671 O O . ALA B 1 40 ? 29.141 -10.016 8.891 1 92.62 40 ALA B O 1
ATOM 2672 N N . ASP B 1 41 ? 28.844 -9.336 11 1 94.62 41 ASP B N 1
ATOM 2673 C CA . ASP B 1 41 ? 28.312 -10.641 11.391 1 94.62 41 ASP B CA 1
ATOM 2674 C C . ASP B 1 41 ? 26.859 -10.531 11.844 1 94.62 41 ASP B C 1
ATOM 2676 O O . ASP B 1 41 ? 26.328 -11.453 12.461 1 94.62 41 ASP B O 1
ATOM 2680 N N . SER B 1 42 ? 26.203 -9.438 11.539 1 96.75 42 SER B N 1
ATOM 2681 C CA . SER B 1 42 ? 24.875 -9.203 12.109 1 96.75 42 SER B CA 1
ATOM 2682 C C . SER B 1 42 ? 23.781 -9.812 11.227 1 96.75 42 SER B C 1
ATOM 2684 O O . SER B 1 42 ? 22.672 -10.047 11.695 1 96.75 42 SER B O 1
ATOM 2686 N N . ALA B 1 43 ? 24.109 -10.062 10.008 1 97.5 43 ALA B N 1
ATOM 2687 C CA . ALA B 1 43 ? 23.094 -10.469 9.055 1 97.5 43 ALA B CA 1
ATOM 2688 C C . ALA B 1 43 ? 22.516 -11.836 9.406 1 97.5 43 ALA B C 1
ATOM 2690 O O . ALA B 1 43 ? 21.297 -12.031 9.406 1 97.5 43 ALA B O 1
ATOM 2691 N N . ARG B 1 44 ? 23.344 -12.742 9.672 1 96.81 44 ARG B N 1
ATOM 2692 C CA . ARG B 1 44 ? 22.906 -14.117 9.914 1 96.81 44 ARG B CA 1
ATOM 2693 C C . ARG B 1 44 ? 21.984 -14.203 11.117 1 96.81 44 ARG B C 1
ATOM 2695 O O . ARG B 1 44 ? 20.859 -14.695 11.016 1 96.81 44 ARG B O 1
ATOM 2702 N N . PRO B 1 45 ? 22.406 -13.68 12.32 1 96.88 45 PRO B N 1
ATOM 2703 C CA . PRO B 1 45 ? 21.469 -13.734 13.438 1 96.88 45 PRO B CA 1
ATOM 2704 C C . PRO B 1 45 ? 20.172 -12.969 13.156 1 96.88 45 PRO B C 1
ATOM 2706 O O . PRO B 1 45 ? 19.094 -13.367 13.617 1 96.88 45 PRO B O 1
ATOM 2709 N N . PHE B 1 46 ? 20.281 -11.914 12.453 1 97.12 46 PHE B N 1
ATOM 2710 C CA . PHE B 1 46 ? 19.109 -11.125 12.102 1 97.12 46 PHE B CA 1
ATOM 2711 C C . PHE B 1 46 ? 18.109 -11.961 11.32 1 97.12 46 PHE B C 1
ATOM 2713 O O . PHE B 1 46 ? 16.922 -12.016 11.68 1 97.12 46 PHE B O 1
ATOM 2720 N N . VAL B 1 47 ? 18.516 -12.641 10.328 1 97.56 47 VAL B N 1
ATOM 2721 C CA . VAL B 1 47 ? 17.656 -13.43 9.438 1 97.56 47 VAL B CA 1
ATOM 2722 C C . VAL B 1 47 ? 17.172 -14.68 10.164 1 97.56 47 VAL B C 1
ATOM 2724 O O . VAL B 1 47 ? 15.992 -15.039 10.078 1 97.56 47 VAL B O 1
ATOM 2727 N N . GLU B 1 48 ? 18 -15.32 10.875 1 95.94 48 GLU B N 1
ATOM 2728 C CA . GLU B 1 48 ? 17.625 -16.547 11.57 1 95.94 48 GLU B CA 1
ATOM 2729 C C . GLU B 1 48 ? 16.562 -16.281 12.633 1 95.94 48 GLU B C 1
ATOM 2731 O O . GLU B 1 48 ? 15.688 -17.125 12.859 1 95.94 48 GLU B O 1
ATOM 2736 N N . ARG B 1 49 ? 16.656 -15.18 13.297 1 95.06 49 ARG B N 1
ATOM 2737 C CA . ARG B 1 49 ? 15.617 -14.82 14.258 1 95.06 49 ARG B CA 1
ATOM 2738 C C . ARG B 1 49 ? 14.266 -14.641 13.578 1 95.06 49 ARG B C 1
ATOM 2740 O O . ARG B 1 49 ? 13.234 -15.008 14.125 1 95.06 49 ARG B O 1
ATOM 2747 N N . MET B 1 50 ? 14.273 -14.055 12.391 1 94.31 50 MET B N 1
ATOM 2748 C CA . MET B 1 50 ? 13.039 -13.852 11.641 1 94.31 50 MET B CA 1
ATOM 2749 C C . MET B 1 50 ? 12.43 -15.188 11.234 1 94.31 50 MET B C 1
ATOM 2751 O O . MET B 1 50 ? 11.211 -15.367 11.32 1 94.31 50 MET B O 1
ATOM 2755 N N . VAL B 1 51 ? 13.25 -16.062 10.789 1 93.88 51 VAL B N 1
ATOM 2756 C CA . VAL B 1 51 ? 12.781 -17.391 10.398 1 93.88 51 VAL B CA 1
ATOM 2757 C C . VAL B 1 51 ? 12.195 -18.109 11.609 1 93.88 51 VAL B C 1
ATOM 2759 O O . VAL B 1 51 ? 11.102 -18.672 11.539 1 93.88 51 VAL B O 1
ATOM 2762 N N . LYS B 1 52 ? 12.859 -18 12.758 1 92.44 52 LYS B N 1
ATOM 2763 C CA . LYS B 1 52 ? 12.445 -18.703 13.977 1 92.44 52 LYS B CA 1
ATOM 2764 C C . LYS B 1 52 ? 11.133 -18.141 14.508 1 92.44 52 LYS B C 1
ATOM 2766 O O . LYS B 1 52 ? 10.297 -18.875 15.023 1 92.44 52 LYS B O 1
ATOM 2771 N N . SER B 1 53 ? 10.938 -16.828 14.359 1 90.12 53 SER B N 1
ATOM 2772 C CA . SER B 1 53 ? 9.75 -16.188 14.914 1 90.12 53 SER B CA 1
ATOM 2773 C C . SER B 1 53 ? 8.617 -16.141 13.891 1 90.12 53 SER B C 1
ATOM 2775 O O . SER B 1 53 ? 7.566 -15.555 14.148 1 90.12 53 SER B O 1
ATOM 2777 N N . ASP B 1 54 ? 8.812 -16.641 12.719 1 88.25 54 ASP B N 1
ATOM 2778 C CA . ASP B 1 54 ? 7.832 -16.672 11.641 1 88.25 54 ASP B CA 1
ATOM 2779 C C . ASP B 1 54 ? 7.441 -15.258 11.211 1 88.25 54 ASP B C 1
ATOM 2781 O O . ASP B 1 54 ? 6.27 -14.984 10.953 1 88.25 54 ASP B O 1
ATOM 2785 N N . HIS B 1 55 ? 8.375 -14.367 11.383 1 90.5 55 HIS B N 1
ATOM 2786 C CA . HIS B 1 55 ? 8.266 -13.016 10.844 1 90.5 55 HIS B CA 1
ATOM 2787 C C . HIS B 1 55 ? 8.961 -12.906 9.492 1 90.5 55 HIS B C 1
ATOM 2789 O O . HIS B 1 55 ? 10.062 -12.359 9.406 1 90.5 55 HIS B O 1
ATOM 2795 N N . THR B 1 56 ? 8.32 -13.312 8.438 1 93.5 56 THR B N 1
ATOM 2796 C CA . THR B 1 56 ? 9.062 -13.727 7.25 1 93.5 56 THR B CA 1
ATOM 2797 C C . THR B 1 56 ? 8.961 -12.664 6.16 1 93.5 56 THR B C 1
ATOM 2799 O O . THR B 1 56 ? 9.555 -12.805 5.09 1 93.5 56 THR B O 1
ATOM 2802 N N . ALA B 1 57 ? 8.297 -11.555 6.445 1 93.44 57 ALA B N 1
ATOM 2803 C CA . ALA B 1 57 ? 8.016 -10.586 5.383 1 93.44 57 ALA B CA 1
ATOM 2804 C C . ALA B 1 57 ? 9.305 -10.07 4.754 1 93.44 57 ALA B C 1
ATOM 2806 O O . ALA B 1 57 ? 9.438 -10.039 3.529 1 93.44 57 ALA B O 1
ATOM 2807 N N . MET B 1 58 ? 10.312 -9.766 5.57 1 96.75 58 MET B N 1
ATOM 2808 C CA . MET B 1 58 ? 11.531 -9.141 5.059 1 96.75 58 MET B CA 1
ATOM 2809 C C . MET B 1 58 ? 12.383 -10.164 4.309 1 96.75 58 MET B C 1
ATOM 2811 O O . MET B 1 58 ? 13.273 -9.789 3.539 1 96.75 58 MET B O 1
ATOM 2815 N N . LEU B 1 59 ? 12.156 -11.469 4.531 1 98.25 59 LEU B N 1
ATOM 2816 C CA . LEU B 1 59 ? 12.93 -12.508 3.852 1 98.25 59 LEU B CA 1
ATOM 2817 C C . LEU B 1 59 ? 12.734 -12.422 2.34 1 98.25 59 LEU B C 1
ATOM 2819 O O . LEU B 1 59 ? 13.57 -12.914 1.578 1 98.25 59 LEU B O 1
ATOM 2823 N N . GLU B 1 60 ? 11.68 -11.789 1.953 1 97.88 60 GLU B N 1
ATOM 2824 C CA . GLU B 1 60 ? 11.367 -11.719 0.529 1 97.88 60 GLU B CA 1
ATOM 2825 C C . GLU B 1 60 ? 12.375 -10.852 -0.214 1 97.88 60 GLU B C 1
ATOM 2827 O O . GLU B 1 60 ? 12.453 -10.891 -1.444 1 97.88 60 GLU B O 1
ATOM 2832 N N . HIS B 1 61 ? 13.156 -10.086 0.498 1 98.75 61 HIS B N 1
ATOM 2833 C CA . HIS B 1 61 ? 14.133 -9.219 -0.144 1 98.75 61 HIS B CA 1
ATOM 2834 C C . HIS B 1 61 ? 15.406 -9.977 -0.485 1 98.75 61 HIS B C 1
ATOM 2836 O O . HIS B 1 61 ? 16.266 -9.461 -1.2 1 98.75 61 HIS B O 1
ATOM 2842 N N . GLY B 1 62 ? 15.57 -11.18 0.021 1 98.75 62 GLY B N 1
ATOM 2843 C CA . GLY B 1 62 ? 16.672 -12.039 -0.364 1 98.75 62 GLY B CA 1
ATOM 2844 C C . GLY B 1 62 ? 16.391 -12.867 -1.598 1 98.75 62 GLY B C 1
ATOM 2845 O O . GLY B 1 62 ? 15.695 -13.883 -1.517 1 98.75 62 GLY B O 1
ATOM 2846 N N . THR B 1 63 ? 16.953 -12.531 -2.684 1 98.75 63 THR B N 1
ATOM 2847 C CA . THR B 1 63 ? 16.75 -13.266 -3.926 1 98.75 63 THR B CA 1
ATOM 2848 C C . THR B 1 63 ? 17.562 -14.57 -3.91 1 98.75 63 THR B C 1
ATOM 2850 O O . THR B 1 63 ? 18.734 -14.57 -3.566 1 98.75 63 THR B O 1
ATOM 2853 N N . VAL B 1 64 ? 16.906 -15.609 -4.277 1 98.69 64 VAL B N 1
ATOM 2854 C CA . VAL B 1 64 ? 17.516 -16.922 -4.336 1 98.69 64 VAL B CA 1
ATOM 2855 C C . VAL B 1 64 ? 17.516 -17.438 -5.773 1 98.69 64 VAL B C 1
ATOM 2857 O O . VAL B 1 64 ? 16.469 -17.531 -6.402 1 98.69 64 VAL B O 1
ATOM 2860 N N . TYR B 1 65 ? 18.656 -17.688 -6.266 1 98.38 65 TYR B N 1
ATOM 2861 C CA . TYR B 1 65 ? 18.828 -18.328 -7.562 1 98.38 65 TYR B CA 1
ATOM 2862 C C . TYR B 1 65 ? 19.203 -19.797 -7.398 1 98.38 65 TYR B C 1
ATOM 2864 O O . TYR B 1 65 ? 20.172 -20.125 -6.711 1 98.38 65 TYR B O 1
ATOM 2872 N N . LEU B 1 66 ? 18.422 -20.656 -8.039 1 98.12 66 LEU B N 1
ATOM 2873 C CA . LEU B 1 66 ? 18.703 -22.078 -7.988 1 98.12 66 LEU B CA 1
ATOM 2874 C C . LEU B 1 66 ? 18.875 -22.656 -9.391 1 98.12 66 LEU B C 1
ATOM 2876 O O . LEU B 1 66 ? 18.359 -22.094 -10.359 1 98.12 66 LEU B O 1
ATOM 2880 N N . ALA B 1 67 ? 19.656 -23.672 -9.484 1 96.62 67 ALA B N 1
ATOM 2881 C CA . ALA B 1 67 ? 19.734 -24.547 -10.656 1 96.62 67 ALA B CA 1
ATOM 2882 C C . ALA B 1 67 ? 19.438 -26 -10.281 1 96.62 67 ALA B C 1
ATOM 2884 O O . ALA B 1 67 ? 20.188 -26.609 -9.508 1 96.62 67 ALA B O 1
ATOM 2885 N N . CYS B 1 68 ? 18.297 -26.422 -10.82 1 93.75 68 CYS B N 1
ATOM 2886 C CA . CYS B 1 68 ? 17.797 -27.75 -10.5 1 93.75 68 CYS B CA 1
ATOM 2887 C C . CYS B 1 68 ? 17.734 -28.625 -11.742 1 93.75 68 CYS B C 1
ATOM 2889 O O . CYS B 1 68 ? 17.438 -28.125 -12.836 1 93.75 68 CYS B O 1
ATOM 2891 N N . PRO B 1 69 ? 18.062 -29.984 -11.57 1 88.5 69 PRO B N 1
ATOM 2892 C CA . PRO B 1 69 ? 17.766 -30.875 -12.695 1 88.5 69 PRO B CA 1
ATOM 2893 C C . PRO B 1 69 ? 16.266 -30.891 -13.039 1 88.5 69 PRO B C 1
ATOM 2895 O O . PRO B 1 69 ? 15.43 -30.844 -12.141 1 88.5 69 PRO B O 1
ATOM 2898 N N . SER B 1 70 ? 15.945 -30.656 -14.258 1 82 70 SER B N 1
ATOM 2899 C CA . SER B 1 70 ? 14.547 -30.594 -14.68 1 82 70 SER B CA 1
ATOM 2900 C C . SER B 1 70 ? 14.07 -31.922 -15.234 1 82 70 SER B C 1
ATOM 2902 O O . SER B 1 70 ? 12.906 -32.062 -15.594 1 82 70 SER B O 1
ATOM 2904 N N . ALA B 1 71 ? 14.844 -32.875 -15.625 1 63.16 71 ALA B N 1
ATOM 2905 C CA . ALA B 1 71 ? 14.453 -34.062 -16.406 1 63.16 71 ALA B CA 1
ATOM 2906 C C . ALA B 1 71 ? 13.195 -34.688 -15.836 1 63.16 71 ALA B C 1
ATOM 2908 O O . ALA B 1 71 ? 12.398 -35.281 -16.578 1 63.16 71 ALA B O 1
ATOM 2909 N N . GLY B 1 72 ? 13 -34.938 -14.555 1 54.47 72 GLY B N 1
ATOM 2910 C CA . GLY B 1 72 ? 11.93 -35.844 -14.188 1 54.47 72 GLY B CA 1
ATOM 2911 C C . GLY B 1 72 ? 10.594 -35.156 -14.008 1 54.47 72 GLY B C 1
ATOM 2912 O O . GLY B 1 72 ? 10.266 -34.719 -12.914 1 54.47 72 GLY B O 1
ATOM 2913 N N . ARG B 1 73 ? 10.195 -34.406 -15.039 1 53.56 73 ARG B N 1
ATOM 2914 C CA . ARG B 1 73 ? 8.828 -33.906 -14.859 1 53.56 73 ARG B CA 1
ATOM 2915 C C . ARG B 1 73 ? 7.887 -35.031 -14.477 1 53.56 73 ARG B C 1
ATOM 2917 O O . ARG B 1 73 ? 7.629 -35.938 -15.273 1 53.56 73 ARG B O 1
ATOM 2924 N N . PRO B 1 74 ? 7.812 -35.406 -13.289 1 48.41 74 PRO B N 1
ATOM 2925 C CA . PRO B 1 74 ? 6.816 -36.469 -13.156 1 48.41 74 PRO B CA 1
ATOM 2926 C C . PRO B 1 74 ? 5.43 -36.031 -13.633 1 48.41 74 PRO B C 1
ATOM 2928 O O . PRO B 1 74 ? 5.02 -34.906 -13.406 1 48.41 74 PRO B O 1
ATOM 2931 N N . ALA B 1 75 ? 4.906 -36.5 -14.703 1 42.12 75 ALA B N 1
ATOM 2932 C CA . ALA B 1 75 ? 3.51 -36.469 -15.125 1 42.12 75 ALA B CA 1
ATOM 2933 C C . ALA B 1 75 ? 2.568 -36.625 -13.938 1 42.12 75 ALA B C 1
ATOM 2935 O O . ALA B 1 75 ? 2.719 -37.562 -13.141 1 42.12 75 ALA B O 1
ATOM 2936 N N . GLY B 1 76 ? 1.667 -35.594 -13.82 1 46.59 76 GLY B N 1
ATOM 2937 C CA . GLY B 1 76 ? 0.463 -35.75 -13.023 1 46.59 76 GLY B CA 1
ATOM 2938 C C . GLY B 1 76 ? 0.738 -35.781 -11.531 1 46.59 76 GLY B C 1
ATOM 2939 O O . GLY B 1 76 ? -0.001 -36.406 -10.773 1 46.59 76 GLY B O 1
ATOM 2940 N N . ALA B 1 77 ? 1.998 -35.562 -11.18 1 48.78 77 ALA B N 1
ATOM 2941 C CA . ALA B 1 77 ? 2.178 -35.875 -9.758 1 48.78 77 ALA B CA 1
ATOM 2942 C C . ALA B 1 77 ? 1.22 -35.062 -8.891 1 48.78 77 ALA B C 1
ATOM 2944 O O . ALA B 1 77 ? 1.204 -33.844 -8.961 1 48.78 77 ALA B O 1
ATOM 2945 N N . ALA B 1 78 ? 0.122 -35.594 -8.617 1 53.06 78 ALA B N 1
ATOM 2946 C CA . ALA B 1 78 ? -0.876 -35.281 -7.598 1 53.06 78 ALA B CA 1
ATOM 2947 C C . ALA B 1 78 ? -0.272 -35.375 -6.199 1 53.06 78 ALA B C 1
ATOM 2949 O O . ALA B 1 78 ? 0.66 -36.125 -5.961 1 53.06 78 ALA B O 1
ATOM 2950 N N . GLY B 1 79 ? 0.03 -34.281 -5.531 1 54.28 79 GLY B N 1
ATOM 2951 C CA . GLY B 1 79 ? 0.401 -34.25 -4.125 1 54.28 79 GLY B CA 1
ATOM 2952 C C . GLY B 1 79 ? 0.809 -32.875 -3.635 1 54.28 79 GLY B C 1
ATOM 2953 O O . GLY B 1 79 ? 0.836 -31.922 -4.406 1 54.28 79 GLY B O 1
ATOM 2954 N N . PRO B 1 80 ? 1.032 -32.969 -2.332 1 65.19 80 PRO B N 1
ATOM 2955 C CA . PRO B 1 80 ? 1.475 -31.703 -1.726 1 65.19 80 PRO B CA 1
ATOM 2956 C C . PRO B 1 80 ? 2.824 -31.234 -2.264 1 65.19 80 PRO B C 1
ATOM 2958 O O . PRO B 1 80 ? 3.68 -32.062 -2.602 1 65.19 80 PRO B O 1
ATOM 2961 N N . ALA B 1 81 ? 2.92 -30.078 -2.672 1 67.31 81 ALA B N 1
ATOM 2962 C CA . ALA B 1 81 ? 4.109 -29.438 -3.238 1 67.31 81 ALA B CA 1
ATOM 2963 C C . ALA B 1 81 ? 5.375 -29.938 -2.547 1 67.31 81 ALA B C 1
ATOM 2965 O O . ALA B 1 81 ? 6.41 -30.125 -3.191 1 67.31 81 ALA B O 1
ATOM 2966 N N . ALA B 1 82 ? 5.348 -30.234 -1.319 1 68.88 82 ALA B N 1
ATOM 2967 C CA . ALA B 1 82 ? 6.527 -30.594 -0.54 1 68.88 82 ALA B CA 1
ATOM 2968 C C . ALA B 1 82 ? 7.113 -31.922 -1.025 1 68.88 82 ALA B C 1
ATOM 2970 O O . ALA B 1 82 ? 8.305 -32.188 -0.856 1 68.88 82 ALA B O 1
ATOM 2971 N N . ALA B 1 83 ? 6.332 -32.625 -1.721 1 78 83 ALA B N 1
ATOM 2972 C CA . ALA B 1 83 ? 6.773 -33.938 -2.123 1 78 83 ALA B CA 1
ATOM 2973 C C . ALA B 1 83 ? 7.289 -33.938 -3.561 1 78 83 ALA B C 1
ATOM 2975 O O . ALA B 1 83 ? 7.883 -34.906 -4.016 1 78 83 ALA B O 1
ATOM 2976 N N . LEU B 1 84 ? 7.246 -32.875 -4.078 1 83.81 84 LEU B N 1
ATOM 2977 C CA . LEU B 1 84 ? 7.645 -32.75 -5.477 1 83.81 84 LEU B CA 1
ATOM 2978 C C . LEU B 1 84 ? 9.117 -32.375 -5.59 1 83.81 84 LEU B C 1
ATOM 2980 O O . LEU B 1 84 ? 9.68 -31.75 -4.68 1 83.81 84 LEU B O 1
ATOM 2984 N N . PRO B 1 85 ? 9.727 -32.844 -6.688 1 88.62 85 PRO B N 1
ATOM 2985 C CA . PRO B 1 85 ? 11.078 -32.344 -6.926 1 88.62 85 PRO B CA 1
ATOM 2986 C C . PRO B 1 85 ? 11.141 -30.812 -6.98 1 88.62 85 PRO B C 1
ATOM 2988 O O . PRO B 1 85 ? 10.148 -30.156 -7.324 1 88.62 85 PRO B O 1
ATOM 2991 N N . PRO B 1 86 ? 12.297 -30.219 -6.625 1 91.5 86 PRO B N 1
ATOM 2992 C CA . PRO B 1 86 ? 12.398 -28.75 -6.523 1 91.5 86 PRO B CA 1
ATOM 2993 C C . PRO B 1 86 ? 11.93 -28.031 -7.785 1 91.5 86 PRO B C 1
ATOM 2995 O O . PRO B 1 86 ? 11.141 -27.094 -7.703 1 91.5 86 PRO B O 1
ATOM 2998 N N . ALA B 1 87 ? 12.266 -28.547 -8.938 1 90.81 87 ALA B N 1
ATOM 2999 C CA . ALA B 1 87 ? 11.867 -27.875 -10.172 1 90.81 87 ALA B CA 1
ATOM 3000 C C . ALA B 1 87 ? 10.352 -27.734 -10.258 1 90.81 87 ALA B C 1
ATOM 3002 O O . ALA B 1 87 ? 9.844 -26.672 -10.625 1 90.81 87 ALA B O 1
ATOM 3003 N N . GLU B 1 88 ? 9.711 -28.734 -9.828 1 87 88 GLU B N 1
ATOM 3004 C CA . GLU B 1 88 ? 8.258 -28.75 -9.938 1 87 88 GLU B CA 1
ATOM 3005 C C . GLU B 1 88 ? 7.609 -27.906 -8.852 1 87 88 GLU B C 1
ATOM 3007 O O . GLU B 1 88 ? 6.605 -27.234 -9.094 1 87 88 GLU B O 1
ATOM 3012 N N . ARG B 1 89 ? 8.133 -28 -7.652 1 90.25 89 ARG B N 1
ATOM 3013 C CA . ARG B 1 89 ? 7.5 -27.234 -6.59 1 90.25 89 ARG B CA 1
ATOM 3014 C C . ARG B 1 89 ? 7.605 -25.734 -6.867 1 90.25 89 ARG B C 1
ATOM 3016 O O . ARG B 1 89 ? 6.656 -24.984 -6.617 1 90.25 89 ARG B O 1
ATOM 3023 N N . TYR B 1 90 ? 8.719 -25.266 -7.496 1 92.5 90 TYR B N 1
ATOM 3024 C CA . TYR B 1 90 ? 8.859 -23.844 -7.77 1 92.5 90 TYR B CA 1
ATOM 3025 C C . TYR B 1 90 ? 8.039 -23.438 -8.984 1 92.5 90 TYR B C 1
ATOM 3027 O O . TYR B 1 90 ? 7.59 -22.297 -9.086 1 92.5 90 TYR B O 1
ATOM 3035 N N . ARG B 1 91 ? 7.812 -24.344 -9.922 1 86.62 91 ARG B N 1
ATOM 3036 C CA . ARG B 1 91 ? 6.922 -24.062 -11.039 1 86.62 91 ARG B CA 1
ATOM 3037 C C . ARG B 1 91 ? 5.508 -23.766 -10.555 1 86.62 91 ARG B C 1
ATOM 3039 O O . ARG B 1 91 ? 4.801 -22.938 -11.141 1 86.62 91 ARG B O 1
ATOM 3046 N N . ARG B 1 92 ? 5.262 -24.344 -9.453 1 81.69 92 ARG B N 1
ATOM 3047 C CA . ARG B 1 92 ? 3.906 -24.219 -8.922 1 81.69 92 ARG B CA 1
ATOM 3048 C C . ARG B 1 92 ? 3.814 -23.062 -7.938 1 81.69 92 ARG B C 1
ATOM 3050 O O . ARG B 1 92 ? 2.717 -22.672 -7.535 1 81.69 92 ARG B O 1
ATOM 3057 N N . ASN B 1 93 ? 4.953 -22.562 -7.559 1 88.69 93 ASN B N 1
ATOM 3058 C CA . ASN B 1 93 ? 4.961 -21.453 -6.602 1 88.69 93 ASN B CA 1
ATOM 3059 C C . ASN B 1 93 ? 4.727 -20.109 -7.293 1 88.69 93 ASN B C 1
ATOM 3061 O O . ASN B 1 93 ? 5.457 -19.75 -8.211 1 88.69 93 ASN B O 1
ATOM 3065 N N . LYS B 1 94 ? 3.771 -19.406 -6.766 1 83.94 94 LYS B N 1
ATOM 3066 C CA . LYS B 1 94 ? 3.311 -18.172 -7.406 1 83.94 94 LYS B CA 1
ATOM 3067 C C . LYS B 1 94 ? 4.348 -17.062 -7.281 1 83.94 94 LYS B C 1
ATOM 3069 O O . LYS B 1 94 ? 4.289 -16.062 -8 1 83.94 94 LYS B O 1
ATOM 3074 N N . PHE B 1 95 ? 5.352 -17.172 -6.508 1 92.12 95 PHE B N 1
ATOM 3075 C CA . PHE B 1 95 ? 6.316 -16.125 -6.227 1 92.12 95 PHE B CA 1
ATOM 3076 C C . PHE B 1 95 ? 7.688 -16.484 -6.789 1 92.12 95 PHE B C 1
ATOM 3078 O O . PHE B 1 95 ? 8.688 -15.836 -6.457 1 92.12 95 PHE B O 1
ATOM 3085 N N . SER B 1 96 ? 7.68 -17.547 -7.66 1 94.88 96 SER B N 1
ATOM 3086 C CA . SER B 1 96 ? 8.922 -18 -8.266 1 94.88 96 SER B CA 1
ATOM 3087 C C . SER B 1 96 ? 8.844 -17.984 -9.789 1 94.88 96 SER B C 1
ATOM 3089 O O . SER B 1 96 ? 7.746 -17.984 -10.352 1 94.88 96 SER B O 1
ATOM 3091 N N . TRP B 1 97 ? 10.008 -17.859 -10.367 1 95.69 97 TRP B N 1
ATOM 3092 C CA . TRP B 1 97 ? 10.164 -17.922 -11.812 1 95.69 97 TRP B CA 1
ATOM 3093 C C . TRP B 1 97 ? 11.094 -19.078 -12.211 1 95.69 97 TRP B C 1
ATOM 3095 O O . TRP B 1 97 ? 12.188 -19.219 -11.656 1 95.69 97 TRP B O 1
ATOM 3105 N N . VAL B 1 98 ? 10.578 -19.891 -13.156 1 93.94 98 VAL B N 1
ATOM 3106 C CA . VAL B 1 98 ? 11.367 -21.047 -13.578 1 93.94 98 VAL B CA 1
ATOM 3107 C C . VAL B 1 98 ? 11.562 -21.016 -15.094 1 93.94 98 VAL B C 1
ATOM 3109 O O . VAL B 1 98 ? 10.602 -20.859 -15.844 1 93.94 98 VAL B O 1
ATOM 3112 N N . ASN B 1 99 ? 12.781 -21.062 -15.508 1 94.81 99 ASN B N 1
ATOM 3113 C CA . ASN B 1 99 ? 13.156 -21.25 -16.906 1 94.81 99 ASN B CA 1
ATOM 3114 C C . ASN B 1 99 ? 13.852 -22.594 -17.125 1 94.81 99 ASN B C 1
ATOM 3116 O O . ASN B 1 99 ? 14.906 -22.859 -16.547 1 94.81 99 ASN B O 1
ATOM 3120 N N . ASP B 1 100 ? 13.266 -23.375 -18.047 1 92.44 100 ASP B N 1
ATOM 3121 C CA . ASP B 1 100 ? 13.859 -24.672 -18.359 1 92.44 100 ASP B CA 1
ATOM 3122 C C . ASP B 1 100 ? 14.773 -24.578 -19.578 1 92.44 100 ASP B C 1
ATOM 3124 O O . ASP B 1 100 ? 14.32 -24.234 -20.672 1 92.44 100 ASP B O 1
ATOM 3128 N N . VAL B 1 101 ? 16.047 -24.875 -19.328 1 94.06 101 VAL B N 1
ATOM 3129 C CA . VAL B 1 101 ? 17.031 -24.844 -20.422 1 94.06 101 VAL B CA 1
ATOM 3130 C C . VAL B 1 101 ? 17.906 -26.094 -20.375 1 94.06 101 VAL B C 1
ATOM 3132 O O . VAL B 1 101 ? 18.625 -26.312 -19.406 1 94.06 101 VAL B O 1
ATOM 3135 N N . ALA B 1 102 ? 17.859 -26.922 -21.438 1 91.75 102 ALA B N 1
ATOM 3136 C CA . ALA B 1 102 ? 18.734 -28.078 -21.641 1 91.75 102 ALA B CA 1
ATOM 3137 C C . ALA B 1 102 ? 18.719 -28.984 -20.422 1 91.75 102 ALA B C 1
ATOM 3139 O O . ALA B 1 102 ? 19.781 -29.344 -19.891 1 91.75 102 ALA B O 1
ATOM 3140 N N . GLY B 1 103 ? 17.547 -29.281 -19.828 1 90.69 103 GLY B N 1
ATOM 3141 C CA . GLY B 1 103 ? 17.391 -30.25 -18.75 1 90.69 103 GLY B CA 1
ATOM 3142 C C . GLY B 1 103 ? 17.609 -29.656 -17.375 1 90.69 103 GLY B C 1
ATOM 3143 O O . GLY B 1 103 ? 17.594 -30.375 -16.375 1 90.69 103 GLY B O 1
ATOM 3144 N N . THR B 1 104 ? 17.906 -28.375 -17.359 1 94.62 104 THR B N 1
ATOM 3145 C CA . THR B 1 104 ? 18.094 -27.672 -16.094 1 94.62 104 THR B CA 1
ATOM 3146 C C . THR B 1 104 ? 17 -26.641 -15.883 1 94.62 104 THR B C 1
ATOM 3148 O O . THR B 1 104 ? 16.672 -25.875 -16.797 1 94.62 104 THR B O 1
ATOM 3151 N N . ALA B 1 105 ? 16.375 -26.703 -14.641 1 96.25 105 ALA B N 1
ATOM 3152 C CA . ALA B 1 105 ? 15.445 -25.656 -14.242 1 96.25 105 ALA B CA 1
ATOM 3153 C C . ALA B 1 105 ? 16.156 -24.531 -13.508 1 96.25 105 ALA B C 1
ATOM 3155 O O . ALA B 1 105 ? 16.688 -24.734 -12.414 1 96.25 105 ALA B O 1
ATOM 3156 N N . TYR B 1 106 ? 16.203 -23.391 -14.117 1 97.5 106 TYR B N 1
ATOM 3157 C CA . TYR B 1 106 ? 16.75 -22.188 -13.477 1 97.5 106 TYR B CA 1
ATOM 3158 C C . TYR B 1 106 ? 15.672 -21.438 -12.727 1 97.5 106 TYR B C 1
ATOM 3160 O O . TYR B 1 106 ? 14.773 -20.859 -13.344 1 97.5 106 TYR B O 1
ATOM 3168 N N . VAL B 1 107 ? 15.82 -21.438 -11.383 1 97.44 107 VAL B N 1
ATOM 3169 C CA . VAL B 1 107 ? 14.766 -20.906 -10.516 1 97.44 107 VAL B CA 1
ATOM 3170 C C . VAL B 1 107 ? 15.219 -19.578 -9.914 1 97.44 107 VAL B C 1
ATOM 3172 O O . VAL B 1 107 ? 16.328 -19.469 -9.383 1 97.44 107 VAL B O 1
ATOM 3175 N N . THR B 1 108 ? 14.438 -18.562 -10.094 1 98.31 108 THR B N 1
ATOM 3176 C CA . THR B 1 108 ? 14.562 -17.359 -9.289 1 98.31 108 THR B CA 1
ATOM 3177 C C . THR B 1 108 ? 13.406 -17.25 -8.297 1 98.31 108 THR B C 1
ATOM 3179 O O . THR B 1 108 ? 12.242 -17.281 -8.695 1 98.31 108 THR B O 1
ATOM 3182 N N . THR B 1 109 ? 13.742 -17.141 -7.059 1 98.12 109 THR B N 1
ATOM 3183 C CA . THR B 1 109 ? 12.766 -17.031 -5.984 1 98.12 109 THR B CA 1
ATOM 3184 C C . THR B 1 109 ? 13.305 -16.172 -4.848 1 98.12 109 THR B C 1
ATOM 3186 O O . THR B 1 109 ? 14.141 -15.297 -5.07 1 98.12 109 THR B O 1
ATOM 3189 N N . ASN B 1 110 ? 12.703 -16.266 -3.676 1 98.5 110 ASN B N 1
ATOM 3190 C CA . ASN B 1 110 ? 13.203 -15.523 -2.52 1 98.5 110 ASN B CA 1
ATOM 3191 C C . ASN B 1 110 ? 13.172 -16.375 -1.255 1 98.5 110 ASN B C 1
ATOM 3193 O O . ASN B 1 110 ? 12.539 -17.438 -1.227 1 98.5 110 ASN B O 1
ATOM 3197 N N . LEU B 1 111 ? 13.844 -15.93 -0.301 1 98.56 111 LEU B N 1
ATOM 3198 C CA . LEU B 1 111 ? 14.07 -16.75 0.877 1 98.56 111 LEU B CA 1
ATOM 3199 C C . LEU B 1 111 ? 12.773 -16.984 1.638 1 98.56 111 LEU B C 1
ATOM 3201 O O . LEU B 1 111 ? 12.633 -17.984 2.346 1 98.56 111 LEU B O 1
ATOM 3205 N N . ARG B 1 112 ? 11.828 -16.094 1.59 1 97.75 112 ARG B N 1
ATOM 3206 C CA . ARG B 1 112 ? 10.539 -16.297 2.238 1 97.75 112 ARG B CA 1
ATOM 3207 C C . ARG B 1 112 ? 9.852 -17.562 1.711 1 97.75 112 ARG B C 1
ATOM 3209 O O . ARG B 1 112 ? 9.273 -18.328 2.482 1 97.75 112 ARG B O 1
ATOM 3216 N N . VAL B 1 113 ? 9.906 -17.75 0.392 1 96.75 113 VAL B N 1
ATOM 3217 C CA . VAL B 1 113 ? 9.305 -18.922 -0.227 1 96.75 113 VAL B CA 1
ATOM 3218 C C . VAL B 1 113 ? 9.891 -20.188 0.393 1 96.75 113 VAL B C 1
ATOM 3220 O O . VAL B 1 113 ? 9.148 -21.109 0.766 1 96.75 113 VAL B O 1
ATOM 3223 N N . LEU B 1 114 ? 11.172 -20.234 0.505 1 96.69 114 LEU B N 1
ATOM 3224 C CA . LEU B 1 114 ? 11.812 -21.406 1.088 1 96.69 114 LEU B CA 1
ATOM 3225 C C . LEU B 1 114 ? 11.406 -21.578 2.547 1 96.69 114 LEU B C 1
ATOM 3227 O O . LEU B 1 114 ? 11.008 -22.672 2.961 1 96.69 114 LEU B O 1
ATOM 3231 N N . ALA B 1 115 ? 11.461 -20.531 3.291 1 96.44 115 ALA B N 1
ATOM 3232 C CA . ALA B 1 115 ? 11.203 -20.578 4.727 1 96.44 115 ALA B CA 1
ATOM 3233 C C . ALA B 1 115 ? 9.766 -21 5.008 1 96.44 115 ALA B C 1
ATOM 3235 O O . ALA B 1 115 ? 9.516 -21.875 5.832 1 96.44 115 ALA B O 1
ATOM 3236 N N . GLU B 1 116 ? 8.836 -20.438 4.316 1 94 116 GLU B N 1
ATOM 3237 C CA . GLU B 1 116 ? 7.422 -20.641 4.613 1 94 116 GLU B CA 1
ATOM 3238 C C . GLU B 1 116 ? 6.957 -22.016 4.121 1 94 116 GLU B C 1
ATOM 3240 O O . GLU B 1 116 ? 5.957 -22.547 4.605 1 94 116 GLU B O 1
ATOM 3245 N N . ASN B 1 117 ? 7.672 -22.594 3.166 1 93.69 117 ASN B N 1
ATOM 3246 C CA . ASN B 1 117 ? 7.25 -23.875 2.611 1 93.69 117 ASN B CA 1
ATOM 3247 C C . ASN B 1 117 ? 8.102 -25.031 3.148 1 93.69 117 ASN B C 1
ATOM 3249 O O . ASN B 1 117 ? 7.93 -26.172 2.734 1 93.69 117 ASN B O 1
ATOM 3253 N N . GLY B 1 118 ? 9.07 -24.75 4.016 1 93.62 118 GLY B N 1
ATOM 3254 C CA . GLY B 1 118 ? 9.945 -25.781 4.547 1 93.62 118 GLY B CA 1
ATOM 3255 C C . GLY B 1 118 ? 10.945 -26.297 3.527 1 93.62 118 GLY B C 1
ATOM 3256 O O . GLY B 1 118 ? 11.258 -27.484 3.5 1 93.62 118 GLY B O 1
ATOM 3257 N N . TRP B 1 119 ? 11.328 -25.422 2.584 1 95.5 119 TRP B N 1
ATOM 3258 C CA . TRP B 1 119 ? 12.211 -25.828 1.494 1 95.5 119 TRP B CA 1
ATOM 3259 C C . TRP B 1 119 ? 13.625 -25.297 1.71 1 95.5 119 TRP B C 1
ATOM 3261 O O . TRP B 1 119 ? 14.344 -25.031 0.748 1 95.5 119 TRP B O 1
ATOM 3271 N N . MET B 1 120 ? 14.047 -25.062 2.961 1 95.44 120 MET B N 1
ATOM 3272 C CA . MET B 1 120 ? 15.344 -24.453 3.242 1 95.44 120 MET B CA 1
ATOM 3273 C C . MET B 1 120 ? 16.484 -25.344 2.754 1 95.44 120 MET B C 1
ATOM 3275 O O . MET B 1 120 ? 17.562 -24.859 2.402 1 95.44 120 MET B O 1
ATOM 3279 N N . THR B 1 121 ? 16.297 -26.656 2.623 1 95.69 121 THR B N 1
ATOM 3280 C CA . THR B 1 121 ? 17.344 -27.578 2.174 1 95.69 121 THR B CA 1
ATOM 3281 C C . THR B 1 121 ? 17.641 -27.375 0.692 1 95.69 121 THR B C 1
ATOM 3283 O O . THR B 1 121 ? 18.688 -27.797 0.2 1 95.69 121 THR B O 1
ATOM 3286 N N . ASP B 1 122 ? 16.734 -26.703 0.024 1 96.12 122 ASP B N 1
ATOM 3287 C CA . ASP B 1 122 ? 16.969 -26.422 -1.393 1 96.12 122 ASP B CA 1
ATOM 3288 C C . ASP B 1 122 ? 18.109 -25.453 -1.586 1 96.12 122 ASP B C 1
ATOM 3290 O O . ASP B 1 122 ? 18.625 -25.281 -2.699 1 96.12 122 ASP B O 1
ATOM 3294 N N . LEU B 1 123 ? 18.531 -24.844 -0.534 1 97 123 LEU B N 1
ATOM 3295 C CA . LEU B 1 123 ? 19.688 -23.969 -0.613 1 97 123 LEU B CA 1
ATOM 3296 C C . LEU B 1 123 ? 20.953 -24.734 -1.015 1 97 123 LEU B C 1
ATOM 3298 O O . LEU B 1 123 ? 21.953 -24.141 -1.414 1 97 123 LEU B O 1
ATOM 3302 N N . ASP B 1 124 ? 20.891 -26.047 -0.952 1 96.44 124 ASP B N 1
ATOM 3303 C CA . ASP B 1 124 ? 21.969 -26.891 -1.452 1 96.44 124 ASP B CA 1
ATOM 3304 C C . ASP B 1 124 ? 22.125 -26.75 -2.967 1 96.44 124 ASP B C 1
ATOM 3306 O O . ASP B 1 124 ? 23.156 -27.109 -3.531 1 96.44 124 ASP B O 1
ATOM 3310 N N . LEU B 1 125 ? 21.109 -26.234 -3.596 1 96.88 125 LEU B N 1
ATOM 3311 C CA . LEU B 1 125 ? 21.078 -26.078 -5.047 1 96.88 125 LEU B CA 1
ATOM 3312 C C . LEU B 1 125 ? 21.359 -24.625 -5.438 1 96.88 125 LEU B C 1
ATOM 3314 O O . LEU B 1 125 ? 21.109 -24.234 -6.582 1 96.88 125 LEU B O 1
ATOM 3318 N N . LEU B 1 126 ? 21.859 -23.844 -4.512 1 97.75 126 LEU B N 1
ATOM 3319 C CA . LEU B 1 126 ? 22.094 -22.422 -4.715 1 97.75 126 LEU B CA 1
ATOM 3320 C C . LEU B 1 126 ? 23.078 -22.188 -5.859 1 97.75 126 LEU B C 1
ATOM 3322 O O . LEU B 1 126 ? 24.109 -22.875 -5.949 1 97.75 126 LEU B O 1
ATOM 3326 N N . ALA B 1 127 ? 22.75 -21.297 -6.699 1 96.44 127 ALA B N 1
ATOM 3327 C CA . ALA B 1 127 ? 23.594 -20.859 -7.805 1 96.44 127 ALA B CA 1
ATOM 3328 C C . ALA B 1 127 ? 23.703 -19.344 -7.867 1 96.44 127 ALA B C 1
ATOM 3330 O O . ALA B 1 127 ? 23.031 -18.641 -7.105 1 96.44 127 ALA B O 1
ATOM 3331 N N . GLY B 1 128 ? 24.625 -18.844 -8.648 1 94.69 128 GLY B N 1
ATOM 3332 C CA . GLY B 1 128 ? 24.625 -17.438 -9 1 94.69 128 GLY B CA 1
ATOM 3333 C C . GLY B 1 128 ? 23.703 -17.109 -10.156 1 94.69 128 GLY B C 1
ATOM 3334 O O . GLY B 1 128 ? 23.25 -18 -10.867 1 94.69 128 GLY B O 1
ATOM 3335 N N . PRO B 1 129 ? 23.422 -15.852 -10.266 1 94.88 129 PRO B N 1
ATOM 3336 C CA . PRO B 1 129 ? 22.562 -15.469 -11.391 1 94.88 129 PRO B CA 1
ATOM 3337 C C . PRO B 1 129 ? 23.203 -15.75 -12.742 1 94.88 129 PRO B C 1
ATOM 3339 O O . PRO B 1 129 ? 24.391 -15.461 -12.938 1 94.88 129 PRO B O 1
ATOM 3342 N N . THR B 1 130 ? 22.531 -16.359 -13.617 1 94.81 130 THR B N 1
ATOM 3343 C CA . THR B 1 130 ? 22.922 -16.609 -15 1 94.81 130 THR B CA 1
ATOM 3344 C C . THR B 1 130 ? 21.938 -15.93 -15.961 1 94.81 130 THR B C 1
ATOM 3346 O O . THR B 1 130 ? 20.891 -15.43 -15.539 1 94.81 130 THR B O 1
ATOM 3349 N N . PRO B 1 131 ? 22.234 -15.875 -17.219 1 94.44 131 PRO B N 1
ATOM 3350 C CA . PRO B 1 131 ? 21.281 -15.32 -18.188 1 94.44 131 PRO B CA 1
ATOM 3351 C C . PRO B 1 131 ? 19.969 -16.094 -18.25 1 94.44 131 PRO B C 1
ATOM 3353 O O . PRO B 1 131 ? 18.984 -15.602 -18.812 1 94.44 131 PRO B O 1
ATOM 3356 N N . HIS B 1 132 ? 19.984 -17.297 -17.672 1 96.31 132 HIS B N 1
ATOM 3357 C CA . HIS B 1 132 ? 18.781 -18.109 -17.719 1 96.31 132 HIS B CA 1
ATOM 3358 C C . HIS B 1 132 ? 17.859 -17.812 -16.547 1 96.31 132 HIS B C 1
ATOM 3360 O O . HIS B 1 132 ? 16.688 -18.219 -16.547 1 96.31 132 HIS B O 1
ATOM 3366 N N . HIS B 1 133 ? 18.391 -17.141 -15.555 1 96.62 133 HIS B N 1
ATOM 3367 C CA . HIS B 1 133 ? 17.562 -16.734 -14.422 1 96.62 133 HIS B CA 1
ATOM 3368 C C . HIS B 1 133 ? 16.859 -15.414 -14.703 1 96.62 133 HIS B C 1
ATOM 3370 O O . HIS B 1 133 ? 17.453 -14.477 -15.242 1 96.62 133 HIS B O 1
ATOM 3376 N N . GLU B 1 134 ? 15.555 -15.414 -14.359 1 96.19 134 GLU B N 1
ATOM 3377 C CA . GLU B 1 134 ? 14.922 -14.102 -14.305 1 96.19 134 GLU B CA 1
ATOM 3378 C C . GLU B 1 134 ? 15.523 -13.242 -13.203 1 96.19 134 GLU B C 1
ATOM 3380 O O . GLU B 1 134 ? 15.688 -13.703 -12.07 1 96.19 134 GLU B O 1
ATOM 3385 N N . ARG B 1 135 ? 15.82 -12.016 -13.516 1 96.31 135 ARG B N 1
ATOM 3386 C CA . ARG B 1 135 ? 16.516 -11.164 -12.555 1 96.31 135 ARG B CA 1
ATOM 3387 C C . ARG B 1 135 ? 15.531 -10.477 -11.609 1 96.31 135 ARG B C 1
ATOM 3389 O O . ARG B 1 135 ? 14.43 -10.102 -12.023 1 96.31 135 ARG B O 1
ATOM 3396 N N . ARG B 1 136 ? 15.945 -10.367 -10.398 1 97.75 136 ARG B N 1
ATOM 3397 C CA . ARG B 1 136 ? 15.281 -9.531 -9.406 1 97.75 136 ARG B CA 1
ATOM 3398 C C . ARG B 1 136 ? 16.172 -8.367 -8.992 1 97.75 136 ARG B C 1
ATOM 3400 O O . ARG B 1 136 ? 17.375 -8.539 -8.773 1 97.75 136 ARG B O 1
ATOM 3407 N N . VAL B 1 137 ? 15.57 -7.211 -8.945 1 98.38 137 VAL B N 1
ATOM 3408 C CA . VAL B 1 137 ? 16.328 -6 -8.648 1 98.38 137 VAL B CA 1
ATOM 3409 C C . VAL B 1 137 ? 15.734 -5.312 -7.422 1 98.38 137 VAL B C 1
ATOM 3411 O O . VAL B 1 137 ? 14.516 -5.223 -7.277 1 98.38 137 VAL B O 1
ATOM 3414 N N . THR B 1 138 ? 16.609 -4.883 -6.527 1 98.81 138 THR B N 1
ATOM 3415 C CA . THR B 1 138 ? 16.234 -4.152 -5.324 1 98.81 138 THR B CA 1
ATOM 3416 C C . THR B 1 138 ? 16.531 -2.664 -5.477 1 98.81 138 THR B C 1
ATOM 3418 O O . THR B 1 138 ? 17.641 -2.291 -5.863 1 98.81 138 THR B O 1
ATOM 3421 N N . VAL B 1 139 ? 15.555 -1.829 -5.238 1 98.94 139 VAL B N 1
ATOM 3422 C CA . VAL B 1 139 ? 15.727 -0.382 -5.309 1 98.94 139 VAL B CA 1
ATOM 3423 C C . VAL B 1 139 ? 15.305 0.251 -3.982 1 98.94 139 VAL B C 1
ATOM 3425 O O . VAL B 1 139 ? 14.258 -0.092 -3.426 1 98.94 139 VAL B O 1
ATOM 3428 N N . HIS B 1 140 ? 16.156 1.091 -3.428 1 98.88 140 HIS B N 1
ATOM 3429 C CA . HIS B 1 140 ? 15.875 1.921 -2.262 1 98.88 140 HIS B CA 1
ATOM 3430 C C . HIS B 1 140 ? 15.453 3.33 -2.676 1 98.88 140 HIS B C 1
ATOM 3432 O O . HIS B 1 140 ? 16.156 3.986 -3.449 1 98.88 140 HIS B O 1
ATOM 3438 N N . PHE B 1 141 ? 14.289 3.768 -2.209 1 98.88 141 PHE B N 1
ATOM 3439 C CA . PHE B 1 141 ? 13.789 5.109 -2.488 1 98.88 141 PHE B CA 1
ATOM 3440 C C . PHE B 1 141 ? 13.797 5.965 -1.227 1 98.88 141 PHE B C 1
ATOM 3442 O O . PHE B 1 141 ? 13.477 5.48 -0.14 1 98.88 141 PHE B O 1
ATOM 3449 N N . THR B 1 142 ? 14.242 7.195 -1.295 1 98.5 142 THR B N 1
ATOM 3450 C CA . THR B 1 142 ? 13.93 8.273 -0.363 1 98.5 142 THR B CA 1
ATOM 3451 C C . THR B 1 142 ? 12.906 9.234 -0.966 1 98.5 142 THR B C 1
ATOM 3453 O O . THR B 1 142 ? 13.172 9.867 -1.99 1 98.5 142 THR B O 1
ATOM 3456 N N . THR B 1 143 ? 11.766 9.281 -0.437 1 98.56 143 THR B N 1
ATOM 3457 C CA . THR B 1 143 ? 10.68 10.078 -0.988 1 98.56 143 THR B CA 1
ATOM 3458 C C . THR B 1 143 ? 9.617 10.359 0.077 1 98.56 143 THR B C 1
ATOM 3460 O O . THR B 1 143 ? 9.883 10.219 1.272 1 98.56 143 THR B O 1
ATOM 3463 N N . GLN B 1 144 ? 8.484 10.914 -0.252 1 98.31 144 GLN B N 1
ATOM 3464 C CA . GLN B 1 144 ? 7.445 11.266 0.71 1 98.31 144 GLN B CA 1
ATOM 3465 C C . GLN B 1 144 ? 6.375 10.18 0.789 1 98.31 144 GLN B C 1
ATOM 3467 O O . GLN B 1 144 ? 6.195 9.406 -0.156 1 98.31 144 GLN B O 1
ATOM 3472 N N . ILE B 1 145 ? 5.652 10.133 1.892 1 98.19 145 ILE B N 1
ATOM 3473 C CA . ILE B 1 145 ? 4.602 9.156 2.148 1 98.19 145 ILE B CA 1
ATOM 3474 C C . ILE B 1 145 ? 3.549 9.227 1.046 1 98.19 145 ILE B C 1
ATOM 3476 O O . ILE B 1 145 ? 3.064 8.195 0.574 1 98.19 145 ILE B O 1
ATOM 3480 N N . GLY B 1 146 ? 3.232 10.43 0.584 1 97.56 146 GLY B N 1
ATOM 3481 C CA . GLY B 1 146 ? 2.277 10.57 -0.503 1 97.56 146 GLY B CA 1
ATOM 3482 C C . GLY B 1 146 ? 2.662 9.781 -1.742 1 97.56 146 GLY B C 1
ATOM 3483 O O . GLY B 1 146 ? 1.804 9.195 -2.406 1 97.56 146 GLY B O 1
ATOM 3484 N N . THR B 1 147 ? 3.9 9.734 -2.076 1 98.06 147 THR B N 1
ATOM 3485 C CA . THR B 1 147 ? 4.402 9.039 -3.258 1 98.06 147 THR B CA 1
ATOM 3486 C C . THR B 1 147 ? 4.422 7.531 -3.027 1 98.06 147 THR B C 1
ATOM 3488 O O . THR B 1 147 ? 4.07 6.758 -3.92 1 98.06 147 THR B O 1
ATOM 3491 N N . THR B 1 148 ? 4.801 7.109 -1.796 1 98 148 THR B N 1
ATOM 3492 C CA . THR B 1 148 ? 4.906 5.676 -1.557 1 98 148 THR B CA 1
ATOM 3493 C C . THR B 1 148 ? 3.521 5.031 -1.521 1 98 148 THR B C 1
ATOM 3495 O O . THR B 1 148 ? 3.385 3.828 -1.756 1 98 148 THR B O 1
ATOM 3498 N N . ARG B 1 149 ? 2.477 5.816 -1.244 1 96.88 149 ARG B N 1
ATOM 3499 C CA . ARG B 1 149 ? 1.117 5.297 -1.348 1 96.88 149 ARG B CA 1
ATOM 3500 C C . ARG B 1 149 ? 0.815 4.836 -2.77 1 96.88 149 ARG B C 1
ATOM 3502 O O . ARG B 1 149 ? 0.017 3.918 -2.973 1 96.88 149 ARG B O 1
ATOM 3509 N N . GLU B 1 150 ? 1.513 5.426 -3.762 1 96.44 150 GLU B N 1
ATOM 3510 C CA . GLU B 1 150 ? 1.353 5.004 -5.148 1 96.44 150 GLU B CA 1
ATOM 3511 C C . GLU B 1 150 ? 2.283 3.84 -5.484 1 96.44 150 GLU B C 1
ATOM 3513 O O . GLU B 1 150 ? 1.868 2.867 -6.113 1 96.44 150 GLU B O 1
ATOM 3518 N N . PHE B 1 151 ? 3.516 3.916 -5.035 1 98.19 151 PHE B N 1
ATOM 3519 C CA . PHE B 1 151 ? 4.48 2.861 -5.32 1 98.19 151 PHE B CA 1
ATOM 3520 C C . PHE B 1 151 ? 4.027 1.535 -4.723 1 98.19 151 PHE B C 1
ATOM 3522 O O . PHE B 1 151 ? 4.168 0.485 -5.352 1 98.19 151 PHE B O 1
ATOM 3529 N N . ASN B 1 152 ? 3.441 1.617 -3.588 1 97.31 152 ASN B N 1
ATOM 3530 C CA . ASN B 1 152 ? 3.078 0.413 -2.85 1 97.31 152 ASN B CA 1
ATOM 3531 C C . ASN B 1 152 ? 1.816 -0.233 -3.416 1 97.31 152 ASN B C 1
ATOM 3533 O O . ASN B 1 152 ? 1.37 -1.271 -2.924 1 97.31 152 ASN B O 1
ATOM 3537 N N . ARG B 1 153 ? 1.265 0.339 -4.473 1 95.38 153 ARG B N 1
ATOM 3538 C CA . ARG B 1 153 ? 0.173 -0.319 -5.184 1 95.38 153 ARG B CA 1
ATOM 3539 C C . ARG B 1 153 ? 0.702 -1.399 -6.121 1 95.38 153 ARG B C 1
ATOM 3541 O O . ARG B 1 153 ? -0.072 -2.191 -6.664 1 95.38 153 ARG B O 1
ATOM 3548 N N . HIS B 1 154 ? 1.959 -1.395 -6.355 1 96.31 154 HIS B N 1
ATOM 3549 C CA . HIS B 1 154 ? 2.58 -2.479 -7.109 1 96.31 154 HIS B CA 1
ATOM 3550 C C . HIS B 1 154 ? 2.785 -3.711 -6.234 1 96.31 154 HIS B C 1
ATOM 3552 O O . HIS B 1 154 ? 3.908 -3.996 -5.812 1 96.31 154 HIS B O 1
ATOM 3558 N N . ARG B 1 155 ? 1.8 -4.449 -6.102 1 93.44 155 ARG B N 1
ATOM 3559 C CA . ARG B 1 155 ? 1.652 -5.48 -5.078 1 93.44 155 ARG B CA 1
ATOM 3560 C C . ARG B 1 155 ? 2.539 -6.684 -5.383 1 93.44 155 ARG B C 1
ATOM 3562 O O . ARG B 1 155 ? 2.77 -7.523 -4.512 1 93.44 155 ARG B O 1
ATOM 3569 N N . ALA B 1 156 ? 3.018 -6.82 -6.598 1 92.12 156 ALA B N 1
ATOM 3570 C CA . ALA B 1 156 ? 3.926 -7.914 -6.938 1 92.12 156 ALA B CA 1
ATOM 3571 C C . ALA B 1 156 ? 5.305 -7.691 -6.324 1 92.12 156 ALA B C 1
ATOM 3573 O O . ALA B 1 156 ? 6.102 -8.625 -6.211 1 92.12 156 ALA B O 1
ATOM 3574 N N . ASN B 1 157 ? 5.617 -6.473 -5.996 1 96.44 157 ASN B N 1
ATOM 3575 C CA . ASN B 1 157 ? 6.922 -6.137 -5.438 1 96.44 157 ASN B CA 1
ATOM 3576 C C . ASN B 1 157 ? 6.988 -6.449 -3.945 1 96.44 157 ASN B C 1
ATOM 3578 O O . ASN B 1 157 ? 6.012 -6.254 -3.223 1 96.44 157 ASN B O 1
ATOM 3582 N N . SER B 1 158 ? 8.133 -6.941 -3.545 1 97.19 158 SER B N 1
ATOM 3583 C CA . SER B 1 158 ? 8.43 -7.004 -2.117 1 97.19 158 SER B CA 1
ATOM 3584 C C . SER B 1 158 ? 8.703 -5.617 -1.547 1 97.19 158 SER B C 1
ATOM 3586 O O . SER B 1 158 ? 9.383 -4.805 -2.18 1 97.19 158 SER B O 1
ATOM 3588 N N . MET B 1 159 ? 8.172 -5.398 -0.349 1 97.62 159 MET B N 1
ATOM 3589 C CA . MET B 1 159 ? 8.234 -4.016 0.121 1 97.62 159 MET B CA 1
ATOM 3590 C C . MET B 1 159 ? 8.719 -3.957 1.566 1 97.62 159 MET B C 1
ATOM 3592 O O . MET B 1 159 ? 8.367 -4.812 2.381 1 97.62 159 MET B O 1
ATOM 3596 N N . ALA B 1 160 ? 9.57 -3.037 1.844 1 97.62 160 ALA B N 1
ATOM 3597 C CA . ALA B 1 160 ? 9.953 -2.572 3.176 1 97.62 160 ALA B CA 1
ATOM 3598 C C . ALA B 1 160 ? 9.922 -1.049 3.256 1 97.62 160 ALA B C 1
ATOM 3600 O O . ALA B 1 160 ? 10.422 -0.365 2.357 1 97.62 160 ALA B O 1
ATOM 3601 N N . GLU B 1 161 ? 9.305 -0.538 4.281 1 97.75 161 GLU B N 1
ATOM 3602 C CA . GLU B 1 161 ? 9.18 0.913 4.387 1 97.75 161 GLU B CA 1
ATOM 3603 C C . GLU B 1 161 ? 9.422 1.384 5.816 1 97.75 161 GLU B C 1
ATOM 3605 O O . GLU B 1 161 ? 9.062 0.695 6.773 1 97.75 161 GLU B O 1
ATOM 3610 N N . GLN B 1 162 ? 10.047 2.559 5.875 1 96.88 162 GLN B N 1
ATOM 3611 C CA . GLN B 1 162 ? 10.25 3.209 7.168 1 96.88 162 GLN B CA 1
ATOM 3612 C C . GLN B 1 162 ? 8.938 3.369 7.918 1 96.88 162 GLN B C 1
ATOM 3614 O O . GLN B 1 162 ? 7.949 3.85 7.355 1 96.88 162 GLN B O 1
ATOM 3619 N N . SER B 1 163 ? 8.945 2.984 9.148 1 93.38 163 SER B N 1
ATOM 3620 C CA . SER B 1 163 ? 7.727 2.975 9.945 1 93.38 163 SER B CA 1
ATOM 3621 C C . SER B 1 163 ? 7.59 4.254 10.766 1 93.38 163 SER B C 1
ATOM 3623 O O . SER B 1 163 ? 8.469 4.578 11.57 1 93.38 163 SER B O 1
ATOM 3625 N N . THR B 1 164 ? 6.461 4.891 10.664 1 91.69 164 THR B N 1
ATOM 3626 C CA . THR B 1 164 ? 6.168 6.062 11.477 1 91.69 164 THR B CA 1
ATOM 3627 C C . THR B 1 164 ? 5.66 5.648 12.859 1 91.69 164 THR B C 1
ATOM 3629 O O . THR B 1 164 ? 5.473 6.492 13.734 1 91.69 164 THR B O 1
ATOM 3632 N N . ARG B 1 165 ? 5.383 4.359 13.086 1 91 165 ARG B N 1
ATOM 3633 C CA . ARG B 1 165 ? 4.977 3.863 14.398 1 91 165 ARG B CA 1
ATOM 3634 C C . ARG B 1 165 ? 6.164 3.811 15.359 1 91 165 ARG B C 1
ATOM 3636 O O . ARG B 1 165 ? 6.008 4.023 16.562 1 91 165 ARG B O 1
ATOM 3643 N N . TYR B 1 166 ? 7.316 3.59 14.75 1 86.69 166 TYR B N 1
ATOM 3644 C CA . TYR B 1 166 ? 8.445 3.232 15.609 1 86.69 166 TYR B CA 1
ATOM 3645 C C . TYR B 1 166 ? 9.555 4.273 15.508 1 86.69 166 TYR B C 1
ATOM 3647 O O . TYR B 1 166 ? 10.414 4.355 16.375 1 86.69 166 TYR B O 1
ATOM 3655 N N . CYS B 1 167 ? 9.508 5.02 14.406 1 85.88 167 CYS B N 1
ATOM 3656 C CA . CYS B 1 167 ? 10.469 6.105 14.281 1 85.88 167 CYS B CA 1
ATOM 3657 C C . CYS B 1 167 ? 10.023 7.328 15.062 1 85.88 167 CYS B C 1
ATOM 3659 O O . CYS B 1 167 ? 9.008 7.945 14.734 1 85.88 167 CYS B O 1
ATOM 3661 N N . ASN B 1 168 ? 10.773 7.668 16.031 1 91.25 168 ASN B N 1
ATOM 3662 C CA . ASN B 1 168 ? 10.508 8.805 16.906 1 91.25 168 ASN B CA 1
ATOM 3663 C C . ASN B 1 168 ? 11.273 10.047 16.469 1 91.25 168 ASN B C 1
ATOM 3665 O O . ASN B 1 168 ? 12.453 10.203 16.812 1 91.25 168 ASN B O 1
ATOM 3669 N N . TYR B 1 169 ? 10.641 10.914 15.883 1 92.88 169 TYR B N 1
ATOM 3670 C CA . TYR B 1 169 ? 11.297 12.055 15.258 1 92.88 169 TYR B CA 1
ATOM 3671 C C . TYR B 1 169 ? 11.688 13.102 16.297 1 92.88 169 TYR B C 1
ATOM 3673 O O . TYR B 1 169 ? 12.359 14.078 15.977 1 92.88 169 TYR B O 1
ATOM 3681 N N . ALA B 1 170 ? 11.273 12.898 17.547 1 93.31 170 ALA B N 1
ATOM 3682 C CA . ALA B 1 170 ? 11.641 13.797 18.641 1 93.31 170 ALA B CA 1
ATOM 3683 C C . ALA B 1 170 ? 12.93 13.344 19.312 1 93.31 170 ALA B C 1
ATOM 3685 O O . ALA B 1 170 ? 13.336 13.906 20.328 1 93.31 170 ALA B O 1
ATOM 3686 N N . LYS B 1 171 ? 13.562 12.367 18.781 1 91.12 171 LYS B N 1
ATOM 3687 C CA . LYS B 1 171 ? 14.82 11.859 19.312 1 91.12 171 LYS B CA 1
ATOM 3688 C C . LYS B 1 171 ? 16.016 12.406 18.531 1 91.12 171 LYS B C 1
ATOM 3690 O O . LYS B 1 171 ? 15.891 12.68 17.328 1 91.12 171 LYS B O 1
ATOM 3695 N N . ASP B 1 172 ? 17.141 12.406 19.141 1 84.94 172 ASP B N 1
ATOM 3696 C CA . ASP B 1 172 ? 18.375 12.953 18.594 1 84.94 172 ASP B CA 1
ATOM 3697 C C . ASP B 1 172 ? 18.734 12.273 17.281 1 84.94 172 ASP B C 1
ATOM 3699 O O . ASP B 1 172 ? 19.25 12.914 16.359 1 84.94 172 ASP B O 1
ATOM 3703 N N . LYS B 1 173 ? 18.484 11.047 17.172 1 85.94 173 LYS B N 1
ATOM 3704 C CA . LYS B 1 173 ? 18.812 10.273 15.984 1 85.94 173 LYS B CA 1
ATOM 3705 C C . LYS B 1 173 ? 18.156 10.875 14.742 1 85.94 173 LYS B C 1
ATOM 3707 O O . LYS B 1 173 ? 18.672 10.75 13.633 1 85.94 173 LYS B O 1
ATOM 3712 N N . PHE B 1 174 ? 17.062 11.562 14.977 1 87.94 174 PHE B N 1
ATOM 3713 C CA . PHE B 1 174 ? 16.328 12.172 13.867 1 87.94 174 PHE B CA 1
ATOM 3714 C C . PHE B 1 174 ? 16.5 13.688 13.875 1 87.94 174 PHE B C 1
ATOM 3716 O O . PHE B 1 174 ? 15.797 14.398 13.156 1 87.94 174 PHE B O 1
ATOM 3723 N N . GLY B 1 175 ? 17.328 14.234 14.805 1 89.56 175 GLY B N 1
ATOM 3724 C CA . GLY B 1 175 ? 17.625 15.656 14.883 1 89.56 175 GLY B CA 1
ATOM 3725 C C . GLY B 1 175 ? 16.547 16.438 15.617 1 89.56 175 GLY B C 1
ATOM 3726 O O . GLY B 1 175 ? 16.484 17.672 15.523 1 89.56 175 GLY B O 1
ATOM 3727 N N . ASN B 1 176 ? 15.531 15.742 16.234 1 92.75 176 ASN B N 1
ATOM 3728 C CA . ASN B 1 176 ? 14.422 16.375 16.938 1 92.75 176 ASN B CA 1
ATOM 3729 C C . ASN B 1 176 ? 13.594 17.25 16.016 1 92.75 176 ASN B C 1
ATOM 3731 O O . ASN B 1 176 ? 13.266 18.391 16.359 1 92.75 176 ASN B O 1
ATOM 3735 N N . GLU B 1 177 ? 13.438 16.797 14.828 1 94.56 177 GLU B N 1
ATOM 3736 C CA . GLU B 1 177 ? 12.641 17.453 13.797 1 94.56 177 GLU B CA 1
ATOM 3737 C C . GLU B 1 177 ? 12.055 16.438 12.82 1 94.56 177 GLU B C 1
ATOM 3739 O O . GLU B 1 177 ? 12.531 15.305 12.734 1 94.56 177 GLU B O 1
ATOM 3744 N N . ILE B 1 178 ? 10.961 16.781 12.18 1 95.62 178 ILE B N 1
ATOM 3745 C CA . ILE B 1 178 ? 10.469 15.93 11.109 1 95.62 178 ILE B CA 1
ATOM 3746 C C . ILE B 1 178 ? 11.219 16.234 9.812 1 95.62 178 ILE B C 1
ATOM 3748 O O . ILE B 1 178 ? 11.805 17.312 9.672 1 95.62 178 ILE B O 1
ATOM 3752 N N . THR B 1 179 ? 11.273 15.305 9.008 1 96.06 179 THR B N 1
ATOM 3753 C CA . THR B 1 179 ? 11.805 15.484 7.664 1 96.06 179 THR B CA 1
ATOM 3754 C C . THR B 1 179 ? 10.688 15.398 6.625 1 96.06 179 THR B C 1
ATOM 3756 O O . THR B 1 179 ? 9.828 14.516 6.703 1 96.06 179 THR B O 1
ATOM 3759 N N . VAL B 1 180 ? 10.617 16.359 5.754 1 96.81 180 VAL B N 1
ATOM 3760 C CA . VAL B 1 180 ? 9.688 16.312 4.633 1 96.81 180 VAL B CA 1
ATOM 3761 C C . VAL B 1 180 ? 10.461 16.188 3.322 1 96.81 180 VAL B C 1
ATOM 3763 O O . VAL B 1 180 ? 11.625 16.578 3.24 1 96.81 180 VAL B O 1
ATOM 3766 N N . ASN B 1 181 ? 9.852 15.547 2.412 1 96.88 181 ASN B N 1
ATOM 3767 C CA . ASN B 1 181 ? 10.461 15.422 1.091 1 96.88 181 ASN B CA 1
ATOM 3768 C C . ASN B 1 181 ? 9.93 16.484 0.132 1 96.88 181 ASN B C 1
ATOM 3770 O O . ASN B 1 181 ? 8.727 16.766 0.111 1 96.88 181 ASN B O 1
ATOM 3774 N N . LEU B 1 182 ? 10.812 17.078 -0.623 1 96.06 182 LEU B N 1
ATOM 3775 C CA . LEU B 1 182 ? 10.5 18.219 -1.486 1 96.06 182 LEU B CA 1
ATOM 3776 C C . LEU B 1 182 ? 9.594 17.781 -2.639 1 96.06 182 LEU B C 1
ATOM 3778 O O . LEU B 1 182 ? 10.031 17.062 -3.535 1 96.06 182 LEU B O 1
ATOM 3782 N N . PRO B 1 183 ? 8.375 18.266 -2.65 1 96.88 183 PRO B N 1
ATOM 3783 C CA . PRO B 1 183 ? 7.527 17.938 -3.807 1 96.88 183 PRO B CA 1
ATOM 3784 C C . PRO B 1 183 ? 7.934 18.719 -5.062 1 96.88 183 PRO B C 1
ATOM 3786 O O . PRO B 1 183 ? 8.5 19.797 -4.965 1 96.88 183 PRO B O 1
ATOM 3789 N N . THR B 1 184 ? 7.598 18.234 -6.188 1 96.06 184 THR B N 1
ATOM 3790 C CA . THR B 1 184 ? 8.055 18.781 -7.461 1 96.06 184 THR B CA 1
ATOM 3791 C C . THR B 1 184 ? 7.52 20.188 -7.664 1 96.06 184 THR B C 1
ATOM 3793 O O . THR B 1 184 ? 8.227 21.062 -8.172 1 96.06 184 THR B O 1
ATOM 3796 N N . TRP B 1 185 ? 6.246 20.422 -7.277 1 94.62 185 TRP B N 1
ATOM 3797 C CA . TRP B 1 185 ? 5.664 21.734 -7.527 1 94.62 185 TRP B CA 1
ATOM 3798 C C . TRP B 1 185 ? 6.344 22.797 -6.684 1 94.62 185 TRP B C 1
ATOM 3800 O O . TRP B 1 185 ? 6.449 23.953 -7.102 1 94.62 185 TRP B O 1
ATOM 3810 N N . VAL B 1 186 ? 6.766 22.438 -5.457 1 93.31 186 VAL B N 1
ATOM 3811 C CA . VAL B 1 186 ? 7.516 23.359 -4.617 1 93.31 186 VAL B CA 1
ATOM 3812 C C . VAL B 1 186 ? 8.906 23.594 -5.211 1 93.31 186 VAL B C 1
ATOM 3814 O O . VAL B 1 186 ? 9.391 24.719 -5.246 1 93.31 186 VAL B O 1
ATOM 3817 N N . ALA B 1 187 ? 9.578 22.531 -5.629 1 91.19 187 ALA B N 1
ATOM 3818 C CA . ALA B 1 187 ? 10.883 22.641 -6.273 1 91.19 187 ALA B CA 1
ATOM 3819 C C . ALA B 1 187 ? 10.82 23.578 -7.484 1 91.19 187 ALA B C 1
ATOM 3821 O O . ALA B 1 187 ? 11.734 24.375 -7.707 1 91.19 187 ALA B O 1
ATOM 3822 N N . ASP B 1 188 ? 9.781 23.516 -8.25 1 88.44 188 ASP B N 1
ATOM 3823 C CA . ASP B 1 188 ? 9.594 24.328 -9.453 1 88.44 188 ASP B CA 1
ATOM 3824 C C . ASP B 1 188 ? 9.352 25.781 -9.086 1 88.44 188 ASP B C 1
ATOM 3826 O O . ASP B 1 188 ? 9.812 26.688 -9.781 1 88.44 188 ASP B O 1
ATOM 3830 N N . ALA B 1 189 ? 8.602 25.953 -7.977 1 78.94 189 ALA B N 1
ATOM 3831 C CA . ALA B 1 189 ? 8.273 27.312 -7.535 1 78.94 189 ALA B CA 1
ATOM 3832 C C . ALA B 1 189 ? 9.477 27.984 -6.875 1 78.94 189 ALA B C 1
ATOM 3834 O O . ALA B 1 189 ? 9.648 29.203 -6.977 1 78.94 189 ALA B O 1
ATOM 3835 N N . ALA B 1 190 ? 10.227 27.156 -5.984 1 65.44 190 ALA B N 1
ATOM 3836 C CA . ALA B 1 190 ? 11.367 27.688 -5.238 1 65.44 190 ALA B CA 1
ATOM 3837 C C . ALA B 1 190 ? 12.516 28.047 -6.172 1 65.44 190 ALA B C 1
ATOM 3839 O O . ALA B 1 190 ? 13.484 28.688 -5.758 1 65.44 190 ALA B O 1
ATOM 3840 N N . ALA B 1 191 ? 12.719 27.266 -7.371 1 55.38 191 ALA B N 1
ATOM 3841 C CA . ALA B 1 191 ? 13.828 27.797 -8.164 1 55.38 191 ALA B CA 1
ATOM 3842 C C . ALA B 1 191 ? 13.961 29.312 -8 1 55.38 191 ALA B C 1
ATOM 3844 O O . ALA B 1 191 ? 14.828 29.938 -8.602 1 55.38 191 ALA B O 1
ATOM 3845 N N . ALA B 1 192 ? 13.039 29.922 -7.254 1 43.88 192 ALA B N 1
ATOM 3846 C CA . ALA B 1 192 ? 13.484 31.141 -6.578 1 43.88 192 ALA B CA 1
ATOM 3847 C C . ALA B 1 192 ? 14.352 30.812 -5.367 1 43.88 192 ALA B C 1
ATOM 3849 O O . ALA B 1 192 ? 14.273 29.719 -4.816 1 43.88 192 ALA B O 1
ATOM 3850 N N . PRO B 1 193 ? 15.352 31.578 -4.836 1 40.09 193 PRO B N 1
ATOM 3851 C CA . PRO B 1 193 ? 16.406 31.234 -3.875 1 40.09 193 PRO B CA 1
ATOM 3852 C C . PRO B 1 193 ? 15.914 30.344 -2.74 1 40.09 193 PRO B C 1
ATOM 3854 O O . PRO B 1 193 ? 14.711 30.281 -2.477 1 40.09 193 PRO B O 1
ATOM 3857 N N . GLU B 1 194 ? 16.734 29.391 -2.203 1 44.53 194 GLU B N 1
ATOM 3858 C CA . GLU B 1 194 ? 16.594 28.531 -1.031 1 44.53 194 GLU B CA 1
ATOM 3859 C C . GLU B 1 194 ? 15.484 29.047 -0.11 1 44.53 194 GLU B C 1
ATOM 3861 O O . GLU B 1 194 ? 15.422 30.234 0.199 1 44.53 194 GLU B O 1
ATOM 3866 N N . PRO B 1 195 ? 14.234 28.5 -0.273 1 42.97 195 PRO B N 1
ATOM 3867 C CA . PRO B 1 195 ? 13.375 29.031 0.792 1 42.97 195 PRO B CA 1
ATOM 3868 C C . PRO B 1 195 ? 14.18 29.547 1.982 1 42.97 195 PRO B C 1
ATOM 3870 O O . PRO B 1 195 ? 15.078 28.875 2.477 1 42.97 195 PRO B O 1
ATOM 3873 N N . ALA B 1 196 ? 14.594 30.766 1.851 1 38.56 196 ALA B N 1
ATOM 3874 C CA . ALA B 1 196 ? 15.344 31.453 2.904 1 38.56 196 ALA B CA 1
ATOM 3875 C C . ALA B 1 196 ? 15.07 30.812 4.266 1 38.56 196 ALA B C 1
ATOM 3877 O O . ALA B 1 196 ? 13.93 30.484 4.59 1 38.56 196 ALA B O 1
ATOM 3878 N N . ALA B 1 197 ? 16 30.047 4.723 1 41.69 197 ALA B N 1
ATOM 3879 C CA . ALA B 1 197 ? 16.062 29.703 6.141 1 41.69 197 ALA B CA 1
ATOM 3880 C C . ALA B 1 197 ? 15.203 30.625 6.98 1 41.69 197 ALA B C 1
ATOM 3882 O O . ALA B 1 197 ? 15.031 30.406 8.18 1 41.69 197 ALA B O 1
ATOM 3883 N N . ASP B 1 198 ? 15.109 31.828 6.281 1 40.75 198 ASP B N 1
ATOM 3884 C CA . ASP B 1 198 ? 14.453 32.781 7.168 1 40.75 198 ASP B CA 1
ATOM 3885 C C . ASP B 1 198 ? 12.945 32.562 7.199 1 40.75 198 ASP B C 1
ATOM 3887 O O . ASP B 1 198 ? 12.18 33.438 6.801 1 40.75 198 ASP B O 1
ATOM 3891 N N . ALA B 1 199 ? 12.508 31.328 6.625 1 49.22 199 ALA B N 1
ATOM 3892 C CA . ALA B 1 199 ? 11.133 30.984 6.961 1 49.22 199 ALA B CA 1
ATOM 3893 C C . ALA B 1 199 ? 10.695 31.672 8.25 1 49.22 199 ALA B C 1
ATOM 3895 O O . ALA B 1 199 ? 11.359 31.547 9.281 1 49.22 199 ALA B O 1
ATOM 3896 N N . GLY B 1 200 ? 10.125 32.812 7.938 1 57.03 200 GLY B N 1
ATOM 3897 C CA . GLY B 1 200 ? 9.594 33.406 9.156 1 57.03 200 GLY B CA 1
ATOM 3898 C C . GLY B 1 200 ? 9.195 32.375 10.195 1 57.03 200 GLY B C 1
ATOM 3899 O O . GLY B 1 200 ? 9.156 31.188 9.906 1 57.03 200 GLY B O 1
ATOM 3900 N N . THR B 1 201 ? 9.25 32.719 11.391 1 81.94 201 THR B N 1
ATOM 3901 C CA . THR B 1 201 ? 8.797 31.938 12.523 1 81.94 201 THR B CA 1
ATOM 3902 C C . THR B 1 201 ? 7.391 31.391 12.281 1 81.94 201 THR 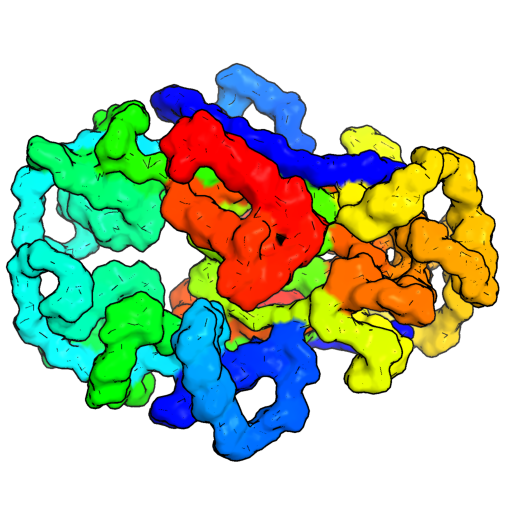B C 1
ATOM 3904 O O . THR B 1 201 ? 6.672 31.891 11.414 1 81.94 201 THR B O 1
ATOM 3907 N N . LEU B 1 202 ? 7.137 30.188 12.57 1 92.75 202 LEU B N 1
ATOM 3908 C CA . LEU B 1 202 ? 5.777 29.656 12.547 1 92.75 202 LEU B CA 1
ATOM 3909 C C . LEU B 1 202 ? 4.758 30.75 12.836 1 92.75 202 LEU B C 1
ATOM 3911 O O . LEU B 1 202 ? 3.684 30.781 12.234 1 92.75 202 LEU B O 1
ATOM 3915 N N . ALA B 1 203 ? 5.148 31.766 13.586 1 92.94 203 ALA B N 1
ATOM 3916 C CA . ALA B 1 203 ? 4.262 32.875 13.93 1 92.94 203 ALA B CA 1
ATOM 3917 C C . ALA B 1 203 ? 4.016 33.781 12.727 1 92.94 203 ALA B C 1
ATOM 3919 O O . ALA B 1 203 ? 2.883 34.188 12.477 1 92.94 203 ALA B O 1
ATOM 3920 N N . THR B 1 204 ? 5.047 34.125 12.078 1 94.19 204 THR B N 1
ATOM 3921 C CA . THR B 1 204 ? 4.922 34.969 10.891 1 94.19 204 THR B CA 1
A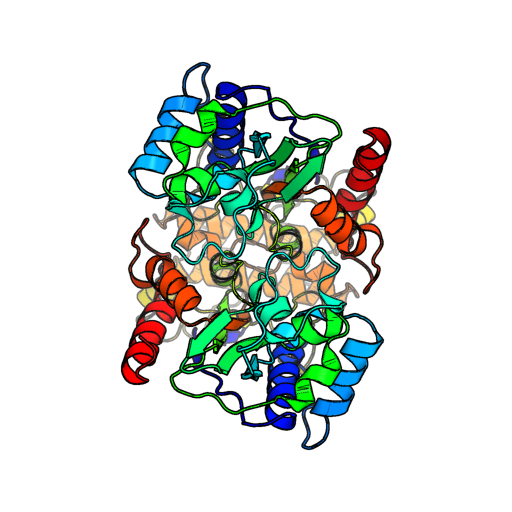TOM 3922 C C . THR B 1 204 ? 4.094 34.281 9.82 1 94.19 204 THR B C 1
ATOM 3924 O O . THR B 1 204 ? 3.205 34.875 9.219 1 94.19 204 THR B O 1
ATOM 3927 N N . LEU B 1 205 ? 4.402 33.062 9.57 1 95.62 205 LEU B N 1
ATOM 3928 C CA . LEU B 1 205 ? 3.658 32.281 8.578 1 95.62 205 LEU B CA 1
ATOM 3929 C C . LEU B 1 205 ? 2.182 32.219 8.953 1 95.62 205 LEU B C 1
ATOM 3931 O O . LEU B 1 205 ? 1.312 32.344 8.086 1 95.62 205 LEU B O 1
ATOM 3935 N N . PHE B 1 206 ? 1.942 31.969 10.219 1 96.06 206 PHE B N 1
ATOM 3936 C CA . PHE B 1 206 ? 0.562 31.906 10.688 1 96.06 206 PHE B CA 1
ATOM 3937 C C . PHE B 1 206 ? -0.191 33.188 10.312 1 96.06 206 PHE B C 1
ATOM 3939 O O . PHE B 1 206 ? -1.311 33.125 9.805 1 96.06 206 PHE B O 1
ATOM 3946 N N . GLY B 1 207 ? 0.402 34.312 10.594 1 95.19 207 GLY B N 1
ATOM 3947 C CA . GLY B 1 207 ? -0.22 35.594 10.258 1 95.19 207 GLY B CA 1
ATOM 3948 C C . GLY B 1 207 ? -0.581 35.719 8.789 1 95.19 207 GLY B C 1
ATOM 3949 O O . GLY B 1 207 ? -1.699 36.094 8.445 1 95.19 207 GLY B O 1
ATOM 3950 N N . ARG B 1 208 ? 0.283 35.375 7.945 1 95.5 208 ARG B N 1
ATOM 3951 C CA . ARG B 1 208 ? 0.08 35.469 6.504 1 95.5 208 ARG B CA 1
ATOM 3952 C C . ARG B 1 208 ? -0.957 34.469 6.02 1 95.5 208 ARG B C 1
ATOM 3954 O O . ARG B 1 208 ? -1.766 34.781 5.141 1 95.5 208 ARG B O 1
ATOM 3961 N N . VAL B 1 209 ? -0.882 33.312 6.566 1 96.12 209 VAL B N 1
ATOM 3962 C CA . VAL B 1 209 ? -1.821 32.25 6.191 1 96.12 209 VAL B CA 1
ATOM 3963 C C . VAL B 1 209 ? -3.238 32.656 6.594 1 96.12 209 VAL B C 1
ATOM 3965 O O . VAL B 1 209 ? -4.176 32.531 5.805 1 96.12 209 VAL B O 1
ATOM 3968 N N . MET B 1 210 ? -3.412 33.188 7.797 1 95.06 210 MET B N 1
ATOM 3969 C CA . MET B 1 210 ? -4.727 33.594 8.281 1 95.06 210 MET B CA 1
ATOM 3970 C C . MET B 1 210 ? -5.258 34.781 7.492 1 95.06 210 MET B C 1
ATOM 3972 O O . MET B 1 210 ? -6.465 34.906 7.27 1 95.06 210 MET B O 1
ATOM 3976 N N . ALA B 1 211 ? -4.352 35.625 7.07 1 94.5 211 ALA B N 1
ATOM 3977 C CA . ALA B 1 211 ? -4.738 36.812 6.332 1 94.5 211 ALA B CA 1
ATOM 3978 C C . ALA B 1 211 ? -5.047 36.5 4.875 1 94.5 211 ALA B C 1
ATOM 3980 O O . ALA B 1 211 ? -5.625 37.312 4.152 1 94.5 211 ALA B O 1
ATOM 3981 N N . GLY B 1 212 ? -4.625 35.281 4.418 1 93.44 212 GLY B N 1
ATOM 3982 C CA . GLY B 1 212 ? -4.836 34.875 3.031 1 93.44 212 GLY B CA 1
ATOM 3983 C C . GLY B 1 212 ? -3.812 35.469 2.084 1 93.44 212 GLY B C 1
ATOM 3984 O O . GLY B 1 212 ? -4.031 35.531 0.871 1 93.44 212 GLY B O 1
ATOM 3985 N N . THR B 1 213 ? -2.68 36 2.625 1 94.94 213 THR B N 1
ATOM 3986 C CA . THR B 1 213 ? -1.679 36.656 1.798 1 94.94 213 THR B CA 1
ATOM 3987 C C . THR B 1 213 ? -0.459 35.75 1.602 1 94.94 213 THR B C 1
ATOM 3989 O O . THR B 1 213 ? 0.491 36.125 0.912 1 94.94 213 THR B O 1
ATOM 3992 N N . ALA B 1 214 ? -0.442 34.594 2.197 1 95.38 214 ALA B N 1
ATOM 3993 C CA . ALA B 1 214 ? 0.688 33.656 2.086 1 95.38 214 ALA B CA 1
ATOM 3994 C C . ALA B 1 214 ? 0.853 33.156 0.652 1 95.38 214 ALA B C 1
ATOM 3996 O O . ALA B 1 214 ? -0.134 32.906 -0.038 1 95.38 214 ALA B O 1
ATOM 3997 N N . THR B 1 215 ? 2.084 33.094 0.2 1 94.88 215 THR B N 1
ATOM 3998 C CA . THR B 1 215 ? 2.379 32.438 -1.062 1 94.88 215 THR B CA 1
ATOM 3999 C C . THR B 1 215 ? 2.119 30.938 -0.95 1 94.88 215 THR B C 1
ATOM 4001 O O . THR B 1 215 ? 1.895 30.422 0.147 1 94.88 215 THR B O 1
ATOM 4004 N N . ASP B 1 216 ? 2.162 30.25 -2.096 1 95.12 216 ASP B N 1
ATOM 4005 C CA . ASP B 1 216 ? 2.02 28.797 -2.094 1 95.12 216 ASP B CA 1
ATOM 4006 C C . ASP B 1 216 ? 3.09 28.141 -1.223 1 95.12 216 ASP B C 1
ATOM 4008 O O . ASP B 1 216 ? 2.791 27.234 -0.435 1 95.12 216 ASP B O 1
ATOM 4012 N N . LEU B 1 217 ? 4.312 28.578 -1.37 1 94.69 217 LEU B N 1
ATOM 4013 C CA . LEU B 1 217 ? 5.426 28.047 -0.593 1 94.69 217 LEU B CA 1
ATOM 4014 C C . LEU B 1 217 ? 5.203 28.266 0.899 1 94.69 217 LEU B C 1
ATOM 4016 O O . LEU B 1 217 ? 5.469 27.375 1.71 1 94.69 217 LEU B O 1
ATOM 4020 N N . GLU B 1 218 ? 4.723 29.438 1.229 1 94.75 218 GLU B N 1
ATOM 4021 C CA . GLU B 1 218 ? 4.492 29.766 2.631 1 94.75 218 GLU B CA 1
ATOM 4022 C C . GLU B 1 218 ? 3.369 28.922 3.221 1 94.75 218 GLU B C 1
ATOM 4024 O O . GLU B 1 218 ? 3.434 28.516 4.387 1 94.75 218 GLU B O 1
ATOM 4029 N N . ASN B 1 219 ? 2.303 28.688 2.449 1 96.31 219 ASN B N 1
ATOM 4030 C CA . ASN B 1 219 ? 1.25 27.781 2.898 1 96.31 219 ASN B CA 1
ATOM 4031 C C . ASN B 1 219 ? 1.791 26.391 3.156 1 96.31 219 ASN B C 1
ATOM 4033 O O . ASN B 1 219 ? 1.464 25.766 4.172 1 96.31 219 ASN B O 1
ATOM 4037 N N . TRP B 1 220 ? 2.615 25.906 2.244 1 96.62 220 TRP B N 1
ATOM 4038 C CA . TRP B 1 220 ? 3.232 24.578 2.369 1 96.62 220 TRP B CA 1
ATOM 4039 C C . TRP B 1 220 ? 4.133 24.516 3.598 1 96.62 220 TRP B C 1
ATOM 4041 O O . TRP B 1 220 ? 4.043 23.578 4.391 1 96.62 220 TRP B O 1
ATOM 4051 N N . GLN B 1 221 ? 4.961 25.5 3.775 1 95.56 221 GLN B N 1
ATOM 4052 C CA . GLN B 1 221 ? 5.863 25.562 4.918 1 95.56 221 GLN B CA 1
ATOM 4053 C C . GLN B 1 221 ? 5.086 25.625 6.23 1 95.56 221 GLN B C 1
ATOM 4055 O O . GLN B 1 221 ? 5.441 24.969 7.203 1 95.56 221 GLN B O 1
ATOM 4060 N N . PHE B 1 222 ? 4.109 26.469 6.25 1 96.69 222 PHE B N 1
ATOM 4061 C CA . PHE B 1 222 ? 3.287 26.641 7.445 1 96.69 222 PHE B CA 1
ATOM 4062 C C . PHE B 1 222 ? 2.695 25.312 7.891 1 96.69 222 PHE B C 1
ATOM 4064 O O . PHE B 1 222 ? 2.793 24.938 9.062 1 96.69 222 PHE B O 1
ATOM 4071 N N . ALA B 1 223 ? 2.053 24.609 6.93 1 97.75 223 ALA B N 1
ATOM 4072 C CA . ALA B 1 223 ? 1.396 23.359 7.27 1 97.75 223 ALA B CA 1
ATOM 4073 C C . ALA B 1 223 ? 2.395 22.344 7.836 1 97.75 223 ALA B C 1
ATOM 4075 O O . ALA B 1 223 ? 2.107 21.672 8.82 1 97.75 223 ALA B O 1
ATOM 4076 N N . ASN B 1 224 ? 3.549 22.25 7.223 1 97.44 224 ASN B N 1
ATOM 4077 C CA . ASN B 1 224 ? 4.559 21.297 7.672 1 97.44 224 ASN B CA 1
ATOM 4078 C C . ASN B 1 224 ? 5.117 21.688 9.039 1 97.44 224 ASN B C 1
ATOM 4080 O O . ASN B 1 224 ? 5.281 20.828 9.914 1 97.44 224 ASN B O 1
ATOM 4084 N N . LEU B 1 225 ? 5.391 22.938 9.242 1 97.06 225 LEU B N 1
ATOM 4085 C CA . LEU B 1 225 ? 5.926 23.406 10.516 1 97.06 225 LEU B CA 1
ATOM 4086 C C . LEU B 1 225 ? 4.883 23.266 11.625 1 97.06 225 LEU B C 1
ATOM 4088 O O . LEU B 1 225 ? 5.227 22.969 12.773 1 97.06 225 LEU B O 1
ATOM 4092 N N . ALA B 1 226 ? 3.641 23.609 11.297 1 97.5 226 ALA B N 1
ATOM 4093 C CA . ALA B 1 226 ? 2.561 23.422 12.266 1 97.5 226 ALA B CA 1
ATOM 4094 C C . ALA B 1 226 ? 2.453 21.969 12.695 1 97.5 226 ALA B C 1
ATOM 4096 O O . ALA B 1 226 ? 2.314 21.672 13.883 1 97.5 226 ALA B O 1
ATOM 4097 N N . ALA B 1 227 ? 2.514 21.062 11.742 1 98 227 ALA B N 1
ATOM 4098 C CA . ALA B 1 227 ? 2.488 19.641 12.039 1 98 227 ALA B CA 1
ATOM 4099 C C . ALA B 1 227 ? 3.666 19.234 12.922 1 98 227 ALA B C 1
ATOM 4101 O O . ALA B 1 227 ? 3.502 18.469 13.875 1 98 227 ALA B O 1
ATOM 4102 N N . GLU B 1 228 ? 4.844 19.734 12.57 1 97.44 228 GLU B N 1
ATOM 4103 C CA . GLU B 1 228 ? 6.027 19.438 13.375 1 97.44 228 GLU B CA 1
ATOM 4104 C C . GLU B 1 228 ? 5.844 19.875 14.82 1 97.44 228 GLU B C 1
ATOM 4106 O O . GLU B 1 228 ? 6.129 19.125 15.75 1 97.44 228 GLU B O 1
ATOM 4111 N N . ARG B 1 229 ? 5.418 21.156 14.984 1 97.31 229 ARG B N 1
ATOM 4112 C CA . ARG B 1 229 ? 5.227 21.688 16.328 1 97.31 229 ARG B CA 1
ATOM 4113 C C . ARG B 1 229 ? 4.25 20.828 17.125 1 97.31 229 ARG B C 1
ATOM 4115 O O . ARG B 1 229 ? 4.5 20.5 18.281 1 97.31 229 ARG B O 1
ATOM 4122 N N . ALA B 1 230 ? 3.143 20.484 16.516 1 97.62 230 ALA B N 1
ATOM 4123 C CA . ALA B 1 230 ? 2.15 19.641 17.172 1 97.62 230 ALA B CA 1
ATOM 4124 C C . ALA B 1 230 ? 2.74 18.266 17.516 1 97.62 230 ALA B C 1
ATOM 4126 O O . ALA B 1 230 ? 2.543 17.766 18.609 1 97.62 230 ALA B O 1
ATOM 4127 N N . TYR B 1 231 ? 3.496 17.656 16.562 1 98.06 231 TYR B N 1
ATOM 4128 C CA . TYR B 1 231 ? 4.145 16.359 16.781 1 98.06 231 TYR B CA 1
ATOM 4129 C C . TYR B 1 231 ? 5.086 16.422 17.984 1 98.06 231 TYR B C 1
ATOM 4131 O O . TYR B 1 231 ? 5.039 15.57 18.859 1 98.06 231 TYR B O 1
ATOM 4139 N N . MET B 1 232 ? 5.898 17.422 18.016 1 97.38 232 MET B N 1
ATOM 4140 C CA . MET B 1 232 ? 6.871 17.578 19.094 1 97.38 232 MET B CA 1
ATOM 4141 C C . MET B 1 232 ? 6.168 17.75 20.438 1 97.38 232 MET B C 1
ATOM 4143 O O . MET B 1 232 ? 6.598 17.188 21.453 1 97.38 232 MET B O 1
ATOM 4147 N N . ASN B 1 233 ? 5.098 18.562 20.469 1 97.62 233 ASN B N 1
ATOM 4148 C CA . ASN B 1 233 ? 4.332 18.734 21.688 1 97.62 233 ASN B CA 1
ATOM 4149 C C . ASN B 1 233 ? 3.734 17.422 22.172 1 97.62 233 ASN B C 1
ATOM 4151 O O . ASN B 1 233 ? 3.77 17.109 23.375 1 97.62 233 ASN B O 1
ATOM 4155 N N . LEU B 1 234 ? 3.166 16.656 21.266 1 97.56 234 LEU B N 1
ATOM 4156 C CA . LEU B 1 234 ? 2.578 15.359 21.609 1 97.56 234 LEU B CA 1
ATOM 4157 C C . LEU B 1 234 ? 3.633 14.422 22.188 1 97.56 234 LEU B C 1
ATOM 4159 O O . LEU B 1 234 ? 3.391 13.75 23.188 1 97.56 234 LEU B O 1
ATOM 4163 N N . MET B 1 235 ? 4.801 14.422 21.531 1 97.06 235 MET B N 1
ATOM 4164 C CA . MET B 1 235 ? 5.898 13.594 22.016 1 97.06 235 MET B CA 1
ATOM 4165 C C . MET B 1 235 ? 6.344 14.039 23.406 1 97.06 235 MET B C 1
ATOM 4167 O O . MET B 1 235 ? 6.582 13.211 24.281 1 97.06 235 MET B O 1
ATOM 4171 N N . ALA B 1 236 ? 6.453 15.297 23.625 1 96.56 236 ALA B N 1
ATOM 4172 C CA . ALA B 1 236 ? 6.871 15.859 24.906 1 96.56 236 ALA B CA 1
ATOM 4173 C C . ALA B 1 236 ? 5.863 15.531 26 1 96.56 236 ALA B C 1
ATOM 4175 O O . ALA B 1 236 ? 6.238 15.375 27.172 1 96.56 236 ALA B O 1
ATOM 4176 N N . ALA B 1 237 ? 4.609 15.406 25.625 1 95.81 237 ALA B N 1
ATOM 4177 C CA . ALA B 1 237 ? 3.543 15.094 26.578 1 95.81 237 ALA B CA 1
ATOM 4178 C C . ALA B 1 237 ? 3.506 13.602 26.891 1 95.81 237 ALA B C 1
ATOM 4180 O O . ALA B 1 237 ? 2.676 13.148 27.672 1 95.81 237 ALA B O 1
ATOM 4181 N N . GLY B 1 238 ? 4.312 12.797 26.188 1 95.5 238 GLY B N 1
ATOM 4182 C CA . GLY B 1 238 ? 4.438 11.383 26.516 1 95.5 238 GLY B CA 1
ATOM 4183 C C . GLY B 1 238 ? 3.695 10.477 25.562 1 95.5 238 GLY B C 1
ATOM 4184 O O . GLY B 1 238 ? 3.607 9.266 25.781 1 95.5 238 GLY B O 1
ATOM 4185 N N . ARG B 1 239 ? 3.15 11.062 24.562 1 95.94 239 ARG B N 1
ATOM 4186 C CA . ARG B 1 239 ? 2.51 10.219 23.547 1 95.94 239 ARG B CA 1
ATOM 4187 C C . ARG B 1 239 ? 3.539 9.383 22.797 1 95.94 239 ARG B C 1
ATOM 4189 O O . ARG B 1 239 ? 4.703 9.773 22.703 1 95.94 239 ARG B O 1
ATOM 4196 N N . LYS B 1 240 ? 3.08 8.227 22.312 1 96.06 240 LYS B N 1
ATOM 4197 C CA . LYS B 1 240 ? 3.938 7.355 21.516 1 96.06 240 LYS B CA 1
ATOM 4198 C C . LYS B 1 240 ? 3.986 7.812 20.062 1 96.06 240 LYS B C 1
ATOM 4200 O O . LYS B 1 240 ? 3.045 8.445 19.562 1 96.06 240 LYS B O 1
ATOM 4205 N N . PRO B 1 241 ? 5.031 7.438 19.328 1 96.69 241 PRO B N 1
ATOM 4206 C CA . PRO B 1 241 ? 5.125 7.789 17.906 1 96.69 241 PRO B CA 1
ATOM 4207 C C . PRO B 1 241 ? 3.92 7.309 17.109 1 96.69 241 PRO B C 1
ATOM 4209 O O . PRO B 1 241 ? 3.42 8.039 16.25 1 96.69 241 PRO B O 1
ATOM 4212 N N . GLN B 1 242 ? 3.406 6.109 17.391 1 96.69 242 GLN B N 1
ATOM 4213 C CA . GLN B 1 242 ? 2.291 5.559 16.625 1 96.69 242 GLN B CA 1
ATOM 4214 C C . GLN B 1 242 ? 1.021 6.379 16.844 1 96.69 242 GLN B C 1
ATOM 4216 O O . GLN B 1 242 ? 0.08 6.289 16.047 1 96.69 242 GLN B O 1
ATOM 4221 N N . GLU B 1 243 ? 1 7.156 17.906 1 96.88 243 GLU B N 1
ATOM 4222 C CA . GLU B 1 243 ? -0.119 8.055 18.156 1 96.88 243 GLU B CA 1
ATOM 4223 C C . GLU B 1 243 ? 0.138 9.438 17.547 1 96.88 243 GLU B C 1
ATOM 4225 O O . GLU B 1 243 ? -0.709 9.969 16.828 1 96.88 243 GLU B O 1
ATOM 4230 N N . ALA B 1 244 ? 1.325 9.992 17.797 1 97.69 244 ALA B N 1
ATOM 4231 C CA . ALA B 1 244 ? 1.684 11.336 17.359 1 97.69 244 ALA B CA 1
ATOM 4232 C C . ALA B 1 244 ? 1.746 11.422 15.844 1 97.69 244 ALA B C 1
ATOM 4234 O O . ALA B 1 244 ? 1.526 12.492 15.266 1 97.69 244 ALA B O 1
ATOM 4235 N N . ARG B 1 245 ? 1.956 10.273 15.148 1 97.62 245 ARG B N 1
ATOM 4236 C CA . ARG B 1 245 ? 2.119 10.25 13.703 1 97.62 245 ARG B CA 1
ATOM 4237 C C . ARG B 1 245 ? 0.854 10.734 13 1 97.62 245 ARG B C 1
ATOM 4239 O O . ARG B 1 245 ? 0.882 11.047 11.805 1 97.62 245 ARG B O 1
ATOM 4246 N N . ALA B 1 246 ? -0.22 10.828 13.734 1 96.62 246 ALA B N 1
ATOM 4247 C CA . ALA B 1 246 ? -1.519 11.203 13.18 1 96.62 246 ALA B CA 1
ATOM 4248 C C . ALA B 1 246 ? -1.45 12.562 12.492 1 96.62 246 ALA B C 1
ATOM 4250 O O . ALA B 1 246 ? -2.15 12.797 11.508 1 96.62 246 ALA B O 1
ATOM 4251 N N . VAL B 1 247 ? -0.6 13.406 12.945 1 98.12 247 VAL B N 1
ATOM 4252 C CA . VAL B 1 247 ? -0.616 14.797 12.5 1 98.12 247 VAL B CA 1
ATOM 4253 C C . VAL B 1 247 ? 0.417 15 11.391 1 98.12 247 VAL B C 1
ATOM 4255 O O . VAL B 1 247 ? 0.521 16.078 10.82 1 98.12 247 VAL B O 1
ATOM 4258 N N . LEU B 1 248 ? 1.229 13.977 11.062 1 98.5 248 LEU B N 1
ATOM 4259 C CA . LEU B 1 248 ? 2.279 14.109 10.055 1 98.5 248 LEU B CA 1
ATOM 4260 C C . LEU B 1 248 ? 1.68 14.289 8.664 1 98.5 248 LEU B C 1
ATOM 4262 O O . LEU B 1 248 ? 0.697 13.633 8.32 1 98.5 248 LEU B O 1
ATOM 4266 N N . PRO B 1 249 ? 2.242 15.18 7.879 1 98.44 249 PRO B N 1
ATOM 4267 C CA . PRO B 1 249 ? 1.73 15.422 6.527 1 98.44 249 PRO B CA 1
ATOM 4268 C C . PRO B 1 249 ? 2.104 14.312 5.547 1 98.44 249 PRO B C 1
ATOM 4270 O O . PRO B 1 249 ? 3.031 13.539 5.805 1 98.44 249 PRO B O 1
ATOM 4273 N N . LEU B 1 250 ? 1.448 14.25 4.414 1 98.31 250 LEU B N 1
ATOM 4274 C CA . LEU B 1 250 ? 1.731 13.281 3.357 1 98.31 250 LEU B CA 1
ATOM 4275 C C . LEU B 1 250 ? 3.1 13.547 2.736 1 98.31 250 LEU B C 1
ATOM 4277 O O . LEU B 1 250 ? 3.674 12.664 2.096 1 98.31 250 LEU B O 1
ATOM 4281 N N . ASP B 1 251 ? 3.666 14.711 2.953 1 97.75 251 ASP B N 1
ATOM 4282 C CA . ASP B 1 251 ? 4.996 15.023 2.436 1 97.75 251 ASP B CA 1
ATOM 4283 C C . ASP B 1 251 ? 6.082 14.539 3.395 1 97.75 251 ASP B C 1
ATOM 4285 O O . ASP B 1 251 ? 7.273 14.711 3.125 1 97.75 251 ASP B O 1
ATOM 4289 N N . THR B 1 252 ? 5.707 13.977 4.48 1 98.12 252 THR B N 1
ATOM 4290 C CA . THR B 1 252 ? 6.707 13.406 5.379 1 98.12 252 THR B CA 1
ATOM 4291 C C . THR B 1 252 ? 7.625 12.453 4.625 1 98.12 252 THR B C 1
ATOM 4293 O O . THR B 1 252 ? 7.16 11.625 3.836 1 98.12 252 THR B O 1
ATOM 4296 N N . ASN B 1 253 ? 8.898 12.664 4.863 1 97.56 253 ASN B N 1
ATOM 4297 C CA . ASN B 1 253 ? 9.906 11.82 4.227 1 97.56 253 ASN B CA 1
ATOM 4298 C C . ASN B 1 253 ? 9.82 10.383 4.723 1 97.56 253 ASN B C 1
ATOM 4300 O O . ASN B 1 253 ? 9.586 10.141 5.906 1 97.56 253 ASN B O 1
ATOM 4304 N N . THR B 1 254 ? 9.938 9.445 3.859 1 97.88 254 THR B N 1
ATOM 4305 C CA . THR B 1 254 ? 10.047 8.031 4.184 1 97.88 254 THR B CA 1
ATOM 4306 C C . THR B 1 254 ? 11.078 7.348 3.279 1 97.88 254 THR B C 1
ATOM 4308 O O . THR B 1 254 ? 11.555 7.945 2.312 1 97.88 254 THR B O 1
ATOM 4311 N N . GLU B 1 255 ? 11.5 6.23 3.676 1 98.12 255 GLU B N 1
ATOM 4312 C CA . GLU B 1 255 ? 12.375 5.367 2.885 1 98.12 255 GLU B CA 1
ATOM 4313 C C . GLU B 1 255 ? 11.68 4.055 2.533 1 98.12 255 GLU B C 1
ATOM 4315 O O . GLU B 1 255 ? 11.023 3.447 3.383 1 98.12 255 GLU B O 1
ATOM 4320 N N . LEU B 1 256 ? 11.734 3.682 1.274 1 98.69 256 LEU B N 1
ATOM 4321 C CA . LEU B 1 256 ? 11.016 2.531 0.731 1 98.69 256 LEU B CA 1
ATOM 4322 C C . LEU B 1 256 ? 11.961 1.63 -0.058 1 98.69 256 LEU B C 1
ATOM 4324 O O . LEU B 1 256 ? 12.766 2.113 -0.858 1 98.69 256 LEU B O 1
ATOM 4328 N N . VAL B 1 257 ? 11.914 0.359 0.221 1 98.81 257 VAL B N 1
ATOM 4329 C CA . VAL B 1 257 ? 12.664 -0.626 -0.552 1 98.81 257 VAL B CA 1
ATOM 4330 C C . VAL B 1 257 ? 11.695 -1.521 -1.326 1 98.81 257 VAL B C 1
ATOM 4332 O O . VAL B 1 257 ? 10.758 -2.08 -0.75 1 98.81 257 VAL B O 1
ATOM 4335 N N . HIS B 1 258 ? 11.852 -1.585 -2.602 1 98.81 258 HIS B N 1
ATOM 4336 C CA . HIS B 1 258 ? 11.172 -2.547 -3.457 1 98.81 258 HIS B CA 1
ATOM 4337 C C . HIS B 1 258 ? 12.148 -3.564 -4.039 1 98.81 258 HIS B C 1
ATOM 4339 O O . HIS B 1 258 ? 13.227 -3.197 -4.508 1 98.81 258 HIS B O 1
ATOM 4345 N N . THR B 1 259 ? 11.875 -4.82 -3.994 1 98.81 259 THR B N 1
ATOM 4346 C CA . THR B 1 259 ? 12.555 -5.891 -4.719 1 98.81 259 THR B CA 1
ATOM 4347 C C . THR B 1 259 ? 11.578 -6.625 -5.633 1 98.81 259 THR B C 1
ATOM 4349 O O . THR B 1 259 ? 10.531 -7.094 -5.184 1 98.81 259 THR B O 1
ATOM 4352 N N . ALA B 1 260 ? 11.898 -6.727 -6.859 1 98.38 260 ALA B N 1
ATOM 4353 C CA . ALA B 1 260 ? 10.961 -7.332 -7.797 1 98.38 260 ALA B CA 1
ATOM 4354 C C . ALA B 1 260 ? 11.68 -7.887 -9.023 1 98.38 260 ALA B C 1
ATOM 4356 O O . ALA B 1 260 ? 12.852 -7.566 -9.258 1 98.38 260 ALA B O 1
ATOM 4357 N N . PHE B 1 261 ? 10.969 -8.797 -9.711 1 97.75 261 PHE B N 1
ATOM 4358 C CA . PHE B 1 261 ? 11.445 -9.25 -11.016 1 97.75 261 PHE B CA 1
ATOM 4359 C C . PHE B 1 261 ? 11.523 -8.086 -12 1 97.75 261 PHE B C 1
ATOM 4361 O O . PHE B 1 261 ? 10.773 -7.109 -11.867 1 97.75 261 PHE B O 1
ATOM 4368 N N . VAL B 1 262 ? 12.359 -8.18 -12.945 1 97.25 262 VAL B N 1
ATOM 4369 C CA . VAL B 1 262 ? 12.508 -7.141 -13.961 1 97.25 262 VAL B CA 1
ATOM 4370 C C . VAL B 1 262 ? 11.18 -6.934 -14.688 1 97.25 262 VAL B C 1
ATOM 4372 O O . VAL B 1 262 ? 10.82 -5.805 -15.016 1 97.25 262 VAL B O 1
ATOM 4375 N N . ALA B 1 263 ? 10.461 -7.973 -14.891 1 94.81 263 ALA B N 1
ATOM 4376 C CA . ALA B 1 263 ? 9.156 -7.863 -15.531 1 94.81 263 ALA B CA 1
ATOM 4377 C C . ALA B 1 263 ? 8.219 -6.98 -14.711 1 94.81 263 ALA B C 1
ATOM 4379 O O . ALA B 1 263 ? 7.449 -6.195 -15.266 1 94.81 263 ALA B O 1
ATOM 4380 N N . ASP B 1 264 ? 8.242 -7.121 -13.438 1 96.62 264 ASP B N 1
ATOM 4381 C CA . ASP B 1 264 ? 7.414 -6.305 -12.555 1 96.62 264 ASP B CA 1
ATOM 4382 C C . ASP B 1 264 ? 7.871 -4.848 -12.562 1 96.62 264 ASP B C 1
ATOM 4384 O O . ASP B 1 264 ? 7.047 -3.934 -12.492 1 96.62 264 ASP B O 1
ATOM 4388 N N . TRP B 1 265 ? 9.148 -4.621 -12.641 1 98.44 265 TRP B N 1
ATOM 4389 C CA . TRP B 1 265 ? 9.672 -3.266 -12.773 1 98.44 265 TRP B CA 1
ATOM 4390 C C . TRP B 1 265 ? 9.195 -2.633 -14.078 1 98.44 265 TRP B C 1
ATOM 4392 O O . TRP B 1 265 ? 8.898 -1.435 -14.125 1 98.44 265 TRP B O 1
ATOM 4402 N N . ARG B 1 266 ? 9.148 -3.42 -15.133 1 97.44 266 ARG B N 1
ATOM 4403 C CA . ARG B 1 266 ? 8.625 -2.898 -16.391 1 97.44 266 ARG B CA 1
ATOM 4404 C C . ARG B 1 266 ? 7.207 -2.357 -16.203 1 97.44 266 ARG B C 1
ATOM 4406 O O . ARG B 1 266 ? 6.879 -1.282 -16.719 1 97.44 266 ARG B O 1
ATOM 4413 N N . HIS B 1 267 ? 6.453 -3.152 -15.523 1 95.31 267 HIS B N 1
ATOM 4414 C CA . HIS B 1 267 ? 5.094 -2.705 -15.234 1 95.31 267 HIS B CA 1
ATOM 4415 C C . HIS B 1 267 ? 5.102 -1.424 -14.406 1 95.31 267 HIS B C 1
ATOM 4417 O O . HIS B 1 267 ? 4.316 -0.509 -14.664 1 95.31 267 HIS B O 1
ATOM 4423 N N . PHE B 1 268 ? 5.953 -1.348 -13.477 1 98.25 268 PHE B N 1
ATOM 4424 C CA . PHE B 1 268 ? 6.137 -0.149 -12.672 1 98.25 268 PHE B CA 1
ATOM 4425 C C . PHE B 1 268 ? 6.461 1.054 -13.547 1 98.25 268 PHE B C 1
ATOM 4427 O O . PHE B 1 268 ? 5.844 2.113 -13.406 1 98.25 268 PHE B O 1
ATOM 4434 N N . PHE B 1 269 ? 7.32 0.893 -14.445 1 98.62 269 PHE B N 1
ATOM 4435 C CA . PHE B 1 269 ? 7.746 1.986 -15.312 1 98.62 269 PHE B CA 1
ATOM 4436 C C . PHE B 1 269 ? 6.637 2.377 -16.281 1 98.62 269 PHE B C 1
ATOM 4438 O O . PHE B 1 269 ? 6.457 3.557 -16.578 1 98.62 269 PHE B O 1
ATOM 4445 N N . ASP B 1 270 ? 5.93 1.411 -16.75 1 96.62 270 ASP B N 1
ATOM 4446 C CA . ASP B 1 270 ? 4.793 1.697 -17.625 1 96.62 270 ASP B CA 1
ATOM 4447 C C . ASP B 1 270 ? 3.822 2.672 -16.953 1 96.62 270 ASP B C 1
ATOM 4449 O O . ASP B 1 270 ? 3.322 3.596 -17.594 1 96.62 270 ASP B O 1
ATOM 4453 N N . LEU B 1 271 ? 3.646 2.486 -15.68 1 95.75 271 LEU B N 1
ATOM 4454 C CA . LEU B 1 271 ? 2.623 3.25 -14.977 1 95.75 271 LEU B CA 1
ATOM 4455 C C . LEU B 1 271 ? 3.211 4.527 -14.383 1 95.75 271 LEU B C 1
ATOM 4457 O O . LEU B 1 271 ? 2.572 5.582 -14.406 1 95.75 271 LEU B O 1
ATOM 4461 N N . ARG B 1 272 ? 4.473 4.484 -13.852 1 98.12 272 ARG B N 1
ATOM 4462 C CA . ARG B 1 272 ? 4.98 5.57 -13.016 1 98.12 272 ARG B CA 1
ATOM 4463 C C . ARG B 1 272 ? 5.957 6.449 -13.797 1 98.12 272 ARG B C 1
ATOM 4465 O O . ARG B 1 272 ? 6.254 7.57 -13.375 1 98.12 272 ARG B O 1
ATOM 4472 N N . ALA B 1 273 ? 6.473 5.953 -14.906 1 98.38 273 ALA B N 1
ATOM 4473 C CA . ALA B 1 273 ? 7.383 6.742 -15.734 1 98.38 273 ALA B CA 1
ATOM 4474 C C . ALA B 1 273 ? 6.727 7.133 -17.047 1 98.38 273 ALA B C 1
ATOM 4476 O O . ALA B 1 273 ? 6.574 8.32 -17.344 1 98.38 273 ALA B O 1
ATOM 4477 N N . LEU B 1 274 ? 6.133 6.176 -17.766 1 97 274 LEU B N 1
ATOM 4478 C CA . LEU B 1 274 ? 5.633 6.383 -19.109 1 97 274 LEU B CA 1
ATOM 4479 C C . LEU B 1 274 ? 4.176 6.844 -19.094 1 97 274 LEU B C 1
ATOM 4481 O O . LEU B 1 274 ? 3.73 7.555 -19.984 1 97 274 LEU B O 1
ATOM 4485 N N . GLY B 1 275 ? 3.463 6.465 -18.109 1 94.75 275 GLY B N 1
ATOM 4486 C CA . GLY B 1 275 ? 2.068 6.863 -18 1 94.75 275 GLY B CA 1
ATOM 4487 C C . GLY B 1 275 ? 1.185 6.211 -19.047 1 94.75 275 GLY B C 1
ATOM 4488 O O . GLY B 1 275 ? 0.417 6.891 -19.734 1 94.75 275 GLY B O 1
ATOM 4489 N N . THR B 1 276 ? 1.276 4.883 -19.156 1 90 276 THR B N 1
ATOM 4490 C CA . THR B 1 276 ? 0.547 4.156 -20.188 1 90 276 THR B CA 1
ATOM 4491 C C . THR B 1 276 ? -0.952 4.176 -19.906 1 90 276 THR B C 1
ATOM 4493 O O . THR B 1 276 ? -1.764 4.043 -20.828 1 90 276 THR B O 1
ATOM 4496 N N . THR B 1 277 ? -1.374 4.336 -18.656 1 85.56 277 THR B N 1
ATOM 4497 C CA . THR B 1 277 ? -2.795 4.348 -18.328 1 85.56 277 THR B CA 1
ATOM 4498 C C . THR B 1 277 ? -3.219 5.719 -17.812 1 85.56 277 THR B C 1
ATOM 4500 O O . THR B 1 277 ? -4.348 5.891 -17.344 1 85.56 277 THR B O 1
ATOM 4503 N N . GLY B 1 278 ? -2.412 6.66 -17.875 1 88.06 278 GLY B N 1
ATOM 4504 C CA . GLY B 1 278 ? -2.643 8.008 -17.391 1 88.06 278 GLY B CA 1
ATOM 4505 C C . GLY B 1 278 ? -1.371 8.711 -16.953 1 88.06 278 GLY B C 1
ATOM 4506 O O . GLY B 1 278 ? -0.354 8.062 -16.703 1 88.06 278 GLY B O 1
ATOM 4507 N N . ALA B 1 279 ? -1.484 9.984 -16.844 1 93.19 279 ALA B N 1
ATOM 4508 C CA . ALA B 1 279 ? -0.305 10.75 -16.453 1 93.19 279 ALA B CA 1
ATOM 4509 C C . ALA B 1 279 ? 0.145 10.391 -15.047 1 93.19 279 ALA B C 1
ATOM 4511 O O . ALA B 1 279 ? -0.646 10.453 -14.102 1 93.19 279 ALA B O 1
ATOM 4512 N N . PRO B 1 280 ? 1.403 9.992 -14.906 1 96.56 280 PRO B N 1
ATOM 4513 C CA . PRO B 1 280 ? 1.896 9.727 -13.555 1 96.56 280 PRO B CA 1
ATOM 4514 C C . PRO B 1 280 ? 1.931 10.977 -12.68 1 96.56 280 PRO B C 1
ATOM 4516 O O . PRO B 1 280 ? 2.1 12.086 -13.188 1 96.56 280 PRO B O 1
ATOM 4519 N N . HIS B 1 281 ? 1.658 10.773 -11.398 1 97 281 HIS B N 1
ATOM 4520 C CA . HIS B 1 281 ? 1.911 11.891 -10.492 1 97 281 HIS B CA 1
ATOM 4521 C C . HIS B 1 281 ? 3.336 12.414 -10.648 1 97 281 HIS B C 1
ATOM 4523 O O . HIS B 1 281 ? 4.289 11.633 -10.68 1 97 281 HIS B O 1
ATOM 4529 N N . PRO B 1 282 ? 3.543 13.703 -10.641 1 97.25 282 PRO B N 1
ATOM 4530 C CA . PRO B 1 282 ? 4.875 14.266 -10.883 1 97.25 282 PRO B CA 1
ATOM 4531 C C . PRO B 1 282 ? 5.902 13.82 -9.844 1 97.25 282 PRO B C 1
ATOM 4533 O O . PRO B 1 282 ? 7.059 13.555 -10.188 1 97.25 282 PRO B O 1
ATOM 4536 N N . ASP B 1 283 ? 5.551 13.695 -8.625 1 97.88 283 ASP B N 1
ATOM 4537 C CA . ASP B 1 283 ? 6.469 13.297 -7.562 1 97.88 283 ASP B CA 1
ATOM 4538 C C . ASP B 1 283 ? 6.895 11.836 -7.73 1 97.88 283 ASP B C 1
ATOM 4540 O O . ASP B 1 283 ? 7.977 11.445 -7.285 1 97.88 283 ASP B O 1
ATOM 4544 N N . ALA B 1 284 ? 6.043 10.977 -8.281 1 98.25 284 ALA B N 1
ATOM 4545 C CA . ALA B 1 284 ? 6.414 9.602 -8.609 1 98.25 284 ALA B CA 1
ATOM 4546 C C . ALA B 1 284 ? 7.352 9.562 -9.812 1 98.25 284 ALA B C 1
ATOM 4548 O O . ALA B 1 284 ? 8.344 8.828 -9.805 1 98.25 284 ALA B O 1
ATOM 4549 N N . ARG B 1 285 ? 7.051 10.375 -10.773 1 98.38 285 ARG B N 1
ATOM 4550 C CA . ARG B 1 285 ? 7.746 10.336 -12.055 1 98.38 285 ARG B CA 1
ATOM 4551 C C . ARG B 1 285 ? 9.18 10.844 -11.914 1 98.38 285 ARG B C 1
ATOM 4553 O O . ARG B 1 285 ? 10.086 10.375 -12.602 1 98.38 285 ARG B O 1
ATOM 4560 N N . VAL B 1 286 ? 9.43 11.812 -11.031 1 98.19 286 VAL B N 1
ATOM 4561 C CA . VAL B 1 286 ? 10.758 12.398 -10.867 1 98.19 286 VAL B CA 1
ATOM 4562 C C . VAL B 1 286 ? 11.734 11.32 -10.414 1 98.19 286 VAL B C 1
ATOM 4564 O O . VAL B 1 286 ? 12.945 11.438 -10.641 1 98.19 286 VAL B O 1
ATOM 4567 N N . LEU B 1 287 ? 11.25 10.211 -9.828 1 98.81 287 LEU B N 1
ATOM 4568 C CA . LEU B 1 287 ? 12.07 9.07 -9.43 1 98.81 287 LEU B CA 1
ATOM 4569 C C . LEU B 1 287 ? 12.031 7.973 -10.492 1 98.81 287 LEU B C 1
ATOM 4571 O O . LEU B 1 287 ? 13.078 7.434 -10.867 1 98.81 287 LEU B O 1
ATOM 4575 N N . ALA B 1 288 ? 10.844 7.672 -11.008 1 98.88 288 ALA B N 1
ATOM 4576 C CA . ALA B 1 288 ? 10.617 6.512 -11.875 1 98.88 288 ALA B CA 1
ATOM 4577 C C . ALA B 1 288 ? 11.328 6.676 -13.211 1 98.88 288 ALA B C 1
ATOM 4579 O O . ALA B 1 288 ? 11.906 5.723 -13.734 1 98.88 288 ALA B O 1
ATOM 4580 N N . GLN B 1 289 ? 11.266 7.863 -13.766 1 98.62 289 GLN B N 1
ATOM 4581 C CA . GLN B 1 289 ? 11.836 8.086 -15.094 1 98.62 289 GLN B CA 1
ATOM 4582 C C . GLN B 1 289 ? 13.344 7.887 -15.078 1 98.62 289 GLN B C 1
ATOM 4584 O O . GLN B 1 289 ? 13.883 7.105 -15.867 1 98.62 289 GLN B O 1
ATOM 4589 N N . PRO B 1 290 ? 14.078 8.602 -14.211 1 98.75 290 PRO B N 1
ATOM 4590 C CA . PRO B 1 290 ? 15.523 8.344 -14.195 1 98.75 290 PRO B CA 1
ATOM 4591 C C . PRO B 1 290 ? 15.867 6.914 -13.789 1 98.75 290 PRO B C 1
ATOM 4593 O O . PRO B 1 290 ? 16.859 6.359 -14.25 1 98.75 290 PRO B O 1
ATOM 4596 N N . LEU B 1 291 ? 15.133 6.285 -12.906 1 98.88 291 LEU B N 1
ATOM 4597 C CA . LEU B 1 291 ? 15.367 4.891 -12.555 1 98.88 291 LEU B CA 1
ATOM 4598 C C . LEU B 1 291 ? 15.242 3.986 -13.773 1 98.88 291 LEU B C 1
ATOM 4600 O O . LEU B 1 291 ? 16.047 3.08 -13.969 1 98.88 291 LEU B O 1
ATOM 4604 N N . MET B 1 292 ? 14.172 4.238 -14.547 1 98.75 292 MET B N 1
ATOM 4605 C CA . MET B 1 292 ? 14 3.482 -15.789 1 98.75 292 MET B CA 1
ATOM 4606 C C . MET B 1 292 ? 15.219 3.617 -16.688 1 98.75 292 MET B C 1
ATOM 4608 O O . MET B 1 292 ? 15.703 2.627 -17.234 1 98.75 292 MET B O 1
ATOM 4612 N N . GLU B 1 293 ? 15.688 4.832 -16.828 1 98.69 293 GLU B N 1
ATOM 4613 C CA . GLU B 1 293 ? 16.875 5.086 -17.625 1 98.69 293 GLU B CA 1
ATOM 4614 C C . GLU B 1 293 ? 18.078 4.328 -17.094 1 98.69 293 GLU B C 1
ATOM 4616 O O . GLU B 1 293 ? 18.906 3.814 -17.859 1 98.69 293 GLU B O 1
ATOM 4621 N N . GLU B 1 294 ? 18.234 4.277 -15.812 1 98.56 294 GLU B N 1
ATOM 4622 C CA . GLU B 1 294 ? 19.328 3.529 -15.203 1 98.56 294 GLU B CA 1
ATOM 4623 C C . GLU B 1 294 ? 19.188 2.035 -15.477 1 98.56 294 GLU B C 1
ATOM 4625 O O . GLU B 1 294 ? 20.203 1.349 -15.695 1 98.56 294 GLU B O 1
ATOM 4630 N N . PHE B 1 295 ? 17.938 1.496 -15.422 1 98.31 295 PHE B N 1
ATOM 4631 C CA . PHE B 1 295 ? 17.703 0.098 -15.766 1 98.31 295 PHE B CA 1
ATOM 4632 C C . PHE B 1 295 ? 18.172 -0.197 -17.188 1 98.31 295 PHE B C 1
ATOM 4634 O O . PHE B 1 295 ? 18.797 -1.231 -17.438 1 98.31 295 PHE B O 1
ATOM 4641 N N . VAL B 1 296 ? 17.859 0.705 -18.094 1 97.94 296 VAL B N 1
ATOM 4642 C CA . VAL B 1 296 ? 18.281 0.555 -19.484 1 97.94 296 VAL B CA 1
ATOM 4643 C C . VAL B 1 296 ? 19.812 0.568 -19.562 1 97.94 296 VAL B C 1
ATOM 4645 O O . VAL B 1 296 ? 20.406 -0.289 -20.219 1 97.94 296 VAL B O 1
ATOM 4648 N N . ARG B 1 297 ? 20.422 1.476 -18.938 1 97.88 297 ARG B N 1
ATOM 4649 C CA . ARG B 1 297 ? 21.875 1.599 -18.938 1 97.88 297 ARG B CA 1
ATOM 4650 C C . ARG B 1 297 ? 22.531 0.322 -18.438 1 97.88 297 ARG B C 1
ATOM 4652 O O . ARG B 1 297 ? 23.562 -0.093 -18.953 1 97.88 297 ARG B O 1
ATOM 4659 N N . LEU B 1 298 ? 21.906 -0.357 -17.453 1 95.69 298 LEU B N 1
ATOM 4660 C CA . LEU B 1 298 ? 22.453 -1.558 -16.844 1 95.69 298 LEU B CA 1
ATOM 4661 C C . LEU B 1 298 ? 22.094 -2.799 -17.641 1 95.69 298 LEU B C 1
ATOM 4663 O O . LEU B 1 298 ? 22.469 -3.916 -17.281 1 95.69 298 LEU B O 1
ATOM 4667 N N . GLY B 1 299 ? 21.344 -2.637 -18.672 1 94.88 299 GLY B N 1
ATOM 4668 C CA . GLY B 1 299 ? 20.969 -3.75 -19.531 1 94.88 299 GLY B CA 1
ATOM 4669 C C . GLY B 1 299 ? 19.859 -4.602 -18.938 1 94.88 299 GLY B C 1
ATOM 4670 O O . GLY B 1 299 ? 19.75 -5.785 -19.266 1 94.88 299 GLY B O 1
ATOM 4671 N N . LEU B 1 300 ? 19.109 -4.039 -18 1 94 300 LEU B N 1
ATOM 4672 C CA . LEU B 1 300 ? 18.016 -4.77 -17.375 1 94 300 LEU B CA 1
ATOM 4673 C C . LEU B 1 300 ? 16.734 -4.645 -18.188 1 94 300 LEU B C 1
ATOM 4675 O O . LEU B 1 300 ? 15.836 -5.492 -18.094 1 94 300 LEU B O 1
ATOM 4679 N N . LEU B 1 301 ? 16.672 -3.523 -18.875 1 92.31 301 LEU B N 1
ATOM 4680 C CA . LEU B 1 301 ? 15.523 -3.273 -19.75 1 92.31 301 LEU B CA 1
ATOM 4681 C C . LEU B 1 301 ? 15.961 -3.156 -21.203 1 92.31 301 LEU B C 1
ATOM 4683 O O . LEU B 1 301 ? 17.094 -2.748 -21.484 1 92.31 301 LEU B O 1
#

Sequence (602 aa):
MKIQKPSFEIWLQQPGLDGIYRQIERAGRVCYKSEDHCTADSARPFVERMVKSDHTAMLEHGTVYLACPSAGRPAGAAGPAAALPPAERYRRNKFSWVNDVAGTAYVTTNLRVLAENGWMTDLDLLAGPTPHHERRVTVHFTTQIGTTREFNRHRANSMAEQSTRYCNYAKDKFGNEITVNLPTWVADAAAAPEPAADAGTLATLFGRVMAGTATDLENWQFANLAAERAYMNLMAAGRKPQEARAVLPLDTNTELVHTAFVADWRHFFDLRALGTTGAPHPDARVLAQPLMEEFVRLGLLMKIQKPSFEIWLQQPGLDGIYRQIERAGRVCYKSEDHCTADSARPFVERMVKSDHTAMLEHGTVYLACPSAGRPAGAAGPAAALPPAERYRRNKFSWVNDVAGTAYVTTNLRVLAENGWMTDLDLLAGPTPHHERRVTVHFTTQIGTTREFNRHRANSMAEQSTRYCNYAKDKFGNEITVNLPTWVADAAAAPEPAADAGTLATLFGRVMAGTATDLENWQFANLAAERAYMNLMAAGRKPQEARAVLPLDTNTELVHTAFVADWRHFFDLRALGTTGAPHPDARVLAQPLMEEFVRLGLL

Organism: Prevotella dentalis (strain ATCC 49559 / DSM 3688 / JCM 13448 / NCTC 12043 / ES 2772) (NCBI:txid908937)

Secondary structure (DSSP, 8-state):
-EEE--EEEEEPPPSHHHHHHHHHHHHHHHTTT-GGG--TTSHHHHHHHHHHTT--GGGGGSEEEEEEE-----TT--S-GGGS-HHHHHHS-TT-EEEEETTEEEEEEEHHHHHHHT-GGGGGGB----TTSPPEEEEEEEEEHHHHHHHTT-TTSEEEE--TTT--TTSGGGTTS-EEE--HHHHHHH-SSS--S----HHHHHHHHHHT---HHHHHHHHHHHHHHHHHHHHHTT--HHHHGGG-BTTBEEEEEEEEEHHHHHHHHIIIII-TTSPPPHHHHHHHHHHHHHHHHTT--/-EEE--EEEEEPPPSHHHHHHHHHHHHHHHTTT-GGG--TTSHHHHHHHHHHTT--GGGGGSEEEEEEE-----TT--S-GGGS-HHHHHHS-TT-EEEEETTEEEEEEEHHHHHHHT-GGGGGGB----TTSPPEEEEEEEEEHHHHHHHTT-TTSEEEE--TTT--TTSGGGTTS-EEE--HHHHHHH-SSS--S----HHHHHHHHHHT---HHHHHHHHHHHHHHHHHHHHHTT--HHHHGGG-BTTBEEEEEEEEEHHHHHHHHIIIII-TTSPPPHHHHHHHHHHHHHHHHTT--

pLDDT: mean 91.91, std 12.45, range [38.0, 98.94]

Solvent-accessible surface area (backbone atoms only — not comparable to full-atom values): 31720 Å² total; per-residue (Å²): 114,43,76,42,72,64,48,73,46,80,52,79,71,52,76,64,71,65,17,25,31,43,38,18,41,56,47,47,25,46,28,63,68,46,61,86,70,66,55,97,72,42,24,59,60,55,50,52,50,27,60,74,67,68,52,44,73,47,33,45,54,11,67,38,33,34,57,29,74,37,76,76,68,64,64,70,70,80,68,65,56,82,76,41,59,68,44,57,32,40,66,69,32,79,76,37,43,67,36,81,55,94,56,30,21,21,31,22,35,27,45,28,61,25,61,77,63,73,41,61,74,56,59,79,36,58,47,76,88,48,93,62,33,68,54,68,50,32,37,39,34,38,34,23,46,58,44,47,64,57,59,56,64,48,50,85,40,35,74,39,48,42,36,56,54,73,43,52,40,73,34,73,93,49,68,54,30,49,46,30,26,59,47,53,70,53,54,66,62,36,79,45,75,67,76,54,86,67,58,55,52,73,65,55,37,47,54,30,52,75,70,68,68,44,50,67,66,47,26,52,49,37,21,51,50,43,16,41,54,27,34,46,52,30,45,73,72,66,48,51,34,62,60,39,43,39,38,38,34,25,25,30,48,39,41,39,34,41,30,30,44,49,71,56,50,49,53,47,33,38,44,31,44,68,22,78,86,43,82,42,57,63,65,42,25,72,52,32,40,60,49,50,53,50,36,40,74,70,64,71,94,116,44,78,40,72,63,48,71,45,79,52,81,71,50,74,65,70,65,17,24,31,42,38,18,42,60,46,47,24,46,28,61,69,45,61,86,69,65,55,98,74,42,24,59,62,55,50,52,50,25,62,75,68,70,53,45,73,47,33,44,53,10,66,38,32,33,57,30,76,37,72,78,66,66,66,69,71,79,67,64,55,83,75,42,58,68,46,56,33,40,66,69,32,80,77,38,44,68,35,81,54,96,55,30,22,22,31,22,34,26,45,28,60,25,61,77,63,71,42,61,73,56,59,79,35,58,46,73,87,49,94,61,32,67,55,69,48,34,37,40,34,39,34,24,47,58,45,47,64,57,60,58,65,50,48,85,40,35,74,40,47,43,36,56,54,72,42,51,40,74,33,72,95,49,69,53,30,48,46,30,25,60,47,54,72,54,56,64,64,36,80,46,75,68,77,53,87,68,57,56,51,72,65,54,36,48,54,30,50,75,69,68,70,44,50,68,66,45,26,53,49,39,20,52,52,43,15,40,53,26,34,47,52,30,43,74,72,65,49,49,34,60,60,37,44,41,40,38,34,25,25,30,46,36,42,38,33,39,30,29,42,50,70,55,48,50,54,47,33,38,44,32,42,68,22,76,86,44,82,41,58,65,64,43,24,72,51,33,39,59,48,50,51,50,35,39,75,71,64,70,93

Nearest PDB structures (foldseek):
  1o2a-assembly1_A  TM=5.764E-01  e=5.054E-08  Thermotoga maritima
  4gte-assembly1_D  TM=6.370E-01  e=2.513E-07  Thermotoga maritima MSB8
  8rep-assembly1_D  TM=5.835E-01  e=7.219E-08  Thermotoga maritima
  8rep-assembly1_C  TM=5.804E-01  e=2.232E-07  Thermotoga maritima
  8ren-assembly1_A  TM=5.565E-01  e=1.094E-07  Thermotoga maritima